Protein AF-0000000066761162 (afdb_homodimer)

InterPro domains:
  IPR011042 Six-bladed beta-propeller, TolB-like [G3DSA:2.120.10.30] (28-192)

Solvent-accessible surface area (backbone atoms only — not comparable to full-atom values): 21729 Å² total; per-residue (Å²): 134,85,76,76,81,79,78,77,77,78,74,79,79,75,75,76,75,74,66,76,72,72,73,68,51,66,74,45,70,48,80,87,31,41,30,44,77,55,42,75,44,70,87,47,61,88,87,45,81,44,37,56,40,55,46,63,26,75,73,82,56,28,28,38,32,35,15,22,92,54,8,26,35,27,37,33,50,70,52,92,72,31,73,75,68,41,82,39,26,26,32,75,73,35,64,39,83,28,22,35,45,34,76,52,14,23,30,44,51,33,86,30,56,27,53,40,58,60,34,35,34,36,36,30,28,29,87,62,35,24,36,31,39,27,39,77,83,15,40,28,32,34,40,23,8,75,65,41,89,56,70,41,74,43,60,38,56,11,38,66,11,28,32,26,71,41,51,30,46,25,54,34,65,92,73,34,25,37,38,30,17,23,42,70,64,32,25,32,31,32,33,55,53,60,75,85,42,35,68,70,79,77,68,76,69,86,116,133,84,77,76,82,78,77,78,78,78,72,79,78,75,75,75,74,74,66,76,71,72,72,68,51,65,74,46,72,48,81,87,32,39,30,42,76,57,41,75,45,69,88,48,61,89,88,45,81,45,37,56,40,56,45,61,25,74,74,82,55,29,28,38,32,36,14,24,92,54,9,27,34,27,35,32,49,70,52,93,73,33,73,76,68,40,80,39,26,26,32,75,73,36,65,40,83,28,24,34,46,36,77,51,14,23,31,44,50,35,86,30,57,27,53,40,57,60,35,33,34,34,37,30,26,29,86,61,36,26,36,32,38,26,40,79,84,15,40,28,32,33,42,22,8,75,66,40,90,55,70,41,74,45,60,38,55,12,39,64,11,26,33,25,69,40,51,31,48,24,54,36,65,92,73,33,25,37,38,30,18,23,42,72,65,32,26,33,32,33,33,56,52,60,74,85,41,36,67,70,78,76,69,77,69,87,116

pLDDT: mean 88.63, std 17.72, range [28.44, 98.94]

Secondary structure (DSSP, 8-state):
----------------------------BPPS-EEEEEEE-TTS-TTS---SEEEEETTTTEEEEEETTTTEEEEEE-SSS--S-EEEEE-TT-S--B-BSTTT-B-SS---EEE-TT--EEEEEGGGTEEEEE-TT--EEEEE-TT--S-----EEGGG----SSEEEEEEGGGTEEEEEEGGGTEEEEEEPPGGGS---------/----------------------------BPPS-EEEEEEE-TTS-TTS---SEEEEETTTTEEEEEETTTTEEEEEE-SSS--S-EEEEEBTTBS--B-BSTTT-B-SS---EEE-TT--EEEEEGGGTEEEEE-TTS-EEEEE-TT--S-----EEGGG----SSEEEEEEGGGTEEEEEEGGGTEEEEEEPPGGGS---------

Structure (mmCIF, N/CA/C/O backbone):
data_AF-0000000066761162-model_v1
#
loop_
_entity.id
_entity.type
_entity.pdbx_description
1 polymer 'NHL domain-containing protein'
#
loop_
_atom_site.group_PDB
_atom_site.id
_atom_site.type_symbol
_atom_site.label_atom_id
_atom_site.label_alt_id
_atom_site.label_comp_id
_atom_site.label_asym_id
_atom_site.label_entity_id
_atom_site.label_seq_id
_atom_site.pdbx_PDB_ins_code
_atom_site.Cartn_x
_atom_site.Cartn_y
_atom_site.Cartn_z
_atom_site.occupancy
_atom_site.B_iso_or_equiv
_atom_site.auth_seq_id
_atom_site.auth_comp_id
_atom_site.auth_asym_id
_atom_site.auth_atom_id
_atom_site.pdbx_PDB_model_num
ATOM 1 N N . MET A 1 1 ? 17.375 54.594 74.188 1 36.53 1 MET A N 1
ATOM 2 C CA . MET A 1 1 ? 16.5 54.625 73.062 1 36.53 1 MET A CA 1
ATOM 3 C C . MET A 1 1 ? 16.703 53.375 72.188 1 36.53 1 MET A C 1
ATOM 5 O O . MET A 1 1 ? 17.75 53.188 71.562 1 36.53 1 MET A O 1
ATOM 9 N N . ALA A 1 2 ? 16.141 52.25 72.625 1 49.03 2 ALA A N 1
ATOM 10 C CA . ALA A 1 2 ? 16.156 50.875 72.062 1 49.03 2 ALA A CA 1
ATOM 11 C C . ALA A 1 2 ? 15.547 50.875 70.688 1 49.03 2 ALA A C 1
ATOM 13 O O . ALA A 1 2 ? 14.414 51.312 70.5 1 49.03 2 ALA A O 1
ATOM 14 N N . GLY A 1 3 ? 16.391 50.938 69.688 1 43.25 3 GLY A N 1
ATOM 15 C CA . GLY A 1 3 ? 16.078 50.938 68.25 1 43.25 3 GLY A CA 1
ATOM 16 C C . GLY A 1 3 ? 15.234 49.75 67.812 1 43.25 3 GLY A C 1
ATOM 17 O O . GLY A 1 3 ? 15.438 48.625 68.312 1 43.25 3 GLY A O 1
ATOM 18 N N . SER A 1 4 ? 13.977 50 67.438 1 51.59 4 SER A N 1
ATOM 19 C CA . SER A 1 4 ? 12.992 49.031 66.938 1 51.59 4 SER A CA 1
ATOM 20 C C . SER A 1 4 ? 13.531 48.188 65.75 1 51.59 4 SER A C 1
ATOM 22 O O . SER A 1 4 ? 14.172 48.75 64.875 1 51.59 4 SER A O 1
ATOM 24 N N . PRO A 1 5 ? 13.695 46.875 65.938 1 54.78 5 PRO A N 1
ATOM 25 C CA . PRO A 1 5 ? 14.164 46.031 64.875 1 54.78 5 PRO A CA 1
ATOM 26 C C . PRO A 1 5 ? 13.281 46.125 63.625 1 54.78 5 PRO A C 1
ATOM 28 O O . PRO A 1 5 ? 12.07 46.312 63.719 1 54.78 5 PRO A O 1
ATOM 31 N N . ARG A 1 6 ? 13.773 46.781 62.469 1 56 6 ARG A N 1
ATOM 32 C CA . ARG A 1 6 ? 13.117 46.812 61.188 1 56 6 ARG A CA 1
ATOM 33 C C . ARG A 1 6 ? 12.766 45.406 60.688 1 56 6 ARG A C 1
ATOM 35 O O . ARG A 1 6 ? 13.625 44.531 60.656 1 56 6 ARG A O 1
ATOM 42 N N . HIS A 1 7 ? 11.516 45 60.844 1 53.5 7 HIS A N 1
ATOM 43 C CA . HIS A 1 7 ? 11.023 43.75 60.281 1 53.5 7 HIS A CA 1
ATOM 44 C C . HIS A 1 7 ? 11.172 43.75 58.75 1 53.5 7 HIS A C 1
ATOM 46 O O . HIS A 1 7 ? 10.703 44.688 58.094 1 53.5 7 HIS A O 1
ATOM 52 N N . LEU A 1 8 ? 12.25 43.188 58.25 1 51.66 8 LEU A N 1
ATOM 53 C CA . LEU A 1 8 ? 12.375 42.969 56.812 1 51.66 8 LEU A CA 1
ATOM 54 C C . LEU A 1 8 ? 11.203 42.125 56.281 1 51.66 8 LEU A C 1
ATOM 56 O O . LEU A 1 8 ? 10.945 41.031 56.781 1 51.66 8 LEU A O 1
ATOM 60 N N . SER A 1 9 ? 10.211 42.781 55.656 1 54.66 9 SER A N 1
ATOM 61 C CA . SER A 1 9 ? 9.125 42.125 54.969 1 54.66 9 SER A CA 1
ATOM 62 C C . SER A 1 9 ? 9.656 41.219 53.844 1 54.66 9 SER A C 1
ATOM 64 O O . SER A 1 9 ? 10.383 41.656 52.969 1 54.66 9 SER A O 1
ATOM 66 N N . LEU A 1 10 ? 9.859 39.969 54.156 1 56.19 10 LEU A N 1
ATOM 67 C CA . LEU A 1 10 ? 10.164 39 53.125 1 56.19 10 LEU A CA 1
ATOM 68 C C . LEU A 1 10 ? 9.062 38.938 52.062 1 56.19 10 LEU A C 1
ATOM 70 O O . LEU A 1 10 ? 7.902 38.688 52.375 1 56.19 10 LEU A O 1
ATOM 74 N N . PHE A 1 11 ? 9.211 39.719 50.969 1 56.53 11 PHE A N 1
ATOM 75 C CA . PHE A 1 11 ? 8.289 39.562 49.844 1 56.53 11 PHE A CA 1
ATOM 76 C C . PHE A 1 11 ? 8.359 38.125 49.281 1 56.53 11 PHE A C 1
ATOM 78 O O . PHE A 1 11 ? 9.453 37.625 49 1 56.53 11 PHE A O 1
ATOM 85 N N . PRO A 1 12 ? 7.336 37.312 49.5 1 59.56 12 PRO A N 1
ATOM 86 C CA . PRO A 1 12 ? 7.387 36 48.844 1 59.56 12 PRO A CA 1
ATOM 87 C C . PRO A 1 12 ? 7.566 36.125 47.312 1 59.56 12 PRO A C 1
ATOM 89 O O . PRO A 1 12 ? 6.844 36.875 46.656 1 59.56 12 PRO A O 1
ATOM 92 N N . LEU A 1 13 ? 8.742 35.906 46.781 1 58.69 13 LEU A N 1
ATOM 93 C CA . LEU A 1 13 ? 8.945 35.719 45.344 1 58.69 13 LEU A CA 1
ATOM 94 C C . LEU A 1 13 ? 7.996 34.656 44.781 1 58.69 13 LEU A C 1
ATOM 96 O O . LEU A 1 13 ? 8.094 33.469 45.156 1 58.69 13 LEU A O 1
ATOM 100 N N . ARG A 1 14 ? 6.785 35.125 44.406 1 56.06 14 ARG A N 1
ATOM 101 C CA . ARG A 1 14 ? 5.941 34.188 43.656 1 56.06 14 ARG A CA 1
ATOM 102 C C . ARG A 1 14 ? 6.633 33.719 42.375 1 56.06 14 ARG A C 1
ATOM 104 O O . ARG A 1 14 ? 6.84 34.531 41.469 1 56.06 14 ARG A O 1
ATOM 111 N N . LEU A 1 15 ? 7.418 32.688 42.438 1 56.34 15 LEU A N 1
ATOM 112 C CA . LEU A 1 15 ? 7.871 32.031 41.219 1 56.34 15 LEU A CA 1
ATOM 113 C C . LEU A 1 15 ? 6.691 31.688 40.312 1 56.34 15 LEU A C 1
ATOM 115 O O . LEU A 1 15 ? 5.883 30.828 40.656 1 56.34 15 LEU A O 1
ATOM 119 N N . LEU A 1 16 ? 6.258 32.688 39.5 1 52.22 16 LEU A N 1
ATOM 120 C CA . LEU A 1 16 ? 5.344 32.312 38.438 1 52.22 16 LEU A CA 1
ATOM 121 C C . LEU A 1 16 ? 5.934 31.172 37.594 1 52.22 16 LEU A C 1
ATOM 123 O O . LEU A 1 16 ? 6.914 31.375 36.875 1 52.22 16 LEU A O 1
ATOM 127 N N . LEU A 1 17 ? 5.73 29.969 38.031 1 51.78 17 LEU A N 1
ATOM 128 C CA . LEU A 1 17 ? 6.02 28.844 37.156 1 51.78 17 LEU A CA 1
ATOM 129 C C . LEU A 1 17 ? 5.324 29.016 35.812 1 51.78 17 LEU A C 1
ATOM 131 O O . LEU A 1 17 ? 4.113 28.812 35.688 1 51.78 17 LEU A O 1
ATOM 135 N N . LEU A 1 18 ? 5.871 29.875 34.938 1 50.12 18 LEU A N 1
ATOM 136 C CA . LEU A 1 18 ? 5.398 29.812 33.562 1 50.12 18 LEU A CA 1
ATOM 137 C C . LEU A 1 18 ? 5.473 28.391 33 1 50.12 18 LEU A C 1
ATOM 139 O O . LEU A 1 18 ? 6.566 27.875 32.75 1 50.12 18 LEU A O 1
ATOM 143 N N . LEU A 1 19 ? 4.527 27.578 33.312 1 48.84 19 LEU A N 1
ATOM 144 C CA . LEU A 1 19 ? 4.461 26.312 32.594 1 48.84 19 LEU A CA 1
ATOM 145 C C . LEU A 1 19 ? 4.523 26.547 31.094 1 48.84 19 LEU A C 1
ATOM 147 O O . LEU A 1 19 ? 3.77 27.359 30.562 1 48.84 19 LEU A O 1
ATOM 151 N N . PRO A 1 20 ? 5.613 26.234 30.484 1 49.97 20 PRO A N 1
ATOM 152 C CA . PRO A 1 20 ? 5.539 26.344 29.031 1 49.97 20 PRO A CA 1
ATOM 153 C C . PRO A 1 20 ? 4.25 25.75 28.469 1 49.97 20 PRO A C 1
ATOM 155 O O . PRO A 1 20 ? 3.895 24.609 28.781 1 49.97 20 PRO A O 1
ATOM 158 N N . LEU A 1 21 ? 3.236 26.531 28.234 1 42.84 21 LEU A N 1
ATOM 159 C CA . LEU A 1 21 ? 2.158 26.031 27.406 1 42.84 21 LEU A CA 1
ATOM 160 C C . LEU A 1 21 ? 2.713 25.25 26.203 1 42.84 21 LEU A C 1
ATOM 162 O O . LEU A 1 21 ? 3.35 25.828 25.328 1 42.84 21 LEU A O 1
ATOM 166 N N . LEU A 1 22 ? 3.156 24.125 26.422 1 43.62 22 LEU A N 1
ATOM 167 C CA . LEU A 1 22 ? 3.379 23.328 25.219 1 43.62 22 LEU A CA 1
ATOM 168 C C . LEU A 1 22 ? 2.291 23.594 24.188 1 43.62 22 LEU A C 1
ATOM 170 O O . LEU A 1 22 ? 1.124 23.266 24.406 1 43.62 22 LEU A O 1
ATOM 174 N N . ALA A 1 23 ? 2.32 24.688 23.531 1 43.12 23 ALA A N 1
ATOM 175 C CA . ALA A 1 23 ? 1.422 24.922 22.406 1 43.12 23 ALA A CA 1
ATOM 176 C C . ALA A 1 23 ? 1.182 23.641 21.609 1 43.12 23 ALA A C 1
ATOM 178 O O . ALA A 1 23 ? 2.07 23.172 20.906 1 43.12 23 ALA A O 1
ATOM 179 N N . ALA A 1 24 ? 0.592 22.625 22.172 1 50.69 24 ALA A N 1
ATOM 180 C CA . ALA A 1 24 ? 0.052 21.609 21.266 1 50.69 24 ALA A CA 1
ATOM 181 C C . ALA A 1 24 ? -0.525 22.25 20 1 50.69 24 ALA A C 1
ATOM 183 O O . ALA A 1 24 ? -1.426 23.094 20.078 1 50.69 24 ALA A O 1
ATOM 184 N N . GLY A 1 25 ? 0.267 22.5 19.062 1 56.91 25 GLY A N 1
ATOM 185 C CA . GLY A 1 25 ? -0.236 23.094 17.828 1 56.91 25 GLY A CA 1
ATOM 186 C C . GLY A 1 25 ? -1.611 22.594 17.438 1 56.91 25 GLY A C 1
ATOM 187 O O . GLY A 1 25 ? -1.955 21.438 17.719 1 56.91 25 GLY A O 1
ATOM 188 N N . LYS A 1 26 ? -2.648 23.375 17.562 1 64.56 26 LYS A N 1
ATOM 189 C CA . LYS A 1 26 ? -4.02 23.078 17.1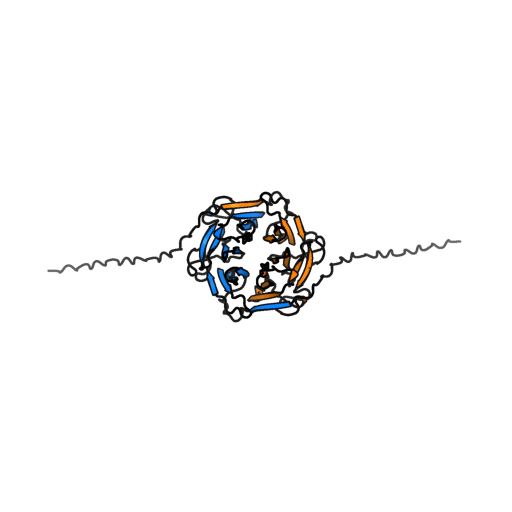56 1 64.56 26 LYS A CA 1
ATOM 190 C C . LYS A 1 26 ? -4.059 22.438 15.773 1 64.56 26 LYS A C 1
ATOM 192 O O . LYS A 1 26 ? -3.275 22.797 14.891 1 64.56 26 LYS A O 1
ATOM 197 N N . PRO A 1 27 ? -4.84 21.312 15.633 1 75.44 27 PRO A N 1
ATOM 198 C CA . PRO A 1 27 ? -5.047 20.719 14.312 1 75.44 27 PRO A CA 1
ATOM 199 C C . PRO A 1 27 ? -5.512 21.719 13.266 1 75.44 27 PRO A C 1
ATOM 201 O O . PRO A 1 27 ? -6.277 22.641 13.586 1 75.44 27 PRO A O 1
ATOM 204 N N . VAL A 1 28 ? -4.797 21.953 12.227 1 87.69 28 VAL A N 1
ATOM 205 C CA . VAL A 1 28 ? -5.254 22.672 11.047 1 87.69 28 VAL A CA 1
ATOM 206 C C . VAL A 1 28 ? -6.195 21.797 10.234 1 87.69 28 VAL A C 1
ATOM 208 O O . VAL A 1 28 ? -5.746 20.953 9.453 1 87.69 28 VAL A O 1
ATOM 211 N N . LEU A 1 29 ? -7.516 21.938 10.375 1 89.38 29 LEU A N 1
ATOM 212 C CA . LEU A 1 29 ? -8.531 21.109 9.734 1 89.38 29 LEU A CA 1
ATOM 213 C C . LEU A 1 29 ? -8.891 21.656 8.359 1 89.38 29 LEU A C 1
ATOM 215 O O . LEU A 1 29 ? -9.281 22.828 8.234 1 89.38 29 LEU A O 1
ATOM 219 N N . GLU A 1 30 ? -8.656 20.859 7.395 1 92.62 30 GLU A N 1
ATOM 220 C CA . GLU A 1 30 ? -9.055 21.25 6.051 1 92.62 30 GLU A CA 1
ATOM 221 C C . GLU A 1 30 ? -10.508 20.891 5.77 1 92.62 30 GLU A C 1
ATOM 223 O O . GLU A 1 30 ? -10.922 19.75 5.98 1 92.62 30 GLU A O 1
ATOM 228 N N . ASP A 1 31 ? -11.211 21.859 5.312 1 89 31 ASP A N 1
ATOM 229 C CA . ASP A 1 31 ? -12.617 21.641 4.996 1 89 31 ASP A CA 1
ATOM 230 C C . ASP A 1 31 ? -12.789 21.188 3.545 1 89 31 ASP A C 1
ATOM 232 O O . ASP A 1 31 ? -11.836 21.234 2.76 1 89 31 ASP A O 1
ATOM 236 N N . GLY A 1 32 ? -13.922 20.609 3.297 1 92.31 32 GLY A N 1
ATOM 237 C CA . GLY A 1 32 ? -14.266 20.344 1.909 1 92.31 32 GLY A CA 1
ATOM 238 C C . GLY A 1 32 ? -14.18 18.875 1.534 1 92.31 32 GLY A C 1
ATOM 239 O O . GLY A 1 32 ? -14.352 18.516 0.368 1 92.31 32 GLY A O 1
ATOM 240 N N . TYR A 1 33 ? -13.945 18.141 2.508 1 96.38 33 TYR A N 1
ATOM 241 C CA . TYR A 1 33 ? -13.93 16.703 2.264 1 96.38 33 TYR A CA 1
ATOM 242 C C . TYR A 1 33 ? -15.172 16.047 2.861 1 96.38 33 TYR A C 1
ATOM 244 O O . TYR A 1 33 ? -15.742 16.547 3.828 1 96.38 33 TYR A O 1
ATOM 252 N N . THR A 1 34 ? -15.531 15 2.238 1 96.88 34 THR A N 1
ATOM 253 C CA . THR A 1 34 ? -16.609 14.156 2.734 1 96.88 34 THR A CA 1
ATOM 254 C C . THR A 1 34 ? -16.203 12.688 2.736 1 96.88 34 THR A C 1
ATOM 256 O O . THR A 1 34 ? -15.422 12.258 1.882 1 96.88 34 THR A O 1
ATOM 259 N N . VAL A 1 35 ? -16.641 11.961 3.721 1 97.81 35 VAL A N 1
ATOM 260 C CA . VAL A 1 35 ? -16.453 10.516 3.789 1 97.81 35 VAL A CA 1
ATOM 261 C C . VAL A 1 35 ? -17.797 9.812 3.531 1 97.81 35 VAL A C 1
ATOM 263 O O . VAL A 1 35 ? -18.828 10.211 4.078 1 97.81 35 VAL A O 1
ATOM 266 N N . THR A 1 36 ? -17.812 8.898 2.662 1 98.06 36 THR A N 1
ATOM 267 C CA . THR A 1 36 ? -18.953 8.016 2.426 1 98.06 36 THR A CA 1
ATOM 268 C C . THR A 1 36 ? -18.531 6.555 2.48 1 98.06 36 THR A C 1
ATOM 270 O O . THR A 1 36 ? -17.328 6.254 2.504 1 98.06 36 THR A O 1
ATOM 273 N N . THR A 1 37 ? -19.516 5.664 2.584 1 98.12 37 THR A N 1
ATOM 274 C CA . THR A 1 37 ? -19.25 4.23 2.494 1 98.12 37 THR A CA 1
ATOM 275 C C . THR A 1 37 ? -19.281 3.764 1.042 1 98.12 37 THR A C 1
ATOM 277 O O . THR A 1 37 ? -20.328 3.857 0.38 1 98.12 37 THR A O 1
ATOM 280 N N . PHE A 1 38 ? -18.203 3.322 0.56 1 98.44 38 PHE A N 1
ATOM 281 C CA . PHE A 1 38 ? -18.109 2.811 -0.801 1 98.44 38 PHE A CA 1
ATOM 282 C C . PHE A 1 38 ? -18.703 1.409 -0.897 1 98.44 38 PHE A C 1
ATOM 284 O O . PHE A 1 38 ? -19.484 1.118 -1.812 1 98.44 38 PHE A O 1
ATOM 291 N N . ALA A 1 39 ? -18.375 0.575 0.004 1 98.31 39 ALA A N 1
ATOM 292 C CA . ALA A 1 39 ? -18.875 -0.796 0.082 1 98.31 39 ALA A CA 1
ATOM 293 C C . ALA A 1 39 ? -19.031 -1.243 1.533 1 98.31 39 ALA A C 1
ATOM 295 O O . ALA A 1 39 ? -18.094 -1.099 2.334 1 98.31 39 ALA A O 1
ATOM 296 N N . ASP A 1 40 ? -20.125 -1.693 1.837 1 97.94 40 ASP A N 1
ATOM 297 C CA . ASP A 1 40 ? -20.375 -2.35 3.113 1 97.94 40 ASP A CA 1
ATOM 298 C C . ASP A 1 40 ? -20.422 -3.867 2.951 1 97.94 40 ASP A C 1
ATOM 300 O O . ASP A 1 40 ? -21.312 -4.398 2.283 1 97.94 40 ASP A O 1
ATOM 304 N N . LEU A 1 41 ? -19.547 -4.59 3.611 1 98.12 41 LEU A N 1
ATOM 305 C CA . LEU A 1 41 ? -19.453 -6.027 3.389 1 98.12 41 LEU A CA 1
ATOM 306 C C . LEU A 1 41 ? -20.125 -6.801 4.52 1 98.12 41 LEU A C 1
ATOM 308 O O . LEU A 1 41 ? -20.156 -8.031 4.504 1 98.12 41 LEU A O 1
ATOM 312 N N . ASN A 1 42 ? -20.688 -6.152 5.488 1 97.25 42 ASN A N 1
ATOM 313 C CA . ASN A 1 42 ? -21.297 -6.766 6.668 1 97.25 42 ASN A CA 1
ATOM 314 C C . ASN A 1 42 ? -22.5 -7.633 6.297 1 97.25 42 ASN A C 1
ATOM 316 O O . ASN A 1 42 ? -22.812 -8.594 6.996 1 97.25 42 ASN A O 1
ATOM 320 N N . PRO A 1 43 ? -23.234 -7.301 5.188 1 96.56 43 PRO A N 1
ATOM 321 C CA . PRO A 1 43 ? -24.344 -8.18 4.812 1 96.56 43 PRO A CA 1
ATOM 322 C C . PRO A 1 43 ? -23.875 -9.547 4.336 1 96.56 43 PRO A C 1
ATOM 324 O O . PRO A 1 43 ? -24.688 -10.484 4.254 1 96.56 43 PRO A O 1
ATOM 327 N N . LEU A 1 44 ? -22.656 -9.719 3.951 1 96.38 44 LEU A N 1
ATOM 328 C CA . LEU A 1 44 ? -22.109 -11.016 3.561 1 96.38 44 LEU A CA 1
ATOM 329 C C . LEU A 1 44 ? -21.859 -11.883 4.785 1 96.38 44 LEU A C 1
ATOM 331 O O . LEU A 1 44 ? -21.672 -11.367 5.891 1 96.38 44 LEU A O 1
ATOM 335 N N . PRO A 1 45 ? -21.797 -13.227 4.57 1 95.31 45 PRO A N 1
ATOM 336 C CA . PRO A 1 45 ? -21.484 -14.094 5.703 1 95.31 45 PRO A CA 1
ATOM 337 C C . PRO A 1 45 ? -20.094 -13.836 6.285 1 95.31 45 PRO A C 1
ATOM 339 O O . PRO A 1 45 ? -19.234 -13.266 5.609 1 95.31 45 PRO A O 1
ATOM 342 N N . ALA A 1 46 ? -19.859 -14.266 7.465 1 92.19 46 ALA A N 1
ATOM 343 C CA . ALA A 1 46 ? -18.594 -14.07 8.148 1 92.19 46 ALA A CA 1
ATOM 344 C C . ALA A 1 46 ? -17.438 -14.711 7.363 1 92.19 46 ALA A C 1
ATOM 346 O O . ALA A 1 46 ? -16.297 -14.266 7.461 1 92.19 46 ALA A O 1
ATOM 347 N N . SER A 1 47 ? -17.844 -15.688 6.59 1 91.06 47 SER A N 1
ATOM 348 C CA . SER A 1 47 ? -16.859 -16.375 5.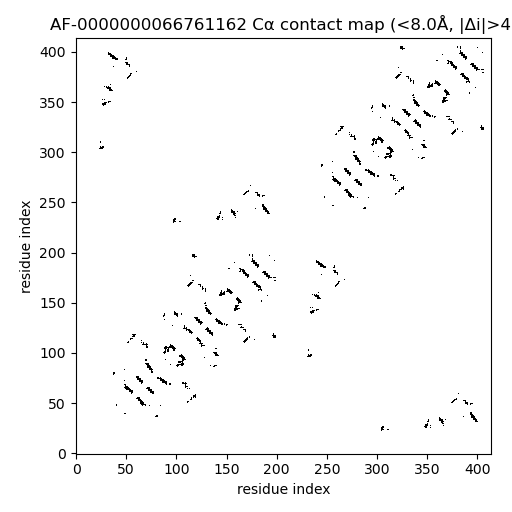766 1 91.06 47 SER A CA 1
ATOM 349 C C . SER A 1 47 ? -16.516 -15.578 4.516 1 91.06 47 SER A C 1
ATOM 351 O O . SER A 1 47 ? -15.594 -15.938 3.779 1 91.06 47 SER A O 1
ATOM 353 N N . GLY A 1 48 ? -17.203 -14.469 4.336 1 94.81 48 GLY A N 1
ATOM 354 C CA . GLY A 1 48 ? -16.906 -13.609 3.201 1 94.81 48 GLY A CA 1
ATOM 355 C C . GLY A 1 48 ? -15.672 -12.758 3.4 1 94.81 48 GLY A C 1
ATOM 356 O O . GLY A 1 48 ? -15 -12.859 4.43 1 94.81 48 GLY A O 1
ATOM 357 N N . PRO A 1 49 ? -15.391 -11.969 2.42 1 97.44 49 PRO A N 1
ATOM 358 C CA . PRO A 1 49 ? -14.133 -11.219 2.438 1 97.44 49 PRO A CA 1
ATOM 359 C C . PRO A 1 49 ? -14.102 -10.141 3.512 1 97.44 49 PRO A C 1
ATOM 361 O O . PRO A 1 49 ? -15.117 -9.492 3.771 1 97.44 49 PRO A O 1
ATOM 364 N N . HIS A 1 50 ? -12.961 -9.992 4.152 1 98.06 50 HIS A N 1
ATOM 365 C CA . HIS A 1 50 ? -12.602 -8.852 4.984 1 98.06 50 HIS A CA 1
ATOM 366 C C . HIS A 1 50 ? -11.57 -7.965 4.289 1 98.06 50 HIS A C 1
ATOM 368 O O . HIS A 1 50 ? -10.516 -8.445 3.877 1 98.06 50 HIS A O 1
ATOM 374 N N . PRO A 1 51 ? -11.875 -6.707 4.172 1 98.44 51 PRO A N 1
ATOM 375 C CA . PRO A 1 51 ? -10.969 -5.848 3.408 1 98.44 51 PRO A CA 1
ATOM 376 C C . PRO A 1 51 ? -9.742 -5.426 4.211 1 98.44 51 PRO A C 1
ATOM 378 O O . PRO A 1 51 ? -9.797 -4.441 4.953 1 98.44 51 PRO A O 1
ATOM 381 N N . TYR A 1 52 ? -8.664 -6.062 4.023 1 98.81 52 TYR A N 1
ATOM 382 C CA . TYR A 1 52 ? -7.41 -5.66 4.648 1 98.81 52 TYR A CA 1
ATOM 383 C C . TYR A 1 52 ? -6.766 -4.508 3.885 1 98.81 52 TYR A C 1
ATOM 385 O O . TYR A 1 52 ? -6.254 -3.562 4.492 1 98.81 52 TYR A O 1
ATOM 393 N N . ALA A 1 53 ? -6.762 -4.582 2.549 1 98.88 53 ALA A N 1
ATOM 394 C CA . ALA A 1 53 ? -6.293 -3.541 1.639 1 98.88 53 ALA A CA 1
ATOM 395 C C . ALA A 1 53 ? -7.09 -3.549 0.338 1 98.88 53 ALA A C 1
ATOM 397 O O . ALA A 1 53 ? -7.672 -4.57 -0.034 1 98.88 53 ALA A O 1
ATOM 398 N N . VAL A 1 54 ? -7.137 -2.381 -0.326 1 98.81 54 VAL A N 1
ATOM 399 C CA . VAL A 1 54 ? -7.754 -2.225 -1.639 1 98.81 54 VAL A CA 1
ATOM 400 C C . VAL A 1 54 ? -6.797 -1.498 -2.578 1 98.81 54 VAL A C 1
ATOM 402 O O . VAL A 1 54 ? -6.078 -0.587 -2.16 1 98.81 54 VAL A O 1
ATOM 405 N N . LEU A 1 55 ? -6.73 -1.949 -3.768 1 98.88 55 LEU A N 1
ATOM 406 C CA . LEU A 1 55 ? -5.91 -1.303 -4.785 1 98.88 55 LEU A CA 1
ATOM 407 C C . LEU A 1 55 ? -6.652 -1.229 -6.113 1 98.88 55 LEU A C 1
ATOM 409 O O . LEU A 1 55 ? -7.418 -2.133 -6.453 1 98.88 55 LEU A O 1
ATOM 413 N N . PRO A 1 56 ? -6.371 -0.253 -6.863 1 98.5 56 PRO A N 1
ATOM 414 C CA . PRO A 1 56 ? -6.996 -0.19 -8.188 1 98.5 56 PRO A CA 1
ATOM 415 C C . PRO A 1 56 ? -6.309 -1.085 -9.211 1 98.5 56 PRO A C 1
ATOM 417 O O . PRO A 1 56 ? -5.082 -1.223 -9.188 1 98.5 56 PRO A O 1
ATOM 420 N N . ARG A 1 57 ? -7.023 -1.713 -10.023 1 98.31 57 ARG A N 1
ATOM 421 C CA . ARG A 1 57 ? -6.57 -2.322 -11.266 1 98.31 57 ARG A CA 1
ATOM 422 C C . ARG A 1 57 ? -6.914 -1.443 -12.461 1 98.31 57 ARG A C 1
ATOM 424 O O . ARG A 1 57 ? -8.086 -1.337 -12.844 1 98.31 57 ARG A O 1
ATOM 431 N N . SER A 1 58 ? -5.902 -0.901 -13.031 1 95.56 58 SER A N 1
ATOM 432 C CA . SER A 1 58 ? -6.109 0.205 -13.961 1 95.56 58 SER A CA 1
ATOM 433 C C . SER A 1 58 ? -6.707 -0.283 -15.281 1 95.56 58 SER A C 1
ATOM 435 O O . SER A 1 58 ? -7.512 0.416 -15.898 1 95.56 58 SER A O 1
ATOM 437 N N . ARG A 1 59 ? -6.359 -1.426 -15.766 1 96 59 ARG A N 1
ATOM 438 C CA . ARG A 1 59 ? -6.848 -1.931 -17.047 1 96 59 ARG A CA 1
ATOM 439 C C . ARG A 1 59 ? -8.273 -2.449 -16.922 1 96 59 ARG A C 1
ATOM 441 O O . ARG A 1 59 ? -9.141 -2.113 -17.734 1 96 59 ARG A O 1
ATOM 448 N N . ALA A 1 60 ? -8.484 -3.18 -15.898 1 97.19 60 ALA A N 1
ATOM 449 C CA . ALA A 1 60 ? -9.812 -3.754 -15.688 1 97.19 60 ALA A CA 1
ATOM 450 C C . ALA A 1 60 ? -10.805 -2.689 -15.227 1 97.19 60 ALA A C 1
ATOM 452 O O . ALA A 1 60 ? -12.016 -2.855 -15.375 1 97.19 60 ALA A O 1
ATOM 453 N N . GLY A 1 61 ? -10.25 -1.6 -14.594 1 97.06 61 GLY A N 1
ATOM 454 C CA . GLY A 1 61 ? -11.109 -0.522 -14.125 1 97.06 61 GLY A CA 1
ATOM 455 C C . GLY A 1 61 ? -11.875 -0.874 -12.867 1 97.06 61 GLY A C 1
ATOM 456 O O . GLY A 1 61 ? -12.93 -0.293 -12.594 1 97.06 61 GLY A O 1
ATOM 457 N N . ASP A 1 62 ? -11.438 -1.882 -12.195 1 98.31 62 ASP A N 1
ATOM 458 C CA . ASP A 1 62 ? -12.039 -2.285 -10.93 1 98.31 62 ASP A CA 1
ATOM 459 C C . ASP A 1 62 ? -11.008 -2.252 -9.797 1 98.31 62 ASP A C 1
ATOM 461 O O . ASP A 1 62 ? -9.961 -1.613 -9.922 1 98.31 62 ASP A O 1
ATOM 465 N N . LEU A 1 63 ? -11.469 -2.832 -8.625 1 98.69 63 LEU A N 1
ATOM 466 C CA . LEU A 1 63 ? -10.602 -2.822 -7.449 1 98.69 63 LEU A CA 1
ATOM 467 C C . LEU A 1 63 ? -10.164 -4.234 -7.082 1 98.69 63 LEU A C 1
ATOM 469 O O . LEU A 1 63 ? -10.953 -5.18 -7.184 1 98.69 63 LEU A O 1
ATOM 473 N N . LEU A 1 64 ? -8.945 -4.355 -6.699 1 98.88 64 LEU A N 1
ATOM 474 C CA . LEU A 1 64 ? -8.453 -5.523 -5.98 1 98.88 64 LEU A CA 1
ATOM 475 C C . LEU A 1 64 ? -8.711 -5.391 -4.484 1 98.88 64 LEU A C 1
ATOM 477 O O . LEU A 1 64 ? -8.508 -4.324 -3.904 1 98.88 64 LEU A O 1
ATOM 481 N N . LEU A 1 65 ? -9.172 -6.418 -3.891 1 98.88 65 LEU A N 1
ATOM 482 C CA . LEU A 1 65 ? -9.359 -6.488 -2.445 1 98.88 65 LEU A CA 1
ATOM 483 C C . LEU A 1 65 ? -8.539 -7.633 -1.85 1 98.88 65 LEU A C 1
ATOM 485 O O . LEU A 1 65 ? -8.688 -8.781 -2.26 1 98.88 65 LEU A O 1
ATOM 489 N N . LEU A 1 66 ? -7.668 -7.328 -0.966 1 98.94 66 LEU A N 1
ATOM 490 C CA . LEU A 1 66 ? -6.91 -8.32 -0.221 1 98.94 66 LEU A CA 1
ATOM 491 C C . LEU A 1 66 ? -7.629 -8.703 1.068 1 98.94 66 LEU A C 1
ATOM 493 O O . LEU A 1 66 ? -7.898 -7.848 1.911 1 98.94 66 LEU A O 1
ATOM 497 N N . ASP A 1 67 ? -7.961 -9.93 1.204 1 98.69 67 ASP A N 1
ATOM 498 C CA . ASP A 1 67 ? -8.43 -10.523 2.453 1 98.69 67 ASP A CA 1
ATOM 499 C C . ASP A 1 67 ? -7.312 -11.305 3.145 1 98.69 67 ASP A C 1
ATOM 501 O O . ASP A 1 67 ? -7.094 -12.477 2.848 1 98.69 67 ASP A O 1
ATOM 505 N N . SER A 1 68 ? -6.648 -10.625 4.059 1 98.5 68 SER A N 1
ATOM 506 C CA . SER A 1 68 ? -5.488 -11.219 4.715 1 98.5 68 SER A CA 1
ATOM 507 C C . SER A 1 68 ? -5.879 -12.445 5.531 1 98.5 68 SER A C 1
ATOM 509 O O . SER A 1 68 ? -5.262 -13.508 5.406 1 98.5 68 SER A O 1
ATOM 511 N N . ALA A 1 69 ? -6.871 -12.352 6.34 1 97.25 69 ALA A N 1
ATOM 512 C CA . ALA A 1 69 ? -7.289 -13.445 7.215 1 97.25 69 ALA A CA 1
ATOM 513 C C . ALA A 1 69 ? -7.711 -14.672 6.406 1 97.25 69 ALA A C 1
ATOM 515 O O . ALA A 1 69 ? -7.379 -15.805 6.766 1 97.25 69 ALA A O 1
ATOM 516 N N . GLY A 1 70 ? -8.422 -14.43 5.293 1 97.5 70 GLY A N 1
ATOM 517 C CA . GLY A 1 70 ? -8.906 -15.508 4.441 1 97.5 70 GLY A CA 1
ATOM 518 C C . GLY A 1 70 ? -7.879 -15.969 3.424 1 97.5 70 GLY A C 1
ATOM 519 O O . GLY A 1 70 ? -8.125 -16.922 2.68 1 97.5 70 GLY A O 1
ATOM 520 N N . SER A 1 71 ? -6.758 -15.273 3.344 1 98.25 71 SER A N 1
ATOM 521 C CA . SER A 1 71 ? -5.684 -15.594 2.408 1 98.25 71 SER A CA 1
ATOM 522 C C . SER A 1 71 ? -6.199 -15.625 0.972 1 98.25 71 SER A C 1
ATOM 524 O O . SER A 1 71 ? -5.93 -16.578 0.236 1 98.25 71 SER A O 1
ATOM 526 N N . ALA A 1 72 ? -6.855 -14.578 0.644 1 98.56 72 ALA A N 1
ATOM 527 C CA . ALA A 1 72 ? -7.523 -14.57 -0.653 1 98.56 72 ALA A CA 1
ATOM 528 C C . ALA A 1 72 ? -7.52 -13.18 -1.27 1 98.56 72 ALA A C 1
ATOM 530 O O . ALA A 1 72 ? -7.387 -12.18 -0.559 1 98.56 72 ALA A O 1
ATOM 531 N N . LEU A 1 73 ? -7.602 -13.156 -2.533 1 98.81 73 LEU A N 1
ATOM 532 C CA . LEU A 1 73 ? -7.758 -11.945 -3.33 1 98.81 73 LEU A CA 1
ATOM 533 C C . LEU A 1 73 ? -9.125 -11.914 -4.008 1 98.81 73 LEU A C 1
ATOM 535 O O . LEU A 1 73 ? -9.594 -12.93 -4.512 1 98.81 73 LEU A O 1
ATOM 539 N N . TYR A 1 74 ? -9.727 -10.758 -3.986 1 98.75 74 TYR A N 1
ATOM 540 C CA . TYR A 1 74 ? -11.016 -10.531 -4.637 1 98.75 74 TYR A CA 1
ATOM 541 C C . TYR A 1 74 ? -10.953 -9.312 -5.547 1 98.75 74 TYR A C 1
ATOM 543 O O . TYR A 1 74 ? -10.023 -8.508 -5.461 1 98.75 74 TYR A O 1
ATOM 551 N N . THR A 1 75 ? -11.922 -9.203 -6.43 1 98.62 75 THR A N 1
ATOM 552 C CA . THR A 1 75 ? -12.156 -7.984 -7.195 1 98.62 75 THR A CA 1
ATOM 553 C C . THR A 1 75 ? -13.531 -7.406 -6.883 1 98.62 75 THR A C 1
ATOM 555 O O . THR A 1 75 ? -14.469 -8.148 -6.598 1 98.62 75 THR A O 1
ATOM 558 N N . ILE A 1 76 ? -13.555 -6.133 -6.852 1 98.06 76 ILE A N 1
ATOM 559 C CA . ILE A 1 76 ? -14.789 -5.387 -6.629 1 98.06 76 ILE A CA 1
ATOM 560 C C . ILE A 1 76 ? -14.977 -4.352 -7.734 1 98.06 76 ILE A C 1
ATOM 562 O O . ILE A 1 76 ? -14.016 -3.689 -8.141 1 98.06 76 ILE A O 1
ATOM 566 N N . SER A 1 77 ? -16.172 -4.219 -8.172 1 97.75 77 SER A N 1
ATOM 567 C CA . SER A 1 77 ? -16.469 -3.221 -9.195 1 97.75 77 SER A CA 1
ATOM 568 C C . SER A 1 77 ? -16.281 -1.807 -8.656 1 97.75 77 SER A C 1
ATOM 570 O O . SER A 1 77 ? -16.641 -1.521 -7.512 1 97.75 77 SER A O 1
ATOM 572 N N . LEU A 1 78 ? -15.719 -0.994 -9.547 1 96.31 78 LEU A N 1
ATOM 573 C CA . LEU A 1 78 ? -15.609 0.426 -9.234 1 96.31 78 LEU A CA 1
ATOM 574 C C . LEU A 1 78 ? -16.828 1.193 -9.734 1 96.31 78 LEU A C 1
ATOM 576 O O . LEU A 1 78 ? -16.781 1.796 -10.812 1 96.31 78 LEU A O 1
ATOM 580 N N . SER A 1 79 ? -17.891 1.066 -9.023 1 92.25 79 SER A N 1
ATOM 581 C CA . SER A 1 79 ? -19.156 1.692 -9.367 1 92.25 79 SER A CA 1
ATOM 582 C C . SER A 1 79 ? -19.875 2.211 -8.125 1 92.25 79 SER A C 1
ATOM 584 O O . SER A 1 79 ? -19.422 1.986 -7 1 92.25 79 SER A O 1
ATOM 586 N N . SER A 1 80 ? -20.875 2.904 -8.336 1 87.44 80 SER A N 1
ATOM 587 C CA . SER A 1 80 ? -21.641 3.447 -7.223 1 87.44 80 SER A CA 1
ATOM 588 C C . SER A 1 80 ? -22.328 2.338 -6.438 1 87.44 80 SER A C 1
ATOM 590 O O . SER A 1 80 ? -22.719 2.535 -5.281 1 87.44 80 SER A O 1
ATOM 592 N N . SER A 1 81 ? -22.469 1.204 -7.09 1 89.69 81 SER A N 1
ATOM 593 C CA . SER A 1 81 ? -22.984 -0.001 -6.457 1 89.69 81 SER A CA 1
ATOM 594 C C . SER A 1 81 ? -22.125 -1.218 -6.777 1 89.69 81 SER A C 1
ATOM 596 O O . SER A 1 81 ? -22.469 -2.006 -7.664 1 89.69 81 SER A O 1
ATOM 598 N N . PRO A 1 82 ? -20.984 -1.381 -6.168 1 89.88 82 PRO A N 1
ATOM 599 C CA . PRO A 1 82 ? -19.969 -2.355 -6.582 1 89.88 82 PRO A CA 1
ATOM 600 C C . PRO A 1 82 ? -20.453 -3.799 -6.445 1 89.88 82 PRO A C 1
ATOM 602 O O . PRO A 1 82 ? -19.891 -4.699 -7.07 1 89.88 82 PRO A O 1
ATOM 605 N N . GLY A 1 83 ? -21.5 -4.133 -5.848 1 89.38 83 GLY A N 1
ATOM 606 C CA . GLY A 1 83 ? -21.953 -5.504 -5.672 1 89.38 83 GLY A CA 1
ATOM 607 C C . GLY A 1 83 ? -21.016 -6.328 -4.801 1 89.38 83 GLY A C 1
ATOM 608 O O . GLY A 1 83 ? -20.25 -5.777 -4.016 1 89.38 83 GLY A O 1
ATOM 609 N N . GLU A 1 84 ? -21.141 -7.684 -4.973 1 94.44 84 GLU A N 1
ATOM 610 C CA . GLU A 1 84 ? -20.344 -8.594 -4.16 1 94.44 84 GLU A CA 1
ATOM 611 C C . GLU A 1 84 ? -18.969 -8.812 -4.758 1 94.44 84 GLU A C 1
ATOM 613 O O . GLU A 1 84 ? -18.812 -8.938 -5.977 1 94.44 84 GLU A O 1
ATOM 618 N N . PRO A 1 85 ? -18.016 -8.859 -3.951 1 97.75 85 PRO A N 1
ATOM 619 C CA . PRO A 1 85 ? -16.672 -9.18 -4.441 1 97.75 85 PRO A CA 1
ATOM 620 C C . PRO A 1 85 ? -16.594 -10.562 -5.09 1 97.75 85 PRO A C 1
ATOM 622 O O . PRO A 1 85 ? -17.266 -11.492 -4.645 1 97.75 85 PRO A O 1
ATOM 625 N N . ARG A 1 86 ? -15.773 -10.648 -6.086 1 97.62 86 ARG A N 1
ATOM 626 C CA . ARG A 1 86 ? -15.508 -11.914 -6.758 1 97.62 86 ARG A CA 1
ATOM 627 C C . ARG A 1 86 ? -14.102 -12.414 -6.457 1 97.62 86 ARG A C 1
ATOM 629 O O . ARG A 1 86 ? -13.141 -11.648 -6.523 1 97.62 86 ARG A O 1
ATOM 636 N N . ARG A 1 87 ? -14.039 -13.672 -6.215 1 98.12 87 ARG A N 1
ATOM 637 C CA . ARG A 1 87 ? -12.727 -14.219 -5.871 1 98.12 87 ARG A CA 1
ATOM 638 C C . ARG A 1 87 ? -11.82 -14.266 -7.094 1 98.12 87 ARG A C 1
ATOM 640 O O . ARG A 1 87 ? -12.242 -14.703 -8.172 1 98.12 87 ARG A O 1
ATOM 647 N N . LEU A 1 88 ? -10.633 -13.852 -6.922 1 98.69 88 LEU A N 1
ATOM 648 C CA . LEU A 1 88 ? -9.633 -13.859 -7.98 1 98.69 88 LEU A CA 1
ATOM 649 C C . LEU A 1 88 ? -8.656 -15.023 -7.801 1 98.69 88 LEU A C 1
ATOM 651 O O . LEU A 1 88 ? -8.344 -15.727 -8.758 1 98.69 88 LEU A O 1
ATOM 655 N N . ALA A 1 89 ? -8.195 -15.234 -6.574 1 98.44 89 ALA A N 1
ATOM 656 C CA . ALA A 1 89 ? -7.211 -16.266 -6.273 1 98.44 89 ALA A CA 1
ATOM 657 C C . ALA A 1 89 ? -7.117 -16.516 -4.77 1 98.44 89 ALA A C 1
ATOM 659 O O . ALA A 1 89 ? -7.336 -15.602 -3.969 1 98.44 89 ALA A O 1
ATOM 660 N N . GLY A 1 90 ? -6.777 -17.75 -4.41 1 97.31 90 GLY A N 1
ATOM 661 C CA . GLY A 1 90 ? -6.547 -18.094 -3.016 1 97.31 90 GLY A CA 1
ATOM 662 C C . GLY A 1 90 ? -7.828 -18.312 -2.236 1 97.31 90 GLY A C 1
ATOM 663 O O . GLY A 1 90 ? -8.922 -18.094 -2.756 1 97.31 90 GLY A O 1
ATOM 664 N N . GLY A 1 91 ? -7.707 -18.797 -1.009 1 94.69 91 GLY A N 1
ATOM 665 C CA . GLY A 1 91 ? -8.781 -18.891 -0.03 1 94.69 91 GLY A CA 1
ATOM 666 C C . GLY A 1 91 ? -9.555 -20.188 -0.105 1 94.69 91 GLY A C 1
ATOM 667 O O . GLY A 1 91 ? -10.133 -20.625 0.889 1 94.69 91 GLY A O 1
ATOM 668 N N . LYS A 1 92 ? -9.633 -20.812 -1.187 1 90.5 92 LYS A N 1
ATOM 669 C CA . LYS A 1 92 ? -10.461 -22.016 -1.344 1 90.5 92 LYS A CA 1
ATOM 670 C C . LYS A 1 92 ? -9.891 -23.188 -0.548 1 90.5 92 LYS A C 1
ATOM 672 O O . LYS A 1 92 ? -10.648 -23.969 0.016 1 90.5 92 LYS A O 1
ATOM 677 N N . ARG A 1 93 ? -8.633 -23.25 -0.479 1 86.62 93 ARG A N 1
ATOM 678 C CA . ARG A 1 93 ? -7.98 -24.344 0.222 1 86.62 93 ARG A CA 1
ATOM 679 C C . ARG A 1 93 ? -7.434 -23.891 1.569 1 86.62 93 ARG A C 1
ATOM 681 O O . ARG A 1 93 ? -6.621 -24.594 2.184 1 86.62 93 ARG A O 1
ATOM 688 N N . GLY A 1 94 ? -7.844 -22.672 2.029 1 91.38 94 GLY A N 1
ATOM 689 C CA . GLY A 1 94 ? -7.262 -22.125 3.242 1 91.38 94 GLY A CA 1
ATOM 690 C C . GLY A 1 94 ? -5.871 -21.547 3.029 1 91.38 94 GLY A C 1
ATOM 691 O O . GLY A 1 94 ? -5.438 -21.375 1.891 1 91.38 94 GLY A O 1
ATOM 692 N N . SER A 1 95 ? -5.238 -21.281 4.102 1 95.81 95 SER A N 1
ATOM 693 C CA . SER A 1 95 ? -3.885 -20.734 4.039 1 95.81 95 SER A CA 1
ATOM 694 C C . SER A 1 95 ? -2.885 -21.797 3.588 1 95.81 95 SER A C 1
ATOM 696 O O . SER A 1 95 ? -3.041 -22.969 3.904 1 95.81 95 SER A O 1
ATOM 698 N N . GLY A 1 96 ? -1.878 -21.391 2.789 1 94.75 96 GLY A N 1
ATOM 699 C CA . GLY A 1 96 ? -0.87 -22.312 2.295 1 94.75 96 GLY A CA 1
ATOM 700 C C . GLY A 1 96 ? 0.105 -21.672 1.326 1 94.75 96 GLY A C 1
ATOM 701 O O . GLY A 1 96 ? 0.26 -20.453 1.312 1 94.75 96 GLY A O 1
ATOM 702 N N . PHE A 1 97 ? 0.825 -22.5 0.673 1 94.31 97 PHE A N 1
ATOM 703 C CA . PHE A 1 97 ? 1.813 -22.125 -0.328 1 94.31 97 PHE A CA 1
ATOM 704 C C . PHE A 1 97 ? 1.699 -23 -1.564 1 94.31 97 PHE A C 1
ATOM 706 O O . PHE A 1 97 ? 2.398 -24.016 -1.681 1 94.31 97 PHE A O 1
ATOM 713 N N . ASN A 1 98 ? 0.799 -22.625 -2.432 1 95.06 98 ASN A N 1
ATOM 714 C CA . ASN A 1 98 ? 0.554 -23.375 -3.654 1 95.06 98 ASN A CA 1
ATOM 715 C C . ASN A 1 98 ? 0.364 -22.453 -4.855 1 95.06 98 ASN A C 1
ATOM 717 O O . ASN A 1 98 ? -0.316 -21.438 -4.758 1 95.06 98 ASN A O 1
ATOM 721 N N . ASP A 1 99 ? 1.002 -22.828 -5.961 1 96.31 99 ASP A N 1
ATOM 722 C CA . ASP A 1 99 ? 0.764 -22.172 -7.238 1 96.31 99 ASP A CA 1
ATOM 723 C C . ASP A 1 99 ? -0.347 -22.859 -8.023 1 96.31 99 ASP A C 1
ATOM 725 O O . ASP A 1 99 ? -0.777 -23.953 -7.656 1 96.31 99 ASP A O 1
ATOM 729 N N . GLY A 1 100 ? -0.785 -22.172 -9.133 1 95.94 100 GLY A N 1
ATOM 730 C CA . GLY A 1 100 ? -1.803 -22.781 -9.969 1 95.94 100 GLY A CA 1
ATOM 731 C C . GLY A 1 100 ? -2.986 -21.875 -10.227 1 95.94 100 GLY A C 1
ATOM 732 O O . GLY A 1 100 ? -2.887 -20.656 -10.07 1 95.94 100 GLY A O 1
ATOM 733 N N . GLY A 1 101 ? -4.066 -22.5 -10.703 1 95.94 101 GLY A N 1
ATOM 734 C CA . GLY A 1 101 ? -5.262 -21.734 -11.047 1 95.94 101 GLY A CA 1
ATOM 735 C C . GLY A 1 101 ? -5.957 -21.141 -9.844 1 95.94 101 GLY A C 1
ATOM 736 O O . GLY A 1 101 ? -5.574 -21.422 -8.703 1 95.94 101 GLY A O 1
ATOM 737 N N . PRO A 1 102 ? -6.992 -20.359 -10.102 1 95.69 102 PRO A N 1
ATOM 738 C CA . PRO A 1 102 ? -7.707 -19.641 -9.039 1 95.69 102 PRO A CA 1
ATOM 739 C C . PRO A 1 102 ? -8.164 -20.578 -7.914 1 95.69 102 PRO A C 1
ATOM 741 O O . PRO A 1 102 ? -8.203 -20.156 -6.75 1 95.69 102 PRO A O 1
ATOM 744 N N . GLY A 1 103 ? -8.445 -21.797 -8.242 1 93 103 GLY A N 1
ATOM 745 C CA . GLY A 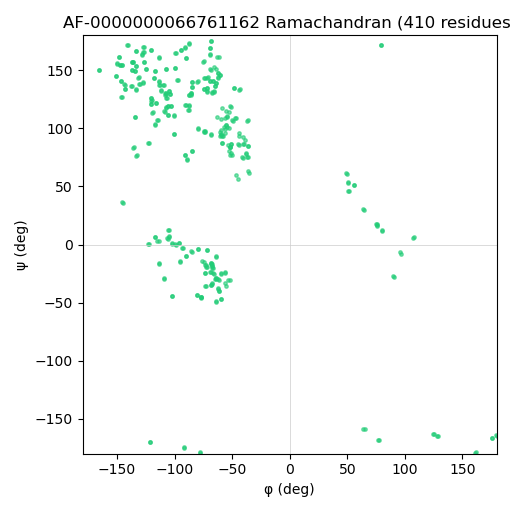1 103 ? -8.938 -22.734 -7.25 1 93 103 GLY A CA 1
ATOM 746 C C . GLY A 1 103 ? -7.824 -23.5 -6.559 1 93 103 GLY A C 1
ATOM 747 O O . GLY A 1 103 ? -8.047 -24.141 -5.527 1 93 103 GLY A O 1
ATOM 748 N N . ASP A 1 104 ? -6.605 -23.391 -7.043 1 94.81 104 ASP A N 1
ATOM 749 C CA . ASP A 1 104 ? -5.488 -24.172 -6.539 1 94.81 104 ASP A CA 1
ATOM 750 C C . ASP A 1 104 ? -4.508 -23.312 -5.754 1 94.81 104 ASP A C 1
ATOM 752 O O . ASP A 1 104 ? -3.859 -23.781 -4.82 1 94.81 104 ASP A O 1
ATOM 756 N N . ALA A 1 105 ? -4.477 -22.078 -6.176 1 96.44 105 ALA A N 1
ATOM 757 C CA . ALA A 1 105 ? -3.52 -21.172 -5.551 1 96.44 105 ALA A CA 1
ATOM 758 C C . ALA A 1 105 ? -3.807 -21 -4.062 1 96.44 105 ALA A C 1
ATOM 760 O O . ALA A 1 105 ? -4.969 -20.953 -3.648 1 96.44 105 ALA A O 1
ATOM 761 N N . ALA A 1 106 ? -2.713 -20.875 -3.275 1 96.81 106 ALA A N 1
ATOM 762 C CA . ALA A 1 106 ? -2.844 -20.656 -1.837 1 96.81 106 ALA A CA 1
ATOM 763 C C . ALA A 1 106 ? -1.757 -19.719 -1.324 1 96.81 106 ALA A C 1
ATOM 765 O O . ALA A 1 106 ? -0.601 -19.812 -1.742 1 96.81 106 ALA A O 1
ATOM 766 N N . PHE A 1 107 ? -2.09 -18.844 -0.487 1 96.75 107 PHE A N 1
ATOM 767 C CA . PHE A 1 107 ? -1.222 -17.906 0.223 1 96.75 107 PHE A CA 1
ATOM 768 C C . PHE A 1 107 ? -1.351 -18.094 1.73 1 96.75 107 PHE A C 1
ATOM 770 O O . PHE A 1 107 ? -2.256 -18.781 2.203 1 96.75 107 PHE A O 1
ATOM 777 N N . ASP A 1 108 ? -0.444 -17.484 2.406 1 97.31 108 ASP A N 1
ATOM 778 C CA . ASP A 1 108 ? -0.53 -17.609 3.859 1 97.31 108 ASP A CA 1
ATOM 779 C C . ASP A 1 108 ? -0.624 -16.234 4.516 1 97.31 108 ASP A C 1
ATOM 781 O O . ASP A 1 108 ? 0.394 -15.648 4.898 1 97.31 108 ASP A O 1
ATOM 785 N N . ARG A 1 109 ? -1.846 -15.688 4.66 1 98.19 109 ARG A N 1
ATOM 786 C CA . ARG A 1 109 ? -2.238 -14.453 5.34 1 98.19 109 ARG A CA 1
ATOM 787 C C . ARG A 1 109 ? -1.384 -13.281 4.883 1 98.19 109 ARG A C 1
ATOM 789 O O . ARG A 1 109 ? -0.813 -12.562 5.707 1 98.19 109 ARG A O 1
ATOM 796 N N . PRO A 1 110 ? -1.344 -13.094 3.51 1 98.38 110 PRO A N 1
ATOM 797 C CA . PRO A 1 110 ? -0.559 -11.961 3.021 1 98.38 110 PRO A CA 1
ATOM 798 C C . PRO A 1 110 ? -1.102 -10.617 3.502 1 98.38 110 PRO A C 1
ATOM 800 O O . PRO A 1 110 ? -2.314 -10.453 3.658 1 98.38 110 PRO A O 1
ATOM 803 N N . ARG A 1 111 ? -0.17 -9.641 3.709 1 98.5 111 ARG A N 1
ATOM 804 C CA . ARG A 1 111 ? -0.579 -8.328 4.199 1 98.5 111 ARG A CA 1
ATOM 805 C C . ARG A 1 111 ? -0.142 -7.223 3.244 1 98.5 111 ARG A C 1
ATOM 807 O O . ARG A 1 111 ? -0.356 -6.039 3.514 1 98.5 111 ARG A O 1
ATOM 814 N N . SER A 1 112 ? 0.499 -7.543 2.152 1 98.81 112 SER A N 1
ATOM 815 C CA . SER A 1 112 ? 0.927 -6.57 1.155 1 98.81 112 SER A CA 1
ATOM 816 C C . SER A 1 112 ? 0.792 -7.125 -0.258 1 98.81 112 SER A C 1
ATOM 818 O O . SER A 1 112 ? 1.165 -8.273 -0.516 1 98.81 112 SER A O 1
ATOM 820 N N . VAL A 1 113 ? 0.227 -6.305 -1.132 1 98.94 113 VAL A N 1
ATOM 821 C CA . VAL A 1 113 ? 0.105 -6.602 -2.555 1 98.94 113 VAL A CA 1
ATOM 822 C C . VAL A 1 113 ? 0.449 -5.359 -3.373 1 98.94 113 VAL A C 1
ATOM 824 O O . VAL A 1 113 ? 0.404 -4.238 -2.861 1 98.94 113 VAL A O 1
ATOM 827 N N . ALA A 1 114 ? 0.81 -5.562 -4.547 1 98.94 114 ALA A N 1
ATOM 828 C CA . ALA A 1 114 ? 1.03 -4.523 -5.551 1 98.94 114 ALA A CA 1
ATOM 829 C C . ALA A 1 114 ? 0.381 -4.898 -6.879 1 98.94 114 ALA A C 1
ATOM 831 O O . ALA A 1 114 ? 0.19 -6.082 -7.172 1 98.94 114 ALA A O 1
ATOM 832 N N . VAL A 1 115 ? -0.041 -3.938 -7.605 1 98.88 115 VAL A N 1
ATOM 833 C CA . VAL A 1 115 ? -0.646 -4.133 -8.922 1 98.88 115 VAL A CA 1
ATOM 834 C C . VAL A 1 115 ? 0.161 -3.385 -9.977 1 98.88 115 VAL A C 1
ATOM 836 O O . VAL A 1 115 ? 0.441 -2.193 -9.828 1 98.88 115 VAL A O 1
ATOM 839 N N . ASP A 1 116 ? 0.566 -4.117 -11.023 1 98.62 116 ASP A N 1
ATOM 840 C CA . ASP A 1 116 ? 1.309 -3.441 -12.086 1 98.62 116 ASP A CA 1
ATOM 841 C C . ASP A 1 116 ? 0.368 -2.938 -13.18 1 98.62 116 ASP A C 1
ATOM 843 O O . ASP A 1 116 ? -0.854 -2.998 -13.031 1 98.62 116 ASP A O 1
ATOM 847 N N . ALA A 1 117 ? 0.926 -2.41 -14.219 1 97.62 117 ALA A N 1
ATOM 848 C CA . ALA A 1 117 ? 0.148 -1.744 -15.266 1 97.62 117 ALA A CA 1
ATOM 849 C C . ALA A 1 117 ? -0.623 -2.756 -16.109 1 97.62 117 ALA A C 1
ATOM 851 O O . ALA A 1 117 ? -1.54 -2.389 -16.844 1 97.62 117 ALA A O 1
ATOM 852 N N . ALA A 1 118 ? -0.269 -4.027 -16.078 1 98.25 118 ALA A N 1
ATOM 853 C CA . ALA A 1 118 ? -0.959 -5.09 -16.797 1 98.25 118 ALA A CA 1
ATOM 854 C C . ALA A 1 118 ? -1.968 -5.805 -15.906 1 98.25 118 ALA A C 1
ATOM 856 O O . ALA A 1 118 ? -2.541 -6.824 -16.297 1 98.25 118 ALA A O 1
ATOM 857 N N . ASP A 1 119 ? -2.09 -5.352 -14.664 1 98.56 119 ASP A N 1
ATOM 858 C CA . ASP A 1 119 ? -3.031 -5.836 -13.656 1 98.56 119 ASP A CA 1
ATOM 859 C C . ASP A 1 119 ? -2.58 -7.18 -13.086 1 98.56 119 ASP A C 1
ATOM 861 O O . ASP A 1 119 ? -3.398 -7.953 -12.586 1 98.56 119 ASP A O 1
ATOM 865 N N . ASN A 1 120 ? -1.309 -7.5 -13.312 1 98.88 120 ASN A N 1
ATOM 866 C CA . ASN A 1 120 ? -0.777 -8.547 -12.445 1 98.88 120 ASN A CA 1
ATOM 867 C C . ASN A 1 120 ? -0.746 -8.109 -10.984 1 98.88 120 ASN A C 1
ATOM 869 O O . ASN A 1 120 ? -0.406 -6.961 -10.688 1 98.88 120 ASN A O 1
ATOM 873 N N . VAL A 1 121 ? -1.117 -9.039 -10.18 1 98.94 121 VAL A N 1
ATOM 874 C CA . VAL A 1 121 ? -1.05 -8.789 -8.742 1 98.94 121 VAL A CA 1
ATOM 875 C C . VAL A 1 121 ? 0.153 -9.516 -8.148 1 98.94 121 VAL A C 1
ATOM 877 O O . VAL A 1 121 ? 0.361 -10.703 -8.414 1 98.94 121 VAL A O 1
ATOM 880 N N . TYR A 1 122 ? 0.919 -8.805 -7.426 1 98.94 122 TYR A N 1
ATOM 881 C CA . TYR A 1 122 ? 2.035 -9.391 -6.699 1 98.94 122 TYR A CA 1
ATOM 882 C C . TYR A 1 122 ? 1.723 -9.5 -5.211 1 98.94 122 TYR A C 1
ATOM 884 O O . TYR A 1 122 ? 1.224 -8.539 -4.609 1 98.94 122 TYR A O 1
ATOM 892 N N . VAL A 1 123 ? 1.966 -10.617 -4.652 1 98.88 123 VAL A N 1
ATOM 893 C CA . VAL A 1 123 ? 1.611 -10.914 -3.268 1 98.88 123 VAL A CA 1
ATOM 894 C C . VAL A 1 123 ? 2.879 -11.156 -2.451 1 98.88 123 VAL A C 1
ATOM 896 O O . VAL A 1 123 ? 3.699 -12.008 -2.805 1 98.88 123 VAL A O 1
ATOM 899 N N . ALA A 1 124 ? 3.051 -10.367 -1.406 1 98.62 124 ALA A N 1
ATOM 900 C CA . ALA A 1 124 ? 4.082 -10.688 -0.422 1 98.62 124 ALA A CA 1
ATOM 901 C C . ALA A 1 124 ? 3.65 -11.867 0.452 1 98.62 124 ALA A C 1
ATOM 903 O O . ALA A 1 124 ? 2.873 -11.695 1.395 1 98.62 124 ALA A O 1
ATOM 904 N N . ASP A 1 125 ? 4.09 -12.992 0.116 1 96.44 125 ASP A N 1
ATOM 905 C CA . ASP A 1 125 ? 3.842 -14.18 0.931 1 96.44 125 ASP A CA 1
ATOM 906 C C . ASP A 1 125 ? 4.941 -14.367 1.975 1 96.44 125 ASP A C 1
ATOM 908 O O . ASP A 1 125 ? 5.719 -15.312 1.897 1 96.44 125 ASP A O 1
ATOM 912 N N . ARG A 1 126 ? 4.922 -13.547 2.973 1 94.44 126 ARG A N 1
ATOM 913 C CA . ARG A 1 126 ? 6.055 -13.297 3.859 1 94.44 126 ARG A CA 1
ATOM 914 C C . ARG A 1 126 ? 6.371 -14.531 4.699 1 94.44 126 ARG A C 1
ATOM 916 O O . ARG A 1 126 ? 7.535 -14.789 5.02 1 94.44 126 ARG A O 1
ATOM 923 N N . LEU A 1 127 ? 5.367 -15.289 5.066 1 94.06 127 LEU A N 1
ATOM 924 C CA . LEU A 1 127 ? 5.594 -16.453 5.91 1 94.06 127 LEU A CA 1
ATOM 925 C C . LEU A 1 127 ? 6.375 -17.531 5.156 1 94.06 127 LEU A C 1
ATOM 927 O O . LEU A 1 127 ? 6.938 -18.438 5.77 1 94.06 127 LEU A O 1
ATOM 931 N N . HIS A 1 128 ? 6.402 -17.406 3.857 1 94 128 HIS A N 1
ATOM 932 C CA . HIS A 1 128 ? 7.152 -18.344 3.029 1 94 128 HIS A CA 1
ATOM 933 C C . HIS A 1 128 ? 8.32 -17.656 2.338 1 94 128 HIS A C 1
ATOM 935 O O . HIS A 1 128 ? 8.977 -18.25 1.476 1 94 128 HIS A O 1
ATOM 941 N N . GLY A 1 129 ? 8.477 -16.391 2.65 1 95.81 129 GLY A N 1
ATOM 942 C CA . GLY A 1 129 ? 9.594 -15.625 2.105 1 95.81 129 GLY A CA 1
ATOM 943 C C . GLY A 1 129 ? 9.539 -15.484 0.597 1 95.81 129 GLY A C 1
ATOM 944 O O . GLY A 1 129 ? 10.578 -15.445 -0.068 1 95.81 129 GLY A O 1
ATOM 945 N N . ALA A 1 130 ? 8.391 -15.461 0.007 1 96.75 130 ALA A N 1
ATOM 946 C CA . ALA A 1 130 ? 8.258 -15.508 -1.446 1 96.75 130 ALA A CA 1
ATOM 947 C C . ALA A 1 130 ? 7.441 -14.328 -1.961 1 96.75 130 ALA A C 1
ATOM 949 O O . ALA A 1 130 ? 6.594 -13.789 -1.242 1 96.75 130 ALA A O 1
ATOM 950 N N . VAL A 1 131 ? 7.699 -13.93 -3.111 1 98.38 131 VAL A N 1
ATOM 951 C CA . VAL A 1 131 ? 6.859 -13.016 -3.875 1 98.38 131 VAL A CA 1
ATOM 952 C C . VAL A 1 131 ? 6.121 -13.781 -4.969 1 98.38 131 VAL A C 1
ATOM 954 O O . VAL A 1 131 ? 6.746 -14.406 -5.832 1 98.38 131 VAL A O 1
ATOM 957 N N . ARG A 1 132 ? 4.777 -13.758 -4.91 1 98.12 132 ARG A N 1
ATOM 958 C CA . ARG A 1 132 ? 3.918 -14.453 -5.863 1 98.12 132 ARG A CA 1
ATOM 959 C C . ARG A 1 132 ? 3.383 -13.492 -6.918 1 98.12 132 ARG A C 1
ATOM 961 O O . ARG A 1 132 ? 3.264 -12.289 -6.668 1 98.12 132 ARG A O 1
ATOM 968 N N . LYS A 1 133 ? 3.115 -14.016 -8.062 1 98.75 133 LYS A N 1
ATOM 969 C CA . LYS A 1 133 ? 2.488 -13.25 -9.141 1 98.75 133 LYS A CA 1
ATOM 970 C C . LYS A 1 133 ? 1.158 -13.875 -9.555 1 98.75 133 LYS A C 1
ATOM 972 O O . LYS A 1 133 ? 1.102 -15.062 -9.891 1 98.75 133 LYS A O 1
ATOM 977 N N . VAL A 1 134 ? 0.112 -13.117 -9.492 1 98.81 134 VAL A N 1
ATOM 978 C CA . VAL A 1 134 ? -1.224 -13.516 -9.922 1 98.81 134 VAL A CA 1
ATOM 979 C C . VAL A 1 134 ? -1.596 -12.797 -11.211 1 98.81 134 VAL A C 1
ATOM 981 O O . VAL A 1 134 ? -1.748 -11.57 -11.227 1 98.81 134 VAL A O 1
ATOM 984 N N . ALA A 1 135 ? -1.73 -13.531 -12.227 1 98.62 135 ALA A N 1
ATOM 985 C CA . ALA A 1 135 ? -2.158 -12.977 -13.508 1 98.62 135 ALA A CA 1
ATOM 986 C C . ALA A 1 135 ? -3.617 -12.531 -13.453 1 98.62 135 ALA A C 1
ATOM 988 O O . ALA A 1 135 ? -4.359 -12.93 -12.555 1 98.62 135 ALA A O 1
ATOM 989 N N . PRO A 1 136 ? -3.986 -11.711 -14.438 1 98.44 136 PRO A N 1
ATOM 990 C CA . PRO A 1 136 ? -5.387 -11.289 -14.461 1 98.44 136 PRO A CA 1
ATOM 991 C C . PRO A 1 136 ? -6.363 -12.461 -14.492 1 98.44 136 PRO A C 1
ATOM 993 O O . PRO A 1 136 ? -7.492 -12.344 -14.008 1 98.44 136 PRO A O 1
ATOM 996 N N . SER A 1 137 ? -5.938 -13.625 -14.969 1 97.81 137 SER A N 1
ATOM 997 C CA . SER A 1 137 ? -6.766 -14.82 -15.023 1 97.81 137 SER A CA 1
ATOM 998 C C . SER A 1 137 ? -6.91 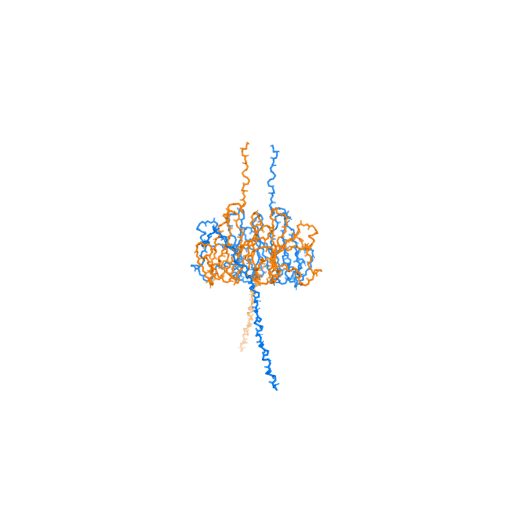-15.461 -13.648 1 97.81 137 SER A C 1
ATOM 1000 O O . SER A 1 137 ? -7.758 -16.328 -13.445 1 97.81 137 SER A O 1
ATOM 1002 N N . GLY A 1 138 ? -6.066 -15.031 -12.758 1 98.31 138 GLY A N 1
ATOM 1003 C CA . GLY A 1 138 ? -6.039 -15.641 -11.43 1 98.31 138 GLY A CA 1
ATOM 1004 C C . GLY A 1 138 ? -4.973 -16.703 -11.289 1 98.31 138 GLY A C 1
ATOM 1005 O O . GLY A 1 138 ? -4.777 -17.25 -10.203 1 98.31 138 GLY A O 1
ATOM 1006 N N . TYR A 1 139 ? -4.344 -17.047 -12.383 1 98.19 139 TYR A N 1
ATOM 1007 C CA . TYR A 1 139 ? -3.266 -18.031 -12.297 1 98.19 139 TYR A CA 1
ATOM 1008 C C . TYR A 1 139 ? -2.074 -17.469 -11.531 1 98.19 139 TYR A C 1
ATOM 1010 O O . TYR A 1 139 ? -1.611 -16.359 -11.812 1 98.19 139 TYR A O 1
ATOM 1018 N N . THR A 1 140 ? -1.584 -18.266 -10.555 1 97.81 140 THR A N 1
ATOM 1019 C CA . THR A 1 140 ? -0.555 -17.797 -9.625 1 97.81 140 THR A CA 1
ATOM 1020 C C . THR A 1 140 ? 0.758 -18.531 -9.859 1 97.81 140 THR A C 1
ATOM 1022 O O . THR A 1 140 ? 0.766 -19.766 -10.023 1 97.81 140 THR A O 1
ATOM 1025 N N . THR A 1 141 ? 1.835 -17.844 -9.953 1 97.94 141 THR A N 1
ATOM 1026 C CA . THR A 1 141 ? 3.199 -18.359 -9.984 1 97.94 141 THR A CA 1
ATOM 1027 C C . THR A 1 141 ? 4.059 -17.688 -8.914 1 97.94 141 THR A C 1
ATOM 1029 O O . THR A 1 141 ? 3.602 -16.766 -8.227 1 97.94 141 THR A O 1
ATOM 1032 N N . THR A 1 142 ? 5.25 -18.203 -8.688 1 97.5 142 THR A N 1
ATOM 1033 C CA . THR A 1 142 ? 6.215 -17.594 -7.77 1 97.5 142 THR A CA 1
ATOM 1034 C C . THR A 1 142 ? 7.359 -16.953 -8.539 1 97.5 142 THR A C 1
ATOM 1036 O O . THR A 1 142 ? 8 -17.594 -9.367 1 97.5 142 THR A O 1
ATOM 1039 N N . ILE A 1 143 ? 7.664 -15.727 -8.219 1 97.94 143 ILE A N 1
ATOM 1040 C CA . ILE A 1 143 ? 8.656 -15.055 -9.047 1 97.94 143 ILE A CA 1
ATOM 1041 C C . ILE A 1 143 ? 9.922 -14.797 -8.227 1 97.94 143 ILE A C 1
ATOM 1043 O O . ILE A 1 143 ? 10.984 -14.492 -8.789 1 97.94 143 ILE A O 1
ATOM 1047 N N . ALA A 1 144 ? 9.883 -14.875 -6.93 1 97.56 144 ALA A N 1
ATOM 1048 C CA . ALA A 1 144 ? 11.055 -14.68 -6.09 1 97.56 144 ALA A CA 1
ATOM 1049 C C . ALA A 1 144 ? 10.945 -15.477 -4.793 1 97.56 144 ALA A C 1
ATOM 1051 O O . ALA A 1 144 ? 9.852 -15.609 -4.234 1 97.56 144 ALA A O 1
ATOM 1052 N N . GLY A 1 145 ? 12.086 -15.961 -4.336 1 94.62 145 GLY A N 1
ATOM 1053 C CA . GLY A 1 145 ? 12.164 -16.625 -3.043 1 94.62 145 GLY A CA 1
ATOM 1054 C C . GLY A 1 145 ? 11.695 -18.062 -3.08 1 94.62 145 GLY A C 1
ATOM 1055 O O . GLY A 1 145 ? 11.438 -18.672 -2.035 1 94.62 145 GLY A O 1
ATOM 1056 N N . GLY A 1 146 ? 11.492 -18.672 -4.172 1 86.88 146 GLY A N 1
ATOM 1057 C CA . GLY A 1 146 ? 10.93 -20 -4.309 1 86.88 146 GLY A CA 1
ATOM 1058 C C . GLY A 1 146 ? 11.82 -21.094 -3.742 1 86.88 146 GLY A C 1
ATOM 1059 O O . GLY A 1 146 ? 11.344 -22.156 -3.34 1 86.88 146 GLY A O 1
ATOM 1060 N N . PHE A 1 147 ? 13.047 -20.812 -3.705 1 84.94 147 PHE A N 1
ATOM 1061 C CA . PHE A 1 147 ? 14.008 -21.797 -3.219 1 84.94 147 PHE A CA 1
ATOM 1062 C C . PHE A 1 147 ? 14.5 -21.438 -1.824 1 84.94 147 PHE A C 1
ATOM 1064 O O . PHE A 1 147 ? 15.445 -22.047 -1.315 1 84.94 147 PHE A O 1
ATOM 1071 N N . SER A 1 148 ? 13.875 -20.375 -1.333 1 77.38 148 SER A N 1
ATOM 1072 C CA . SER A 1 148 ? 14.391 -19.859 -0.067 1 77.38 148 SER A CA 1
ATOM 1073 C C . SER A 1 148 ? 14.203 -20.875 1.057 1 77.38 148 SER A C 1
ATOM 1075 O O . SER A 1 148 ? 13.188 -21.578 1.111 1 77.38 148 SER A O 1
ATOM 1077 N N . SER A 1 149 ? 15.219 -21.047 1.889 1 81.81 149 SER A N 1
ATOM 1078 C CA . SER A 1 149 ? 15.156 -21.938 3.037 1 81.81 149 SER A CA 1
ATOM 1079 C C . SER A 1 149 ? 15.008 -21.172 4.34 1 81.81 149 SER A C 1
ATOM 1081 O O . SER A 1 149 ? 15.109 -21.734 5.426 1 81.81 149 SER A O 1
ATOM 1083 N N . GLY A 1 150 ? 14.836 -19.906 4.23 1 88.56 150 GLY A N 1
ATOM 1084 C CA . GLY A 1 150 ? 14.688 -19.094 5.418 1 88.56 150 GLY A CA 1
ATOM 1085 C C . GLY A 1 150 ? 14.93 -17.609 5.16 1 88.56 150 GLY A C 1
ATOM 1086 O O . GLY A 1 150 ? 15.281 -17.219 4.043 1 88.56 150 GLY A O 1
ATOM 1087 N N . PRO A 1 151 ? 14.812 -16.906 6.262 1 94.69 151 PRO A N 1
ATOM 1088 C CA . PRO A 1 151 ? 14.984 -15.469 6.105 1 94.69 151 PRO A CA 1
ATOM 1089 C C . PRO A 1 151 ? 16.422 -15.086 5.766 1 94.69 151 PRO A C 1
ATOM 1091 O O . PRO A 1 151 ? 17.359 -15.82 6.094 1 94.69 151 PRO A O 1
ATOM 1094 N N . GLY A 1 152 ? 16.609 -14.016 5.07 1 97.06 152 GLY A N 1
ATOM 1095 C CA . GLY A 1 152 ? 17.891 -13.461 4.656 1 97.06 152 GLY A CA 1
ATOM 1096 C C . GLY A 1 152 ? 17.766 -12.195 3.828 1 97.06 152 GLY A C 1
ATOM 1097 O O . GLY A 1 152 ? 16.734 -11.508 3.895 1 97.06 152 GLY A O 1
ATOM 1098 N N . HIS A 1 153 ? 18.812 -11.867 3.193 1 97.69 153 HIS A N 1
ATOM 1099 C CA . HIS A 1 153 ? 18.797 -10.703 2.312 1 97.69 153 HIS A CA 1
ATOM 1100 C C . HIS A 1 153 ? 19.688 -10.922 1.095 1 97.69 153 HIS A C 1
ATOM 1102 O O . HIS A 1 153 ? 20.344 -9.992 0.624 1 97.69 153 HIS A O 1
ATOM 1108 N N . ARG A 1 154 ? 19.688 -12.102 0.651 1 96.81 154 ARG A N 1
ATOM 1109 C CA . ARG A 1 154 ? 20.5 -12.469 -0.503 1 96.81 154 ARG A CA 1
ATOM 1110 C C . ARG A 1 154 ? 19.922 -11.883 -1.787 1 96.81 154 ARG A C 1
ATOM 1112 O O . ARG A 1 154 ? 18.719 -11.977 -2.035 1 96.81 154 ARG A O 1
ATOM 1119 N N . ASP A 1 155 ? 20.797 -11.258 -2.584 1 95.81 155 ASP A N 1
ATOM 1120 C CA . ASP A 1 155 ? 20.484 -10.812 -3.936 1 95.81 155 ASP A CA 1
ATOM 1121 C C . ASP A 1 155 ? 20.734 -11.93 -4.953 1 95.81 155 ASP A C 1
ATOM 1123 O O . ASP A 1 155 ? 21.344 -12.945 -4.629 1 95.81 155 ASP A O 1
ATOM 1127 N N . GLY A 1 156 ? 20.312 -11.688 -6.309 1 92.44 156 GLY A N 1
ATOM 1128 C CA . GLY A 1 156 ? 20.578 -12.641 -7.371 1 92.44 156 GLY A CA 1
ATOM 1129 C C . GLY A 1 156 ? 19.328 -13.078 -8.117 1 92.44 156 GLY A C 1
ATOM 1130 O O . GLY A 1 156 ? 18.312 -12.367 -8.102 1 92.44 156 GLY A O 1
ATOM 1131 N N . PRO A 1 157 ? 19.594 -14.258 -8.844 1 92.75 157 PRO A N 1
ATOM 1132 C CA . PRO A 1 157 ? 18.359 -14.805 -9.422 1 92.75 157 PRO A CA 1
ATOM 1133 C C . PRO A 1 157 ? 17.219 -14.891 -8.414 1 92.75 157 PRO A C 1
ATOM 1135 O O . PRO A 1 157 ? 17.422 -15.32 -7.273 1 92.75 157 PRO A O 1
ATOM 1138 N N . ALA A 1 158 ? 16.109 -14.492 -8.781 1 93.88 158 ALA A N 1
ATOM 1139 C CA . ALA A 1 158 ? 15.055 -14.125 -7.848 1 93.88 158 ALA A CA 1
ATOM 1140 C C . ALA A 1 158 ? 14.609 -15.336 -7.023 1 93.88 158 ALA A C 1
ATOM 1142 O O . ALA A 1 158 ? 14.266 -15.195 -5.848 1 93.88 158 ALA A O 1
ATOM 1143 N N . GLN A 1 159 ? 14.742 -16.516 -7.617 1 93.94 159 GLN A N 1
ATOM 1144 C CA . GLN A 1 159 ? 14.297 -17.688 -6.875 1 93.94 159 GLN A CA 1
ATOM 1145 C C . GLN A 1 159 ? 15.25 -18 -5.727 1 93.94 159 GLN A C 1
ATOM 1147 O O . GLN A 1 159 ? 14.867 -18.672 -4.762 1 93.94 159 GLN A O 1
ATOM 1152 N N . ASN A 1 160 ? 16.438 -17.5 -5.789 1 94.12 160 ASN A N 1
ATOM 1153 C CA . ASN A 1 160 ? 17.438 -17.719 -4.754 1 94.12 160 ASN A CA 1
ATOM 1154 C C . ASN A 1 160 ? 17.469 -16.578 -3.74 1 94.12 160 ASN A C 1
ATOM 1156 O O . ASN A 1 160 ? 18.094 -16.688 -2.689 1 94.12 160 ASN A O 1
ATOM 1160 N N . ALA A 1 161 ? 16.859 -15.562 -4.133 1 96.19 161 ALA A N 1
ATOM 1161 C CA . ALA A 1 161 ? 16.891 -14.391 -3.256 1 96.19 161 ALA A CA 1
ATOM 1162 C C . ALA A 1 161 ? 16.156 -14.68 -1.945 1 96.19 161 ALA A C 1
ATOM 1164 O O . ALA A 1 161 ? 15.266 -15.531 -1.895 1 96.19 161 ALA A O 1
ATOM 1165 N N . THR A 1 162 ? 16.578 -13.984 -0.899 1 97.69 162 THR A N 1
ATOM 1166 C CA . THR A 1 162 ? 15.938 -14.117 0.399 1 97.69 162 THR A CA 1
ATOM 1167 C C . THR A 1 162 ? 15.523 -12.758 0.944 1 97.69 162 THR A C 1
ATOM 1169 O O . THR A 1 162 ? 16.094 -11.734 0.558 1 97.69 162 THR A O 1
ATOM 1172 N N . PHE A 1 163 ? 14.578 -12.758 1.816 1 98 163 PHE A N 1
ATOM 1173 C CA . PHE A 1 163 ? 14.039 -11.57 2.469 1 98 163 PHE A CA 1
ATOM 1174 C C . PHE A 1 163 ? 13.914 -11.789 3.973 1 98 163 PHE A C 1
ATOM 1176 O O . PHE A 1 163 ? 14.062 -12.914 4.457 1 98 163 PHE A O 1
ATOM 1183 N N . SER A 1 164 ? 13.703 -10.711 4.684 1 97.81 164 SER A N 1
ATOM 1184 C CA . SER A 1 164 ? 13.328 -10.852 6.086 1 97.81 164 SER A CA 1
ATOM 1185 C C . SER A 1 164 ? 11.922 -11.422 6.223 1 97.81 164 SER A C 1
ATOM 1187 O O . SER A 1 164 ? 11.164 -11.469 5.25 1 97.81 164 SER A O 1
ATOM 1189 N N . PRO A 1 165 ? 11.477 -11.836 7.43 1 96.44 165 PRO A N 1
ATOM 1190 C CA . PRO A 1 165 ? 10.133 -12.383 7.613 1 96.44 165 PRO A CA 1
ATOM 1191 C C . PRO A 1 165 ? 9.039 -11.32 7.508 1 96.44 165 PRO A C 1
ATOM 1193 O O . PRO A 1 165 ? 7.852 -11.633 7.609 1 96.44 165 PRO A O 1
ATOM 1196 N N . ASP A 1 166 ? 9.406 -10.148 7.379 1 97.5 166 ASP A N 1
ATOM 1197 C CA . ASP A 1 166 ? 8.453 -9.047 7.246 1 97.5 166 ASP A CA 1
ATOM 1198 C C . ASP A 1 166 ? 8.867 -8.102 6.121 1 97.5 166 ASP A C 1
ATOM 1200 O O . ASP A 1 166 ? 9.906 -7.445 6.203 1 97.5 166 ASP A O 1
ATOM 1204 N N . PHE A 1 167 ? 8.133 -8.086 5.023 1 98.31 167 PHE A N 1
ATOM 1205 C CA . PHE A 1 167 ? 8.398 -7.191 3.904 1 98.31 167 PHE A CA 1
ATOM 1206 C C . PHE A 1 167 ? 7.102 -6.805 3.201 1 98.31 167 PHE A C 1
ATOM 1208 O O . PHE A 1 167 ? 6.066 -7.434 3.41 1 98.31 167 PHE A O 1
ATOM 1215 N N . ALA A 1 168 ? 7.121 -5.734 2.428 1 98.81 168 ALA A N 1
ATOM 1216 C CA . ALA A 1 168 ? 5.977 -5.203 1.694 1 98.81 168 ALA A CA 1
ATOM 1217 C C . ALA A 1 168 ? 6.367 -4.809 0.273 1 98.81 168 ALA A C 1
ATOM 1219 O O . ALA A 1 168 ? 7.539 -4.527 0 1 98.81 168 ALA A O 1
ATOM 1220 N N . LEU A 1 169 ? 5.387 -4.766 -0.595 1 98.94 169 LEU A N 1
ATOM 1221 C CA . LEU A 1 169 ? 5.633 -4.551 -2.016 1 98.94 169 LEU A CA 1
ATOM 1222 C C . LEU A 1 169 ? 4.992 -3.25 -2.49 1 98.94 169 LEU A C 1
ATOM 1224 O O . LEU A 1 169 ? 3.926 -2.867 -2.004 1 98.94 169 LEU A O 1
ATOM 1228 N N . VAL A 1 170 ? 5.633 -2.674 -3.459 1 98.88 170 VAL A N 1
ATOM 1229 C CA . VAL A 1 170 ? 5.016 -1.585 -4.211 1 98.88 170 VAL A CA 1
ATOM 1230 C C . VAL A 1 170 ? 5.488 -1.628 -5.66 1 98.88 170 VAL A C 1
ATOM 1232 O O . VAL A 1 170 ? 6.637 -1.979 -5.938 1 98.88 170 VAL A O 1
ATOM 1235 N N . TYR A 1 171 ? 4.574 -1.355 -6.531 1 98.81 171 TYR A N 1
ATOM 1236 C CA . TYR A 1 171 ? 4.918 -1.196 -7.938 1 98.81 171 TYR A CA 1
ATOM 1237 C C . TYR A 1 171 ? 5.367 0.23 -8.234 1 98.81 171 TYR A C 1
ATOM 1239 O O . TYR A 1 171 ? 4.707 1.19 -7.832 1 98.81 171 TYR A O 1
ATOM 1247 N N . VAL A 1 172 ? 6.508 0.357 -8.898 1 98.38 172 VAL A N 1
ATOM 1248 C CA . VAL A 1 172 ? 7.059 1.653 -9.273 1 98.38 172 VAL A CA 1
ATOM 1249 C C . VAL A 1 172 ? 7.121 1.764 -10.797 1 98.38 172 VAL A C 1
ATOM 1251 O O . VAL A 1 172 ? 8.055 1.266 -11.43 1 98.38 172 VAL A O 1
ATOM 1254 N N . PRO A 1 173 ? 6.199 2.498 -11.383 1 96.88 173 PRO A N 1
ATOM 1255 C CA . PRO A 1 173 ? 6.102 2.533 -12.844 1 96.88 173 PRO A CA 1
ATOM 1256 C C . PRO A 1 173 ? 7.352 3.104 -13.508 1 96.88 173 PRO A C 1
ATOM 1258 O O . PRO A 1 173 ? 7.805 2.582 -14.531 1 96.88 173 PRO A O 1
ATOM 1261 N N . LYS A 1 174 ? 7.957 4.059 -12.969 1 95.75 174 LYS A N 1
ATOM 1262 C CA . LYS A 1 174 ? 9.039 4.805 -13.617 1 95.75 174 LYS A CA 1
ATOM 1263 C C . LYS A 1 174 ? 10.227 3.896 -13.922 1 95.75 174 LYS A C 1
ATOM 1265 O O . LYS A 1 174 ? 10.922 4.094 -14.914 1 95.75 174 LYS A O 1
ATOM 1270 N N . ILE A 1 175 ? 10.422 2.898 -13.133 1 96.12 175 ILE A N 1
ATOM 1271 C CA . ILE A 1 175 ? 11.586 2.051 -13.352 1 96.12 175 ILE A CA 1
ATOM 1272 C C . ILE A 1 175 ? 11.133 0.632 -13.695 1 96.12 175 ILE A C 1
ATOM 1274 O O . ILE A 1 175 ? 11.953 -0.292 -13.727 1 96.12 175 ILE A O 1
ATOM 1278 N N . CYS A 1 176 ? 9.828 0.393 -13.883 1 97 176 CYS A N 1
ATOM 1279 C CA . CYS A 1 176 ? 9.25 -0.91 -14.188 1 97 176 CYS A CA 1
ATOM 1280 C C . CYS A 1 176 ? 9.766 -1.978 -13.234 1 97 176 CYS A C 1
ATOM 1282 O O . CYS A 1 176 ? 10.359 -2.969 -13.664 1 97 176 CYS A O 1
ATOM 1284 N N . ALA A 1 177 ? 9.461 -1.742 -11.969 1 98.38 177 ALA A N 1
ATOM 1285 C CA . ALA A 1 177 ? 9.984 -2.648 -10.945 1 98.38 177 ALA A CA 1
ATOM 1286 C C . ALA A 1 177 ? 9.047 -2.725 -9.75 1 98.38 177 ALA A C 1
ATOM 1288 O O . ALA A 1 177 ? 8.203 -1.846 -9.555 1 98.38 177 ALA A O 1
ATOM 1289 N N . LEU A 1 178 ? 9.148 -3.846 -9.031 1 98.69 178 LEU A N 1
ATOM 1290 C CA . LEU A 1 178 ? 8.68 -3.898 -7.648 1 98.69 178 LEU A CA 1
ATOM 1291 C C . LEU A 1 178 ? 9.773 -3.455 -6.684 1 98.69 178 LEU A C 1
ATOM 1293 O O . LEU A 1 178 ? 10.914 -3.904 -6.785 1 98.69 178 LEU A O 1
ATOM 1297 N N . LEU A 1 179 ? 9.438 -2.566 -5.863 1 98.81 179 LEU A N 1
ATOM 1298 C CA . LEU A 1 179 ? 10.289 -2.35 -4.699 1 98.81 179 LEU A CA 1
ATOM 1299 C C . LEU A 1 179 ? 9.742 -3.09 -3.482 1 98.81 179 LEU A C 1
ATOM 1301 O O . LEU A 1 179 ? 8.523 -3.199 -3.311 1 98.81 179 LEU A O 1
ATOM 1305 N N . VAL A 1 180 ? 10.641 -3.631 -2.709 1 98.81 180 VAL A N 1
ATOM 1306 C CA . VAL A 1 180 ? 10.352 -4.422 -1.518 1 98.81 180 VAL A CA 1
ATOM 1307 C C . VAL A 1 180 ? 10.859 -3.693 -0.275 1 98.81 180 VAL A C 1
ATOM 1309 O O . VAL A 1 180 ? 12.07 -3.537 -0.092 1 98.81 180 VAL A O 1
ATOM 1312 N N . ALA A 1 181 ? 9.961 -3.154 0.502 1 98.88 181 ALA A N 1
ATOM 1313 C CA . ALA A 1 181 ? 10.367 -2.719 1.836 1 98.88 181 ALA A CA 1
ATOM 1314 C C . ALA A 1 181 ? 10.711 -3.914 2.721 1 98.88 181 ALA A C 1
ATOM 1316 O O . ALA A 1 181 ? 9.82 -4.547 3.293 1 98.88 181 ALA A O 1
ATOM 1317 N N . ASP A 1 182 ? 11.945 -4.266 2.787 1 98.62 182 ASP A N 1
ATOM 1318 C CA . ASP A 1 182 ? 12.461 -5.398 3.549 1 98.62 182 ASP A CA 1
ATOM 1319 C C . ASP A 1 182 ? 12.719 -5.008 5.004 1 98.62 182 ASP A C 1
ATOM 1321 O O . ASP A 1 182 ? 13.875 -4.852 5.414 1 98.62 182 ASP A O 1
ATOM 1325 N N . ARG A 1 183 ? 11.672 -4.977 5.816 1 98.25 183 ARG A N 1
ATOM 1326 C CA . ARG A 1 183 ? 11.602 -4.316 7.117 1 98.25 183 ARG A CA 1
ATOM 1327 C C . ARG A 1 183 ? 12.641 -4.887 8.078 1 98.25 183 ARG A C 1
ATOM 1329 O O . ARG A 1 183 ? 13.383 -4.137 8.711 1 98.25 183 ARG A O 1
ATOM 1336 N N . GLY A 1 184 ? 12.711 -6.117 8.141 1 96.81 184 GLY A N 1
ATOM 1337 C CA . GLY A 1 184 ? 13.617 -6.738 9.094 1 96.81 184 GLY A CA 1
ATOM 1338 C C . GLY A 1 184 ? 15.078 -6.539 8.742 1 96.81 184 GLY A C 1
ATOM 1339 O O . GLY A 1 184 ? 15.945 -6.637 9.609 1 96.81 184 GLY A O 1
ATOM 1340 N N . ASN A 1 185 ? 15.383 -6.301 7.496 1 98.19 185 ASN A N 1
ATOM 1341 C CA . ASN A 1 185 ? 16.75 -6.117 7.043 1 98.19 185 ASN A CA 1
ATOM 1342 C C . ASN A 1 185 ? 17.109 -4.637 6.898 1 98.19 185 ASN A C 1
ATOM 1344 O O . ASN A 1 185 ? 18.219 -4.293 6.5 1 98.19 185 ASN A O 1
ATOM 1348 N N . ARG A 1 186 ? 16.172 -3.744 7.176 1 98.31 186 ARG A N 1
ATOM 1349 C CA . ARG A 1 186 ? 16.344 -2.303 7.027 1 98.31 186 ARG A CA 1
ATOM 1350 C C . ARG A 1 186 ? 16.875 -1.956 5.641 1 98.31 186 ARG A C 1
ATOM 1352 O O . ARG A 1 186 ? 17.844 -1.209 5.512 1 98.31 186 ARG A O 1
ATOM 1359 N N . MET A 1 187 ? 16.281 -2.572 4.582 1 98.44 187 MET A N 1
ATOM 1360 C CA . MET A 1 187 ? 16.672 -2.398 3.186 1 98.44 187 MET A CA 1
ATOM 1361 C C . MET A 1 187 ? 15.445 -2.174 2.307 1 98.44 187 MET A C 1
ATOM 1363 O O . MET A 1 187 ? 14.328 -2.523 2.691 1 98.44 187 MET A O 1
ATOM 1367 N N . VAL A 1 188 ? 15.656 -1.532 1.27 1 98.75 188 VAL A N 1
ATOM 1368 C CA . VAL A 1 188 ? 14.734 -1.549 0.138 1 98.75 188 VAL A CA 1
ATOM 1369 C C . VAL A 1 188 ? 15.336 -2.367 -1.004 1 98.75 188 VAL A C 1
ATOM 1371 O O . VAL A 1 188 ? 16.438 -2.084 -1.466 1 98.75 188 VAL A O 1
ATOM 1374 N N . ARG A 1 189 ? 14.617 -3.488 -1.368 1 98.56 189 ARG A N 1
ATOM 1375 C CA . ARG A 1 189 ? 15.055 -4.359 -2.453 1 98.56 189 ARG A CA 1
ATOM 1376 C C . ARG A 1 189 ? 14.297 -4.055 -3.742 1 98.56 189 ARG A C 1
ATOM 1378 O O . ARG A 1 189 ? 13.289 -3.348 -3.721 1 98.56 189 ARG A O 1
ATOM 1385 N N . GLN A 1 190 ? 14.844 -4.562 -4.816 1 98.69 190 GLN A N 1
ATOM 1386 C CA . GLN A 1 190 ? 14.258 -4.277 -6.117 1 98.69 190 GLN A CA 1
ATOM 1387 C C . GLN A 1 190 ? 14.125 -5.543 -6.953 1 98.69 190 GLN A C 1
ATOM 1389 O O . GLN A 1 190 ? 15.047 -6.363 -7 1 98.69 190 GLN A O 1
ATOM 1394 N N . ILE A 1 191 ? 12.977 -5.754 -7.562 1 98.62 191 ILE A N 1
ATOM 1395 C CA . ILE A 1 191 ? 12.711 -6.789 -8.555 1 98.62 191 ILE A CA 1
ATOM 1396 C C . ILE A 1 191 ? 12.297 -6.145 -9.875 1 98.62 191 ILE A C 1
ATOM 1398 O O . ILE A 1 191 ? 11.211 -5.562 -9.977 1 98.62 191 ILE A O 1
ATOM 1402 N N . ASN A 1 192 ? 13.109 -6.293 -10.875 1 97.5 192 ASN A N 1
ATOM 1403 C CA . ASN A 1 192 ? 12.742 -5.766 -12.188 1 97.5 192 ASN A CA 1
ATOM 1404 C C . ASN A 1 192 ? 11.68 -6.629 -12.859 1 97.5 192 ASN A C 1
ATOM 1406 O O . ASN A 1 192 ? 11.781 -7.855 -12.867 1 97.5 192 ASN A O 1
ATOM 1410 N N . LEU A 1 193 ? 10.703 -5.918 -13.375 1 97.88 193 LEU A N 1
ATOM 1411 C CA . LEU A 1 193 ? 9.609 -6.625 -14.031 1 97.88 193 LEU A CA 1
ATOM 1412 C C . LEU A 1 193 ? 9.859 -6.734 -15.531 1 97.88 193 LEU A C 1
ATOM 1414 O O . LEU A 1 193 ? 10.789 -6.121 -16.062 1 97.88 193 LEU A O 1
ATOM 1418 N N . LYS A 1 194 ? 9.062 -7.578 -16.141 1 96.88 194 LYS A N 1
ATOM 1419 C CA . LYS A 1 194 ? 9.117 -7.707 -17.594 1 96.88 194 LYS A CA 1
ATOM 1420 C C . LYS A 1 194 ? 8.484 -6.504 -18.281 1 96.88 194 LYS A C 1
ATOM 1422 O O . LYS A 1 194 ? 7.469 -5.98 -17.812 1 96.88 194 LYS A O 1
ATOM 1427 N N . PRO A 1 195 ? 9.039 -6.09 -19.375 1 95.31 195 PRO A N 1
ATOM 1428 C CA . PRO A 1 195 ? 8.547 -4.875 -20.047 1 95.31 195 PRO A CA 1
ATOM 1429 C C . PRO A 1 195 ? 7.055 -4.938 -20.359 1 95.31 195 PRO A C 1
ATOM 1431 O O . PRO A 1 195 ? 6.363 -3.918 -20.281 1 95.31 195 PRO A O 1
ATOM 1434 N N . GLU A 1 196 ? 6.543 -6.055 -20.688 1 95.25 196 GLU A N 1
ATOM 1435 C CA . GLU A 1 196 ? 5.141 -6.191 -21.062 1 95.25 196 GLU A CA 1
ATOM 1436 C C . GLU A 1 196 ? 4.219 -5.934 -19.875 1 95.25 196 GLU A C 1
ATOM 1438 O O . GLU A 1 196 ? 3.02 -5.707 -20.062 1 95.25 196 GLU A O 1
ATOM 1443 N N . ASP A 1 197 ? 4.785 -5.984 -18.703 1 96.25 197 ASP A N 1
ATOM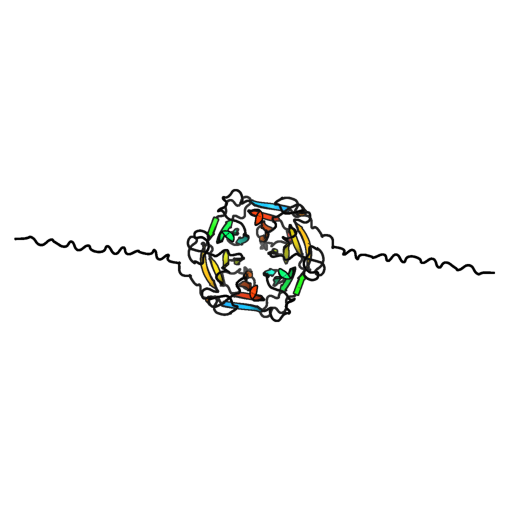 1444 C CA . ASP A 1 197 ? 3.98 -5.82 -17.484 1 96.25 197 ASP A CA 1
ATOM 1445 C C . ASP A 1 197 ? 3.953 -4.363 -17.031 1 96.25 197 ASP A C 1
ATOM 1447 O O . ASP A 1 197 ? 3.279 -4.02 -16.062 1 96.25 197 ASP A O 1
ATOM 1451 N N . CYS A 1 198 ? 4.633 -3.469 -17.672 1 95.94 198 CYS A N 1
ATOM 1452 C CA . CYS A 1 198 ? 4.812 -2.109 -17.188 1 95.94 198 CYS A CA 1
ATOM 1453 C C . CYS A 1 198 ? 4.125 -1.101 -18.094 1 95.94 198 CYS A C 1
ATOM 1455 O O . CYS A 1 198 ? 3.697 -1.447 -19.203 1 95.94 198 CYS A O 1
ATOM 1457 N N . ALA A 1 199 ? 3.906 0.103 -17.469 1 84.88 199 ALA A N 1
ATOM 1458 C CA . ALA A 1 199 ? 3.26 1.197 -18.188 1 84.88 199 ALA A CA 1
ATOM 1459 C C . ALA A 1 199 ? 4.137 1.693 -19.344 1 84.88 199 ALA A C 1
ATOM 1461 O O . ALA A 1 199 ? 5.363 1.753 -19.203 1 84.88 199 ALA A O 1
ATOM 1462 N N . HIS A 1 200 ? 3.49 1.836 -20.547 1 77.31 200 HIS A N 1
ATOM 1463 C CA . HIS A 1 200 ? 4.211 2.346 -21.703 1 77.31 200 HIS A CA 1
ATOM 1464 C C . HIS A 1 200 ? 3.805 3.783 -22.016 1 77.31 200 HIS A C 1
ATOM 1466 O O . HIS A 1 200 ? 2.646 4.16 -21.828 1 77.31 200 HIS A O 1
ATOM 1472 N N . GLU A 1 201 ? 4.805 4.66 -21.781 1 60.06 201 GLU A N 1
ATOM 1473 C CA . GLU A 1 201 ? 4.504 6.027 -22.203 1 60.06 201 GLU A CA 1
ATOM 1474 C C . GLU A 1 201 ? 3.922 6.051 -23.609 1 60.06 201 GLU A C 1
ATOM 1476 O O . GLU A 1 201 ? 4.359 5.301 -24.484 1 60.06 201 GLU A O 1
ATOM 1481 N N . LYS A 1 202 ? 2.6 6.348 -23.734 1 51.88 202 LYS A N 1
ATOM 1482 C CA . LYS A 1 202 ? 2.098 6.605 -25.078 1 51.88 202 LYS A CA 1
ATOM 1483 C C . LYS A 1 202 ? 3.057 7.5 -25.859 1 51.88 202 LYS A C 1
ATOM 1485 O O . LYS A 1 202 ? 3.441 8.57 -25.375 1 51.88 202 LYS A O 1
ATOM 1490 N N . GLN A 1 203 ? 4.004 6.977 -26.469 1 42.19 203 GLN A N 1
ATOM 1491 C CA . GLN A 1 203 ? 4.73 7.766 -27.469 1 42.19 203 GLN A CA 1
ATOM 1492 C C . GLN A 1 203 ? 3.775 8.633 -28.281 1 42.19 203 GLN A C 1
ATOM 1494 O O . GLN A 1 203 ? 2.803 8.125 -28.844 1 42.19 203 GLN A O 1
ATOM 1499 N N . SER A 1 204 ? 3.414 9.82 -27.859 1 41.03 204 SER A N 1
ATOM 1500 C CA . SER A 1 204 ? 2.846 10.711 -28.875 1 41.03 204 SER A CA 1
ATOM 1501 C C . SER A 1 204 ? 3.555 10.555 -30.203 1 41.03 204 SER A C 1
ATOM 1503 O O . SER A 1 204 ? 4.777 10.68 -30.281 1 41.03 204 SER A O 1
ATOM 1505 N N . GLY A 1 205 ? 3.242 9.555 -30.859 1 32.25 205 GLY A N 1
ATOM 1506 C CA . GLY A 1 205 ? 3.68 9.492 -32.25 1 32.25 205 GLY A CA 1
ATOM 1507 C C . GLY A 1 205 ? 3.596 10.828 -32.969 1 32.25 205 GLY A C 1
ATOM 1508 O O . GLY A 1 205 ? 2.523 11.43 -33.031 1 32.25 205 GLY A O 1
ATOM 1509 N N . LYS A 1 206 ? 4.695 11.695 -32.938 1 34.16 206 LYS A N 1
ATOM 1510 C CA . LYS A 1 206 ? 4.867 12.711 -33.969 1 34.16 206 LYS A CA 1
ATOM 1511 C C . LYS A 1 206 ? 4.617 12.133 -35.375 1 34.16 206 LYS A C 1
ATOM 1513 O O . LYS A 1 206 ? 5.418 11.344 -35.875 1 34.16 206 LYS A O 1
ATOM 1518 N N . TYR A 1 207 ? 3.32 11.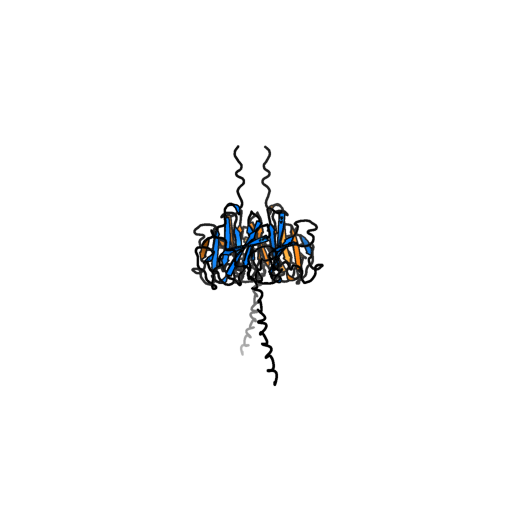555 -35.438 1 28.8 207 TYR A N 1
ATOM 1519 C CA . TYR A 1 207 ? 3.133 11.617 -36.875 1 28.8 207 TYR A CA 1
ATOM 1520 C C . TYR A 1 207 ? 2.861 13.047 -37.344 1 28.8 207 TYR A C 1
ATOM 1522 O O . TYR A 1 207 ? 2.25 13.828 -36.594 1 28.8 207 TYR A O 1
ATOM 1530 N N . MET B 1 1 ? -10.617 -93.688 4.273 1 36.31 1 MET B N 1
ATOM 1531 C CA . MET B 1 1 ? -9.914 -92.688 3.463 1 36.31 1 MET B CA 1
ATOM 1532 C C . MET B 1 1 ? -10.227 -91.312 3.943 1 36.31 1 MET B C 1
ATOM 1534 O O . MET B 1 1 ? -11.359 -90.812 3.82 1 36.31 1 MET B O 1
ATOM 1538 N N . ALA B 1 2 ? -9.609 -90.875 5.066 1 48.91 2 ALA B N 1
ATOM 1539 C CA . ALA B 1 2 ? -9.719 -89.625 5.809 1 48.91 2 ALA B CA 1
ATOM 1540 C C . ALA B 1 2 ? -9.32 -88.438 4.941 1 48.91 2 ALA B C 1
ATOM 1542 O O . ALA B 1 2 ? -8.219 -88.375 4.391 1 48.91 2 ALA B O 1
ATOM 1543 N N . GLY B 1 3 ? -10.305 -87.812 4.289 1 43.72 3 GLY B N 1
ATOM 1544 C CA . GLY B 1 3 ? -10.172 -86.688 3.412 1 43.72 3 GLY B CA 1
ATOM 1545 C C . GLY B 1 3 ? -9.453 -85.5 4.066 1 43.72 3 GLY B C 1
ATOM 1546 O O . GLY B 1 3 ? -9.672 -85.188 5.246 1 43.72 3 GLY B O 1
ATOM 1547 N N . SER B 1 4 ? -8.25 -85.125 3.578 1 51.5 4 SER B N 1
ATOM 1548 C CA . SER B 1 4 ? -7.375 -84.062 4.031 1 51.5 4 SER B CA 1
ATOM 1549 C C . SER B 1 4 ? -8.07 -82.75 3.963 1 51.5 4 SER B C 1
ATOM 1551 O O . SER B 1 4 ? -8.805 -82.438 3.012 1 51.5 4 SER B O 1
ATOM 1553 N N . PRO B 1 5 ? -8.281 -82.062 5.105 1 54.62 5 PRO B N 1
ATOM 1554 C CA . PRO B 1 5 ? -8.906 -80.688 5.125 1 54.62 5 PRO B CA 1
ATOM 1555 C C . PRO B 1 5 ? -8.18 -79.688 4.238 1 54.62 5 PRO B C 1
ATOM 1557 O O . PRO B 1 5 ? -6.961 -79.75 4.086 1 54.62 5 PRO B O 1
ATOM 1560 N N . ARG B 1 6 ? -8.812 -79.25 3.08 1 56.25 6 ARG B N 1
ATOM 1561 C CA . ARG B 1 6 ? -8.32 -78.188 2.215 1 56.25 6 ARG B CA 1
ATOM 1562 C C . ARG B 1 6 ? -8.07 -76.875 3.012 1 56.25 6 ARG B C 1
ATOM 1564 O O . ARG B 1 6 ? -8.945 -76.438 3.732 1 56.25 6 ARG B O 1
ATOM 1571 N N . HIS B 1 7 ? -6.801 -76.625 3.322 1 53.16 7 HIS B N 1
ATOM 1572 C CA . HIS B 1 7 ? -6.398 -75.312 3.924 1 53.16 7 HIS B CA 1
ATOM 1573 C C . HIS B 1 7 ? -6.75 -74.188 3.02 1 53.16 7 HIS B C 1
ATOM 1575 O O . HIS B 1 7 ? -6.387 -74.125 1.842 1 53.16 7 HIS B O 1
ATOM 1581 N N . LEU B 1 8 ? -7.875 -73.5 3.254 1 52.06 8 LEU B N 1
ATOM 1582 C CA . LEU B 1 8 ? -8.203 -72.25 2.6 1 52.06 8 LEU B CA 1
ATOM 1583 C C . LEU B 1 8 ? -7.098 -71.25 2.83 1 52.06 8 LEU B C 1
ATOM 1585 O O . LEU B 1 8 ? -6.777 -70.875 3.975 1 52.06 8 LEU B O 1
ATOM 1589 N N . SER B 1 9 ? -6.203 -71.062 1.856 1 54.41 9 SER B N 1
ATOM 1590 C CA . SER B 1 9 ? -5.207 -70 1.887 1 54.41 9 SER B CA 1
ATOM 1591 C C . SER B 1 9 ? -5.867 -68.625 1.954 1 54.41 9 SER B C 1
ATOM 1593 O O . SER B 1 9 ? -6.676 -68.25 1.094 1 54.41 9 SER B O 1
ATOM 1595 N N . LEU B 1 10 ? -6.055 -68.062 3.117 1 56.06 10 LEU B N 1
ATOM 1596 C CA . LEU B 1 10 ? -6.473 -66.688 3.297 1 56.06 10 LEU B CA 1
ATOM 1597 C C . LEU B 1 10 ? -5.504 -65.75 2.6 1 56.06 10 LEU B C 1
ATOM 1599 O O . LEU B 1 10 ? -4.316 -65.688 2.92 1 56.06 10 LEU B O 1
ATOM 1603 N N . PHE B 1 11 ? -5.793 -65.312 1.334 1 56.22 11 PHE B N 1
ATOM 1604 C CA . PHE B 1 11 ? -5.012 -64.312 0.707 1 56.22 11 PHE B CA 1
ATOM 1605 C C . PHE B 1 11 ? -5.121 -63 1.499 1 56.22 11 PHE B C 1
ATOM 1607 O O . PHE B 1 11 ? -6.227 -62.531 1.819 1 56.22 11 PHE B O 1
ATOM 1614 N N . PRO B 1 12 ? -4.078 -62.562 2.178 1 59.12 12 PRO B N 1
ATOM 1615 C CA . PRO B 1 12 ? -4.172 -61.25 2.818 1 59.12 12 PRO B CA 1
ATOM 1616 C C . PRO B 1 12 ? -4.527 -60.156 1.832 1 59.12 12 PRO B C 1
ATOM 1618 O O . PRO B 1 12 ? -3.908 -60.031 0.77 1 59.12 12 PRO B O 1
ATOM 1621 N N . LEU B 1 13 ? -5.754 -59.656 1.772 1 58.5 13 LEU B N 1
ATOM 1622 C CA . LEU B 1 13 ? -6.117 -58.438 1.078 1 58.5 13 LEU B CA 1
ATOM 1623 C C . LEU B 1 13 ? -5.207 -57.281 1.499 1 58.5 13 LEU B C 1
ATOM 1625 O O . LEU B 1 13 ? -5.238 -56.844 2.654 1 58.5 13 LEU B O 1
ATOM 1629 N N . ARG B 1 14 ? -4.051 -57.156 0.808 1 56.22 14 ARG B N 1
ATOM 1630 C CA . ARG B 1 14 ? -3.279 -55.938 1.012 1 56.22 14 ARG B CA 1
ATOM 1631 C C . ARG B 1 14 ? -4.098 -54.719 0.649 1 56.22 14 ARG B C 1
ATOM 1633 O O . ARG B 1 14 ? -4.41 -54.5 -0.522 1 56.22 14 ARG B O 1
ATOM 1640 N N . LEU B 1 15 ? -4.855 -54.188 1.565 1 55.72 15 LEU B N 1
ATOM 1641 C CA . LEU B 1 15 ? -5.414 -52.844 1.368 1 55.72 15 LEU B CA 1
ATOM 1642 C C . LEU B 1 15 ? -4.324 -51.844 0.999 1 55.72 15 LEU B C 1
ATOM 1644 O O . LEU B 1 15 ? -3.469 -51.531 1.826 1 55.72 15 LEU B O 1
ATOM 1648 N N . LEU B 1 16 ? -4 -51.812 -0.315 1 51.53 16 LEU B N 1
ATOM 1649 C CA . LEU B 1 16 ? -3.188 -50.656 -0.737 1 51.53 16 LEU B CA 1
ATOM 1650 C C . LEU B 1 16 ? -3.82 -49.344 -0.299 1 51.53 16 LEU B C 1
ATOM 1652 O O . LEU B 1 16 ? -4.875 -48.969 -0.807 1 51.53 16 LEU B O 1
ATOM 1656 N N . LEU B 1 17 ? -3.549 -48.969 0.912 1 51.31 17 LEU B N 1
ATOM 1657 C CA . LEU B 1 17 ? -3.885 -47.594 1.29 1 51.31 17 LEU B CA 1
ATOM 1658 C C . LEU B 1 17 ? -3.346 -46.594 0.266 1 51.31 17 LEU B C 1
ATOM 1660 O O . LEU B 1 17 ? -2.141 -46.344 0.221 1 51.31 17 LEU B O 1
ATOM 1664 N N . LEU B 1 18 ? -4.016 -46.469 -0.89 1 49.5 18 LEU B N 1
ATOM 1665 C CA . LEU B 1 18 ? -3.695 -45.312 -1.726 1 49.5 18 LEU B CA 1
ATOM 1666 C C . LEU B 1 18 ? -3.762 -44.031 -0.918 1 49.5 18 LEU B C 1
ATOM 1668 O O . LEU B 1 18 ? -4.852 -43.562 -0.563 1 49.5 18 LEU B O 1
ATOM 1672 N N . LEU B 1 19 ? -2.758 -43.75 -0.155 1 48.84 19 LEU B N 1
ATOM 1673 C CA . LEU B 1 19 ? -2.707 -42.406 0.402 1 48.84 19 LEU B CA 1
ATOM 1674 C C . LEU B 1 19 ? -2.924 -41.344 -0.687 1 48.84 19 LEU B C 1
ATOM 1676 O O . LEU B 1 19 ? -2.266 -41.375 -1.73 1 48.84 19 LEU B O 1
ATOM 1680 N N . PRO B 1 20 ? -4.055 -40.719 -0.721 1 49.81 20 PRO B N 1
ATOM 1681 C CA . PRO B 1 20 ? -4.121 -39.625 -1.692 1 49.81 20 PRO B CA 1
ATOM 1682 C C . PRO B 1 20 ? -2.865 -38.75 -1.69 1 49.81 20 PRO B C 1
ATOM 1684 O O . PRO B 1 20 ? -2.432 -38.312 -0.632 1 49.81 20 PRO B O 1
ATOM 1687 N N . LEU B 1 21 ? -1.907 -39.031 -2.533 1 42.62 21 LEU B N 1
ATOM 1688 C CA . LEU B 1 21 ? -0.889 -38 -2.74 1 42.62 21 LEU B CA 1
ATOM 1689 C C . LEU B 1 21 ? -1.517 -36.625 -2.797 1 42.62 21 LEU B C 1
ATOM 1691 O O . LEU B 1 21 ? -2.254 -36.281 -3.734 1 42.62 21 LEU B O 1
ATOM 1695 N N . LEU B 1 22 ? -1.9 -36.125 -1.729 1 43.16 22 LEU B N 1
ATOM 1696 C CA . LEU B 1 22 ? -2.188 -34.688 -1.82 1 43.16 22 LEU B CA 1
ATOM 1697 C C . LEU B 1 22 ? -1.2 -34 -2.752 1 43.16 22 LEU B C 1
ATOM 1699 O O . LEU B 1 22 ? -0.005 -33.938 -2.457 1 43.16 22 LEU B O 1
ATOM 1703 N N . ALA B 1 23 ? -1.325 -34.156 -3.992 1 42.88 23 ALA B N 1
ATOM 1704 C CA . ALA B 1 23 ? -0.533 -33.375 -4.945 1 42.88 23 ALA B CA 1
ATOM 1705 C C . ALA B 1 23 ? -0.307 -31.953 -4.445 1 42.88 23 ALA B C 1
ATOM 1707 O O . ALA B 1 23 ? -1.228 -31.125 -4.449 1 42.88 23 ALA B O 1
ATOM 1708 N N . ALA B 1 24 ? 0.349 -31.75 -3.332 1 50.34 24 ALA B N 1
ATOM 1709 C CA . ALA B 1 24 ? 0.859 -30.391 -3.135 1 50.34 24 ALA B CA 1
ATOM 1710 C C . ALA B 1 24 ? 1.324 -29.781 -4.453 1 50.34 24 ALA B C 1
ATOM 1712 O O . ALA B 1 24 ? 2.199 -30.344 -5.129 1 50.34 24 ALA B O 1
ATOM 1713 N N . GLY B 1 25 ? 0.454 -29.234 -5.176 1 55.97 25 GLY B N 1
ATOM 1714 C CA . GLY B 1 25 ? 0.854 -28.641 -6.441 1 55.97 25 GLY B CA 1
ATOM 1715 C C . GLY B 1 25 ? 2.215 -27.969 -6.379 1 55.97 25 GLY B C 1
ATOM 1716 O O . GLY B 1 25 ? 2.6 -27.422 -5.344 1 55.97 25 GLY B O 1
ATOM 1717 N N . LYS B 1 26 ? 3.236 -28.547 -6.961 1 63.75 26 LYS B N 1
ATOM 1718 C CA . LYS B 1 26 ? 4.586 -27.984 -7.074 1 63.75 26 LYS B CA 1
ATOM 1719 C C . LYS B 1 26 ? 4.543 -26.516 -7.449 1 63.75 26 LYS B C 1
ATOM 1721 O O . LYS B 1 26 ? 3.684 -26.078 -8.219 1 63.75 26 LYS B O 1
ATOM 1726 N N . PRO B 1 27 ? 5.348 -25.656 -6.738 1 74.94 27 PRO B N 1
ATOM 1727 C CA . PRO B 1 27 ? 5.48 -24.25 -7.129 1 74.94 27 PRO B CA 1
ATOM 1728 C C . PRO B 1 27 ? 5.836 -24.078 -8.602 1 74.94 27 PRO B C 1
ATOM 1730 O O . PRO B 1 27 ? 6.594 -24.875 -9.156 1 74.94 27 PRO B O 1
ATOM 1733 N N . VAL B 1 28 ? 5.059 -23.453 -9.391 1 87.69 28 VAL B N 1
ATOM 1734 C CA . VAL B 1 28 ? 5.402 -22.984 -10.734 1 87.69 28 VAL B CA 1
ATOM 1735 C C . VAL B 1 28 ? 6.312 -21.766 -10.641 1 87.69 28 VAL B C 1
ATOM 1737 O O . VAL B 1 28 ? 5.836 -20.641 -10.469 1 87.69 28 VAL B O 1
ATOM 1740 N N . LEU B 1 29 ? 7.637 -21.938 -10.75 1 89.38 29 LEU B N 1
ATOM 1741 C CA . LEU B 1 29 ? 8.625 -20.875 -10.602 1 89.38 29 LEU B CA 1
ATOM 1742 C C . LEU B 1 29 ? 8.867 -20.172 -11.93 1 89.38 29 LEU B C 1
ATOM 1744 O O . LEU B 1 29 ? 9.211 -20.812 -12.922 1 89.38 29 LEU B O 1
ATOM 1748 N N . GLU B 1 30 ? 8.594 -18.906 -11.914 1 92.69 30 GLU B N 1
ATOM 1749 C CA . GLU B 1 30 ? 8.875 -18.125 -13.117 1 92.69 30 GLU B CA 1
ATOM 1750 C C . GLU B 1 30 ? 10.32 -17.641 -13.125 1 92.69 30 GLU B C 1
ATOM 1752 O O . GLU B 1 30 ? 10.781 -17.047 -12.148 1 92.69 30 GLU B O 1
ATOM 1757 N N . ASP B 1 31 ? 10.953 -17.891 -14.195 1 89 31 ASP B N 1
ATOM 1758 C CA . ASP B 1 31 ? 12.344 -17.453 -14.336 1 89 31 ASP B CA 1
ATOM 1759 C C . ASP B 1 31 ? 12.422 -16.047 -14.938 1 89 31 ASP B C 1
ATOM 1761 O O . ASP B 1 31 ? 11.414 -15.516 -15.406 1 89 31 ASP B O 1
ATOM 1765 N N . GLY B 1 32 ? 13.547 -15.445 -14.734 1 92.31 32 GLY B N 1
ATOM 1766 C CA . GLY B 1 32 ? 13.805 -14.211 -15.453 1 92.31 32 GLY B CA 1
ATOM 1767 C C . GLY B 1 32 ? 13.734 -12.977 -14.562 1 92.31 32 GLY B C 1
ATOM 1768 O O . GLY B 1 32 ? 13.844 -11.852 -15.047 1 92.31 32 GLY B O 1
ATOM 1769 N N . TYR B 1 33 ? 13.594 -13.258 -13.375 1 96.44 33 TYR B N 1
ATOM 1770 C CA . TYR B 1 33 ? 13.617 -12.141 -12.43 1 96.44 33 TYR B CA 1
ATOM 1771 C C . TYR B 1 33 ? 14.914 -12.125 -11.633 1 96.44 33 TYR B C 1
ATOM 1773 O O . TYR B 1 33 ? 15.547 -13.172 -11.438 1 96.44 33 TYR B O 1
ATOM 1781 N N . THR B 1 34 ? 15.266 -10.961 -11.258 1 96.81 34 THR B N 1
ATOM 1782 C CA . THR B 1 34 ? 16.406 -10.758 -10.375 1 96.81 34 THR B CA 1
ATOM 1783 C C . THR B 1 34 ? 16.047 -9.836 -9.219 1 96.81 34 THR B C 1
ATOM 1785 O O . THR B 1 34 ? 15.219 -8.93 -9.383 1 96.81 34 THR B O 1
ATOM 1788 N N . VAL B 1 35 ? 16.594 -10.102 -8.07 1 97.81 35 VAL B N 1
ATOM 1789 C CA . VAL B 1 35 ? 16.469 -9.234 -6.91 1 97.81 35 VAL B CA 1
ATOM 1790 C C . VAL B 1 35 ? 17.797 -8.539 -6.637 1 97.81 35 VAL B C 1
ATOM 1792 O O . VAL B 1 35 ? 18.844 -9.172 -6.66 1 97.81 35 VAL B O 1
ATOM 1795 N N . THR B 1 36 ? 17.781 -7.285 -6.504 1 98 36 THR B N 1
ATOM 1796 C CA . THR B 1 36 ? 18.938 -6.496 -6.066 1 98 36 THR B CA 1
ATOM 1797 C C . THR B 1 36 ? 18.562 -5.613 -4.879 1 98 36 THR B C 1
ATOM 1799 O O . THR B 1 36 ? 17.391 -5.477 -4.543 1 98 36 THR B O 1
ATOM 1802 N N . THR B 1 37 ? 19.594 -5.086 -4.215 1 98.12 37 THR B N 1
ATOM 1803 C CA . THR B 1 37 ? 19.359 -4.105 -3.154 1 98.12 37 THR B CA 1
ATOM 1804 C C . THR B 1 37 ? 19.312 -2.693 -3.727 1 98.12 37 THR B C 1
ATOM 1806 O O . THR B 1 37 ? 20.297 -2.205 -4.285 1 98.12 37 THR B O 1
ATOM 1809 N N . PHE B 1 38 ? 18.203 -2.066 -3.627 1 98.44 38 PHE B N 1
ATOM 1810 C CA . PHE B 1 38 ? 18.031 -0.699 -4.098 1 98.44 38 PHE B CA 1
ATOM 1811 C C . PHE B 1 38 ? 18.656 0.294 -3.133 1 98.44 38 PHE B C 1
ATOM 1813 O O . PHE B 1 38 ? 19.375 1.207 -3.553 1 98.44 38 PHE B O 1
ATOM 1820 N N . ALA B 1 39 ? 18.438 0.13 -1.888 1 98.31 39 ALA B N 1
ATOM 1821 C CA . ALA B 1 39 ? 18.984 0.969 -0.827 1 98.31 39 ALA B CA 1
ATOM 1822 C C . ALA B 1 39 ? 19.266 0.152 0.432 1 98.31 39 ALA B C 1
ATOM 1824 O O . ALA B 1 39 ? 18.391 -0.586 0.903 1 98.31 39 ALA B O 1
ATOM 1825 N N . ASP B 1 40 ? 20.391 0.248 0.891 1 97.94 40 ASP B N 1
ATOM 1826 C CA . ASP B 1 40 ? 20.766 -0.295 2.191 1 97.94 40 ASP B CA 1
ATOM 1827 C C . ASP B 1 40 ? 20.859 0.809 3.244 1 97.94 40 ASP B C 1
ATOM 1829 O O . ASP B 1 40 ? 21.703 1.692 3.156 1 97.94 40 ASP B O 1
ATOM 1833 N N . LEU B 1 41 ? 20.047 0.734 4.289 1 98.12 41 LEU B N 1
ATOM 1834 C CA . LEU B 1 41 ? 19.984 1.829 5.25 1 98.12 41 LEU B CA 1
ATOM 1835 C C . LEU B 1 41 ? 20.766 1.488 6.512 1 98.12 41 LEU B C 1
ATOM 1837 O O . LEU B 1 41 ? 20.828 2.295 7.441 1 98.1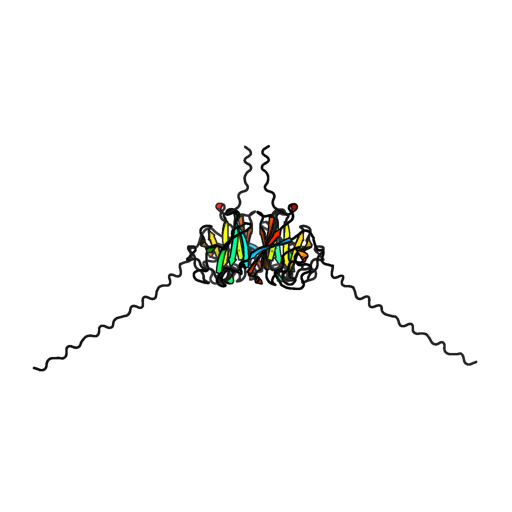2 41 LEU B O 1
ATOM 1841 N N . ASN B 1 42 ? 21.391 0.355 6.598 1 97.25 42 ASN B N 1
ATOM 1842 C CA . ASN B 1 42 ? 22.094 -0.128 7.773 1 97.25 42 ASN B CA 1
ATOM 1843 C C . ASN B 1 42 ? 23.297 0.757 8.109 1 97.25 42 ASN B C 1
ATOM 1845 O O . ASN B 1 42 ? 23.688 0.86 9.273 1 97.25 42 ASN B O 1
ATOM 1849 N N . PRO B 1 43 ? 23.938 1.417 7.094 1 96.5 43 PRO B N 1
ATOM 1850 C CA . PRO B 1 43 ? 25.047 2.309 7.438 1 96.5 43 PRO B CA 1
ATOM 1851 C C . PRO B 1 43 ? 24.594 3.543 8.211 1 96.5 43 PRO B C 1
ATOM 1853 O O . PRO B 1 43 ? 25.422 4.234 8.812 1 96.5 43 PRO B O 1
ATOM 1856 N N . LEU B 1 44 ? 23.359 3.893 8.188 1 96.44 44 LEU B N 1
ATOM 1857 C CA . LEU B 1 44 ? 22.828 5.008 8.961 1 96.44 44 LEU B CA 1
ATOM 1858 C C . LEU B 1 44 ? 22.688 4.629 10.438 1 96.44 44 LEU B C 1
ATOM 1860 O O . LEU B 1 44 ? 22.578 3.445 10.766 1 96.44 44 LEU B O 1
ATOM 1864 N N . PRO B 1 45 ? 22.672 5.66 11.328 1 95.38 45 PRO B N 1
ATOM 1865 C CA . PRO B 1 45 ? 22.469 5.348 12.742 1 95.38 45 PRO B CA 1
ATOM 1866 C C . PRO B 1 45 ? 21.125 4.68 13.023 1 95.38 45 PRO B C 1
ATOM 1868 O O . PRO B 1 45 ? 20.203 4.797 12.219 1 95.38 45 PRO B O 1
ATOM 1871 N N . ALA B 1 46 ? 21 4.051 14.125 1 92.25 46 ALA B N 1
ATOM 1872 C CA . ALA B 1 46 ? 19.781 3.354 14.516 1 92.25 46 ALA B CA 1
ATOM 1873 C C . ALA B 1 46 ? 18.594 4.316 14.586 1 92.25 46 ALA B C 1
ATOM 1875 O O . ALA B 1 46 ? 17.453 3.914 14.398 1 92.25 46 ALA B O 1
ATOM 1876 N N . SER B 1 47 ? 18.969 5.559 14.805 1 91.12 47 SER B N 1
ATOM 1877 C CA . SER B 1 47 ? 17.938 6.594 14.891 1 91.12 47 SER B CA 1
ATOM 1878 C C . SER B 1 47 ? 17.469 7.02 13.5 1 91.12 47 SER B C 1
ATOM 1880 O O . SER B 1 47 ? 16.516 7.781 13.367 1 91.12 47 SER B O 1
ATOM 1882 N N . GLY B 1 48 ? 18.109 6.469 12.484 1 94.81 48 GLY B N 1
ATOM 1883 C CA . GLY B 1 48 ? 17.703 6.777 11.117 1 94.81 48 GLY B CA 1
ATOM 1884 C C . GLY B 1 48 ? 16.453 6.031 10.688 1 94.81 48 GLY B C 1
ATOM 1885 O O . GLY B 1 48 ? 15.867 5.289 11.477 1 94.81 48 GLY B O 1
ATOM 1886 N N . PRO B 1 49 ? 16.078 6.254 9.477 1 97.38 49 PRO B N 1
ATOM 1887 C CA . PRO B 1 49 ? 14.805 5.715 9.016 1 97.38 49 PRO B CA 1
ATOM 1888 C C . PRO B 1 49 ? 14.812 4.195 8.875 1 97.38 49 PRO B C 1
ATOM 1890 O O . PRO B 1 49 ? 15.828 3.617 8.477 1 97.38 49 PRO B O 1
ATOM 1893 N N . HIS B 1 50 ? 13.727 3.576 9.25 1 98 50 HIS B N 1
ATOM 1894 C CA . HIS B 1 50 ? 13.391 2.191 8.938 1 98 50 HIS B CA 1
ATOM 1895 C C . HIS B 1 50 ? 12.281 2.117 7.898 1 98 50 HIS B C 1
ATOM 1897 O O . HIS B 1 50 ? 11.211 2.701 8.086 1 98 50 HIS B O 1
ATOM 1903 N N . PRO B 1 51 ? 12.531 1.404 6.844 1 98.44 51 PRO B N 1
ATOM 1904 C CA . PRO B 1 51 ? 11.531 1.401 5.77 1 98.44 51 PRO B CA 1
ATOM 1905 C C . PRO B 1 51 ? 10.359 0.47 6.055 1 98.44 51 PRO B C 1
ATOM 1907 O O . PRO B 1 51 ? 10.445 -0.735 5.801 1 98.44 51 PRO B O 1
ATOM 1910 N N . TYR B 1 52 ? 9.289 0.993 6.488 1 98.81 52 TYR B N 1
ATOM 1911 C CA . TYR B 1 52 ? 8.07 0.213 6.676 1 98.81 52 TYR B CA 1
ATOM 1912 C C . TYR B 1 52 ? 7.332 0.032 5.355 1 98.81 52 TYR B C 1
ATOM 1914 O O . TYR B 1 52 ? 6.836 -1.057 5.059 1 98.81 52 TYR B O 1
ATOM 1922 N N . ALA B 1 53 ? 7.223 1.091 4.551 1 98.81 53 ALA B N 1
ATOM 1923 C CA . ALA B 1 53 ? 6.648 1.102 3.207 1 98.81 53 ALA B CA 1
ATOM 1924 C C . ALA B 1 53 ? 7.348 2.129 2.322 1 98.81 53 ALA B C 1
ATOM 1926 O O . ALA B 1 53 ? 7.938 3.09 2.822 1 98.81 53 ALA B O 1
ATOM 1927 N N . VAL B 1 54 ? 7.305 1.896 1.009 1 98.75 54 VAL B N 1
ATOM 1928 C CA . VAL B 1 54 ? 7.824 2.82 0.004 1 98.75 54 VAL B CA 1
ATOM 1929 C C . VAL B 1 54 ? 6.773 3.039 -1.084 1 98.75 54 VAL B C 1
ATOM 1931 O O . VAL B 1 54 ? 6.062 2.107 -1.466 1 98.75 54 VAL B O 1
ATOM 1934 N N . LEU B 1 55 ? 6.629 4.23 -1.492 1 98.88 55 LEU B N 1
ATOM 1935 C CA . LEU B 1 55 ? 5.715 4.566 -2.576 1 98.88 55 LEU B CA 1
ATOM 1936 C C . LEU B 1 55 ? 6.352 5.559 -3.541 1 98.88 55 LEU B C 1
ATOM 1938 O O . LEU B 1 55 ? 7.121 6.43 -3.123 1 98.88 55 LEU B O 1
ATOM 1942 N N . PRO B 1 56 ? 5.98 5.5 -4.738 1 98.44 56 PRO B N 1
ATOM 1943 C CA . PRO B 1 56 ? 6.504 6.488 -5.684 1 98.44 56 PRO B CA 1
ATOM 1944 C C . PRO B 1 56 ? 5.77 7.824 -5.605 1 98.44 56 PRO B C 1
ATOM 1946 O O . PRO B 1 56 ? 4.555 7.852 -5.398 1 98.44 56 PRO B O 1
ATOM 1949 N N . ARG B 1 57 ? 6.441 8.867 -5.699 1 98.31 57 ARG B N 1
ATOM 1950 C CA . ARG B 1 57 ? 5.914 10.195 -6 1 98.31 57 ARG B CA 1
ATOM 1951 C C . ARG B 1 57 ? 6.141 10.555 -7.465 1 98.31 57 ARG B C 1
ATOM 1953 O O . ARG B 1 57 ? 7.273 10.812 -7.879 1 98.31 57 ARG B O 1
ATOM 1960 N N . SER B 1 58 ? 5.074 10.617 -8.164 1 95.5 58 SER B N 1
ATOM 1961 C CA . SER B 1 58 ? 5.176 10.625 -9.625 1 95.5 58 SER B CA 1
ATOM 1962 C C . SER B 1 58 ? 5.688 11.969 -10.133 1 95.5 58 SER B C 1
ATOM 1964 O O . SER B 1 58 ? 6.422 12.016 -11.125 1 95.5 58 SER B O 1
ATOM 1966 N N . ARG B 1 59 ? 5.348 13.062 -9.547 1 95.94 59 ARG B N 1
ATOM 1967 C CA . ARG B 1 59 ? 5.758 14.383 -10.016 1 95.94 59 ARG B CA 1
ATOM 1968 C C . ARG B 1 59 ? 7.207 14.672 -9.648 1 95.94 59 ARG B C 1
ATOM 1970 O O . ARG B 1 59 ? 7.996 15.109 -10.484 1 95.94 59 ARG B O 1
ATOM 1977 N N . ALA B 1 60 ? 7.512 14.367 -8.453 1 97.19 60 ALA B N 1
ATOM 1978 C CA . ALA B 1 60 ? 8.867 14.617 -7.977 1 97.19 60 ALA B CA 1
ATOM 1979 C C . ALA B 1 60 ? 9.859 13.617 -8.562 1 97.19 60 ALA B C 1
ATOM 1981 O O . ALA B 1 60 ? 11.062 13.883 -8.625 1 97.19 60 ALA B O 1
ATOM 1982 N N . GLY B 1 61 ? 9.32 12.422 -8.953 1 97.06 61 GLY B N 1
ATOM 1983 C CA . GLY B 1 61 ? 10.172 11.398 -9.547 1 97.06 61 GLY B CA 1
ATOM 1984 C C . GLY B 1 61 ? 11.039 10.688 -8.523 1 97.06 61 GLY B C 1
ATOM 1985 O O . GLY B 1 61 ? 12.094 10.141 -8.867 1 97.06 61 GLY B O 1
ATOM 1986 N N . ASP B 1 62 ? 10.695 10.797 -7.293 1 98.31 62 ASP B N 1
ATOM 1987 C CA . ASP B 1 62 ? 11.406 10.109 -6.215 1 98.31 62 ASP B CA 1
ATOM 1988 C C . ASP B 1 62 ? 10.461 9.195 -5.441 1 98.31 62 ASP B C 1
ATOM 1990 O O . ASP B 1 62 ? 9.391 8.844 -5.93 1 98.31 62 ASP B O 1
ATOM 1994 N N . LEU B 1 63 ? 11.023 8.68 -4.277 1 98.69 63 LEU B N 1
ATOM 1995 C CA . LEU B 1 63 ? 10.25 7.746 -3.471 1 98.69 63 LEU B CA 1
ATOM 1996 C C . LEU B 1 63 ? 9.891 8.359 -2.121 1 98.69 63 LEU B C 1
ATOM 1998 O O . LEU B 1 63 ? 10.703 9.07 -1.524 1 98.69 63 LEU B O 1
ATOM 2002 N N . LEU B 1 64 ? 8.711 8.102 -1.695 1 98.88 64 LEU B N 1
ATOM 2003 C CA . LEU B 1 64 ? 8.312 8.289 -0.304 1 98.88 64 LEU B CA 1
ATOM 2004 C C . LEU B 1 64 ? 8.68 7.066 0.533 1 98.88 64 LEU B C 1
ATOM 2006 O O . LEU B 1 64 ? 8.469 5.93 0.102 1 98.88 64 LEU B O 1
ATOM 2010 N N . LEU B 1 65 ? 9.219 7.293 1.656 1 98.88 65 LEU B N 1
ATOM 2011 C CA . LEU B 1 65 ? 9.508 6.238 2.621 1 98.88 65 LEU B CA 1
ATOM 2012 C C . LEU B 1 65 ? 8.781 6.488 3.936 1 98.88 65 LEU B C 1
ATOM 2014 O O . LEU B 1 65 ? 8.938 7.551 4.543 1 98.88 65 LEU B O 1
ATOM 2018 N N . LEU B 1 66 ? 7.969 5.582 4.332 1 98.94 66 LEU B N 1
ATOM 2019 C CA . LEU B 1 66 ? 7.305 5.625 5.629 1 98.94 66 LEU B CA 1
ATOM 2020 C C . LEU B 1 66 ? 8.133 4.91 6.691 1 98.94 66 LEU B C 1
ATOM 2022 O O . LEU B 1 66 ? 8.445 3.727 6.551 1 98.94 66 LEU B O 1
ATOM 2026 N N . ASP B 1 67 ? 8.516 5.609 7.703 1 98.69 67 ASP B N 1
ATOM 2027 C CA . ASP B 1 67 ? 9.094 5.055 8.922 1 98.69 67 ASP B CA 1
ATOM 2028 C C . ASP B 1 67 ? 8.062 4.984 10.039 1 98.69 67 ASP B C 1
ATOM 2030 O O . ASP B 1 67 ? 7.867 5.961 10.773 1 98.69 67 ASP B O 1
ATOM 2034 N N . SER B 1 68 ? 7.445 3.832 10.164 1 98.5 68 SER B N 1
ATOM 2035 C CA . SER B 1 68 ? 6.355 3.672 11.117 1 98.5 68 SER B CA 1
ATOM 2036 C C . SER B 1 68 ? 6.848 3.844 12.547 1 98.5 68 SER B C 1
ATOM 2038 O O . SER B 1 68 ? 6.266 4.602 13.328 1 98.5 68 SER B O 1
ATOM 2040 N N . ALA B 1 69 ? 7.895 3.207 12.922 1 97.19 69 ALA B N 1
ATOM 2041 C CA . ALA B 1 69 ? 8.414 3.252 14.289 1 97.19 69 ALA B CA 1
ATOM 2042 C C . ALA B 1 69 ? 8.812 4.672 14.68 1 97.19 69 ALA B C 1
ATOM 2044 O O . ALA B 1 69 ? 8.555 5.113 15.797 1 97.19 69 ALA B O 1
ATOM 2045 N N . GLY B 1 70 ? 9.43 5.398 13.727 1 97.5 70 GLY B N 1
ATOM 2046 C CA . GLY B 1 70 ? 9.883 6.758 13.977 1 97.5 70 GLY B CA 1
ATOM 2047 C C . GLY B 1 70 ? 8.797 7.797 13.742 1 97.5 70 GLY B C 1
ATOM 2048 O O . GLY B 1 70 ? 9.016 8.992 13.977 1 97.5 70 GLY B O 1
ATOM 2049 N N . SER B 1 71 ? 7.656 7.367 13.242 1 98.25 71 SER B N 1
ATOM 2050 C CA . SER B 1 71 ? 6.527 8.25 12.961 1 98.25 71 SER B CA 1
ATOM 2051 C C . SER B 1 71 ? 6.934 9.391 12.031 1 98.25 71 SER B C 1
ATOM 2053 O O . SER B 1 71 ? 6.645 10.555 12.305 1 98.25 71 SER B O 1
ATOM 2055 N N . ALA B 1 72 ? 7.531 8.984 10.969 1 98.56 72 ALA B N 1
ATOM 2056 C CA . ALA B 1 72 ? 8.102 10 10.086 1 98.56 72 ALA B CA 1
ATOM 2057 C C . ALA B 1 72 ? 8 9.578 8.617 1 98.56 72 ALA B C 1
ATOM 2059 O O . ALA B 1 72 ? 7.883 8.383 8.32 1 98.56 72 ALA B O 1
ATOM 2060 N N . LEU B 1 73 ? 7.992 10.531 7.793 1 98.81 73 LEU B N 1
ATOM 2061 C CA . LEU B 1 73 ? 8.047 10.367 6.344 1 98.81 73 LEU B CA 1
ATOM 2062 C C . LEU B 1 73 ? 9.352 10.914 5.781 1 98.81 73 LEU B C 1
ATOM 2064 O O . LEU B 1 73 ? 9.82 11.977 6.203 1 98.81 73 LEU B O 1
ATOM 2068 N N . TYR B 1 74 ? 9.906 10.18 4.879 1 98.75 74 TYR B N 1
ATOM 2069 C CA . TYR B 1 74 ? 11.133 10.578 4.195 1 98.75 74 TYR B CA 1
ATOM 2070 C C . TYR B 1 74 ? 10.969 10.484 2.682 1 98.75 74 TYR B C 1
ATOM 2072 O O . TYR B 1 74 ? 10.023 9.867 2.191 1 98.75 74 TYR B O 1
ATOM 2080 N N . THR B 1 75 ? 11.859 11.125 1.964 1 98.62 75 THR B N 1
ATOM 2081 C CA . THR B 1 75 ? 11.992 10.93 0.524 1 98.62 75 THR B CA 1
ATOM 2082 C C . THR B 1 75 ? 13.367 10.367 0.177 1 98.62 75 THR B C 1
ATOM 2084 O O . THR B 1 75 ? 14.352 10.656 0.858 1 98.62 75 THR B O 1
ATOM 2087 N N . ILE B 1 76 ? 13.352 9.531 -0.784 1 98 76 ILE B N 1
ATOM 2088 C CA . ILE B 1 76 ? 14.57 8.922 -1.304 1 98 76 ILE B CA 1
ATOM 2089 C C . ILE B 1 76 ? 14.633 9.109 -2.818 1 98 76 ILE B C 1
ATOM 2091 O O . ILE B 1 76 ? 13.625 8.953 -3.512 1 98 76 ILE B O 1
ATOM 2095 N N . SER B 1 77 ? 15.797 9.398 -3.285 1 97.75 77 SER B N 1
ATOM 2096 C CA . SER B 1 77 ? 15.977 9.547 -4.727 1 97.75 77 SER B CA 1
ATOM 2097 C C . SER B 1 77 ? 15.781 8.219 -5.449 1 97.75 77 SER B C 1
ATOM 2099 O O . SER B 1 77 ? 16.219 7.172 -4.961 1 97.75 77 SER B O 1
ATOM 2101 N N . LEU B 1 78 ? 15.125 8.352 -6.598 1 96.19 78 LEU B N 1
ATOM 2102 C CA . LEU B 1 78 ? 14.992 7.195 -7.477 1 96.19 78 LEU B CA 1
ATOM 2103 C C . LEU B 1 78 ? 16.141 7.137 -8.477 1 96.19 78 LEU B C 1
ATOM 2105 O O . LEU B 1 78 ? 16 7.598 -9.617 1 96.19 78 LEU B O 1
ATOM 2109 N N . SER B 1 79 ? 17.266 6.715 -8.008 1 92.06 79 SER B N 1
ATOM 2110 C CA . SER B 1 79 ? 18.484 6.617 -8.805 1 92.06 79 SER B CA 1
ATOM 2111 C C . SER B 1 79 ? 19.266 5.355 -8.461 1 92.06 79 SER B C 1
ATOM 2113 O O . SER B 1 79 ? 18.891 4.625 -7.539 1 92.06 79 SER B O 1
ATOM 2115 N N . SER B 1 80 ? 20.219 5.117 -9.203 1 87.44 80 SER B N 1
ATOM 2116 C CA . SER B 1 80 ? 21.047 3.943 -8.961 1 87.44 80 SER B CA 1
ATOM 2117 C C . SER B 1 80 ? 21.828 4.074 -7.656 1 87.44 80 SER B C 1
ATOM 2119 O O . SER B 1 80 ? 22.297 3.076 -7.098 1 87.44 80 SER B O 1
ATOM 2121 N N . SER B 1 81 ? 21.953 5.312 -7.219 1 89.69 81 SER B N 1
ATOM 2122 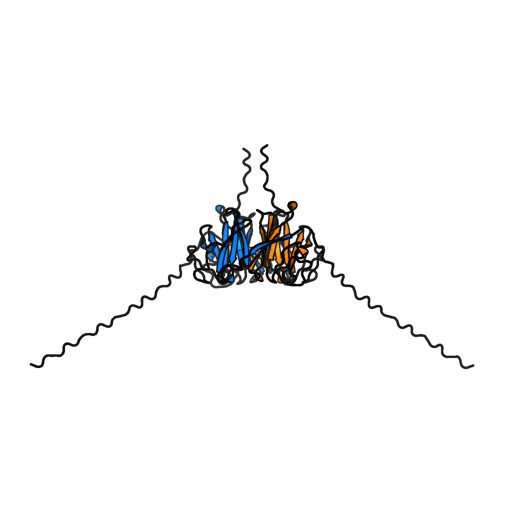C CA . SER B 1 81 ? 22.578 5.617 -5.93 1 89.69 81 SER B CA 1
ATOM 2123 C C . SER B 1 81 ? 21.734 6.617 -5.141 1 89.69 81 SER B C 1
ATOM 2125 O O . SER B 1 81 ? 22.031 7.812 -5.117 1 89.69 81 SER B O 1
ATOM 2127 N N . PRO B 1 82 ? 20.641 6.219 -4.539 1 89.88 82 PRO B N 1
ATOM 2128 C CA . PRO B 1 82 ? 19.625 7.125 -3.98 1 89.88 82 PRO B CA 1
ATOM 2129 C C . PRO B 1 82 ? 20.172 7.965 -2.824 1 89.88 82 PRO B C 1
ATOM 2131 O O . PRO B 1 82 ? 19.594 9 -2.488 1 89.88 82 PRO B O 1
ATOM 2134 N N . GLY B 1 83 ? 21.297 7.773 -2.281 1 89.5 83 GLY B N 1
ATOM 2135 C CA . GLY B 1 83 ? 21.797 8.531 -1.149 1 89.5 83 GLY B CA 1
ATOM 2136 C C . GLY B 1 83 ? 20.969 8.359 0.107 1 89.5 83 GLY B C 1
ATOM 2137 O O . GLY B 1 83 ? 20.219 7.383 0.239 1 89.5 83 GLY B O 1
ATOM 2138 N N . GLU B 1 84 ? 21.109 9.367 1.037 1 94.62 84 GLU B N 1
ATOM 2139 C CA . GLU B 1 84 ? 20.406 9.297 2.316 1 94.62 84 GLU B CA 1
ATOM 2140 C C . GLU B 1 84 ? 18.984 9.844 2.201 1 94.62 84 GLU B C 1
ATOM 2142 O O . GLU B 1 84 ? 18.75 10.852 1.532 1 94.62 84 GLU B O 1
ATOM 2147 N N . PRO B 1 85 ? 18.109 9.219 2.828 1 97.81 85 PRO B N 1
ATOM 2148 C CA . PRO B 1 85 ? 16.75 9.75 2.863 1 97.81 85 PRO B CA 1
ATOM 2149 C C . PRO B 1 85 ? 16.672 11.133 3.508 1 97.81 85 PRO B C 1
ATOM 2151 O O . PRO B 1 85 ? 17.406 11.414 4.457 1 97.81 85 PRO B O 1
ATOM 2154 N N . ARG B 1 86 ? 15.766 11.922 3 1 97.62 86 ARG B N 1
ATOM 2155 C CA . ARG B 1 86 ? 15.5 13.242 3.555 1 97.62 86 ARG B CA 1
ATOM 2156 C C . ARG B 1 86 ? 14.141 13.289 4.238 1 97.62 86 ARG B C 1
ATOM 2158 O O . ARG B 1 86 ? 13.148 12.812 3.682 1 97.62 86 ARG B O 1
ATOM 2165 N N . ARG B 1 87 ? 14.141 13.906 5.352 1 98.12 87 ARG B N 1
ATOM 2166 C CA . ARG B 1 87 ? 12.883 13.953 6.09 1 98.12 87 ARG B CA 1
ATOM 2167 C C . ARG B 1 87 ? 11.891 14.891 5.414 1 98.12 87 ARG B C 1
ATOM 2169 O O . ARG B 1 87 ? 12.242 16 5.02 1 98.12 87 ARG B O 1
ATOM 2176 N N . LEU B 1 88 ? 10.703 14.445 5.293 1 98.69 88 LEU B N 1
ATOM 2177 C CA . LEU B 1 88 ? 9.625 15.227 4.699 1 98.69 88 LEU B CA 1
ATOM 2178 C C . LEU B 1 88 ? 8.703 15.797 5.773 1 98.69 88 LEU B C 1
ATOM 2180 O O . LEU B 1 88 ? 8.344 16.969 5.723 1 98.69 88 LEU B O 1
ATOM 2184 N N . ALA B 1 89 ? 8.344 14.977 6.75 1 98.44 89 ALA B N 1
ATOM 2185 C CA . ALA B 1 89 ? 7.422 15.383 7.812 1 98.44 89 ALA B CA 1
ATOM 2186 C C . ALA B 1 89 ? 7.449 14.391 8.969 1 98.44 89 ALA B C 1
ATOM 2188 O O . ALA B 1 89 ? 7.699 13.195 8.766 1 98.44 89 ALA B O 1
ATOM 2189 N N . GLY B 1 90 ? 7.18 14.891 10.164 1 97.38 90 GLY B N 1
ATOM 2190 C CA . GLY B 1 90 ? 7.07 14.039 11.344 1 97.38 90 GLY B CA 1
ATOM 2191 C C . GLY B 1 90 ? 8.414 13.633 11.914 1 97.38 90 GLY B C 1
ATOM 2192 O O . GLY B 1 90 ? 9.461 13.922 11.328 1 97.38 90 GLY B O 1
ATOM 2193 N N . GLY B 1 91 ? 8.406 13.008 13.086 1 94.69 91 GLY B N 1
ATOM 2194 C CA . GLY B 1 91 ? 9.555 12.352 13.695 1 94.69 91 GLY B CA 1
ATOM 2195 C C . GLY B 1 91 ? 10.359 13.273 14.586 1 94.69 91 GLY B C 1
ATOM 2196 O O . GLY B 1 91 ? 11.023 12.82 15.523 1 94.69 91 GLY B O 1
ATOM 2197 N N . LYS B 1 92 ? 10.383 14.508 14.367 1 90.62 92 LYS B N 1
ATOM 2198 C CA . LYS B 1 92 ? 11.234 15.43 15.117 1 90.62 92 LYS B CA 1
ATOM 2199 C C . LYS B 1 92 ? 10.773 15.555 16.562 1 90.62 92 LYS B C 1
ATOM 2201 O O . LYS B 1 92 ? 11.586 15.664 17.484 1 90.62 92 LYS B O 1
ATOM 2206 N N . ARG B 1 93 ? 9.523 15.484 16.75 1 86.69 93 ARG B N 1
ATOM 2207 C CA . ARG B 1 93 ? 8.961 15.641 18.094 1 86.69 93 ARG B CA 1
ATOM 2208 C C . ARG B 1 93 ? 8.5 14.297 18.656 1 86.69 93 ARG B C 1
ATOM 2210 O O . ARG B 1 93 ? 7.762 14.25 19.641 1 86.69 93 ARG B O 1
ATOM 2217 N N . GLY B 1 94 ? 8.898 13.188 17.984 1 91.44 94 GLY B N 1
ATOM 2218 C CA . GLY B 1 94 ? 8.391 11.883 18.375 1 91.44 94 GLY B CA 1
ATOM 2219 C C . GLY B 1 94 ? 6.969 11.633 17.922 1 91.44 94 GLY B C 1
ATOM 2220 O O . GLY B 1 94 ? 6.441 12.367 17.078 1 91.44 94 GLY B O 1
ATOM 2221 N N . SER B 1 95 ? 6.406 10.609 18.438 1 95.88 95 SER B N 1
ATOM 2222 C CA . SER B 1 95 ? 5.031 10.258 18.078 1 95.88 95 SER B CA 1
ATOM 2223 C C . SER B 1 95 ? 4.043 11.258 18.672 1 95.88 95 SER B C 1
ATOM 2225 O O . SER B 1 95 ? 4.262 11.781 19.766 1 95.88 95 SER B O 1
ATOM 2227 N N . GLY B 1 96 ? 2.965 11.57 17.938 1 94.88 96 GLY B N 1
ATOM 2228 C CA . GLY B 1 96 ? 1.956 12.516 18.391 1 94.88 96 GLY B CA 1
ATOM 2229 C C . GLY B 1 96 ? 0.886 12.797 17.359 1 94.88 96 GLY B C 1
ATOM 2230 O O . GLY B 1 96 ? 0.681 12 16.438 1 94.88 96 GLY B O 1
ATOM 2231 N N . PHE B 1 97 ? 0.145 13.812 17.609 1 94.38 97 PHE B N 1
ATOM 2232 C CA . PHE B 1 97 ? -0.932 14.289 16.75 1 94.38 97 PHE B CA 1
ATOM 2233 C C . PHE B 1 97 ? -0.889 15.805 16.625 1 94.38 97 PHE B C 1
ATOM 2235 O O . PHE B 1 97 ? -1.583 16.516 17.359 1 94.38 97 PHE B O 1
ATOM 2242 N N . ASN B 1 98 ? -0.049 16.25 15.719 1 95.25 98 ASN B N 1
ATOM 2243 C CA . ASN B 1 98 ? 0.127 17.688 15.5 1 95.25 98 ASN B CA 1
ATOM 2244 C C . ASN B 1 98 ? 0.196 18.016 14.008 1 95.25 98 ASN B C 1
ATOM 2246 O O . ASN B 1 98 ? 0.85 17.312 13.242 1 95.25 98 ASN B O 1
ATOM 2250 N N . ASP B 1 99 ? -0.507 19.078 13.625 1 96.38 99 ASP B N 1
ATOM 2251 C CA . ASP B 1 99 ? -0.391 19.641 12.281 1 96.38 99 ASP B CA 1
ATOM 2252 C C . ASP B 1 99 ? 0.678 20.734 12.227 1 96.38 99 ASP B C 1
ATOM 2254 O O . ASP B 1 99 ? 1.169 21.172 13.266 1 96.38 99 ASP B O 1
ATOM 2258 N N . GLY B 1 100 ? 1.012 21.141 10.969 1 96.06 100 GLY B N 1
ATOM 2259 C CA . GLY B 1 100 ? 1.984 22.203 10.82 1 96.06 100 GLY B CA 1
ATOM 2260 C C . GLY B 1 100 ? 3.111 21.859 9.867 1 96.06 100 GLY B C 1
ATOM 2261 O O . GLY B 1 100 ? 2.98 20.953 9.047 1 96.06 100 GLY B O 1
ATOM 2262 N N . GLY B 1 101 ? 4.176 22.672 9.961 1 95.94 101 GLY B N 1
ATOM 2263 C CA . GLY B 1 101 ? 5.312 22.484 9.07 1 95.94 101 GLY B CA 1
ATOM 2264 C C . GLY B 1 101 ? 6.082 21.203 9.344 1 95.94 101 GLY B C 1
ATOM 2265 O O . GLY B 1 101 ? 5.797 20.5 10.312 1 95.94 101 GLY B O 1
ATOM 2266 N N . PRO B 1 102 ? 7.07 20.922 8.492 1 95.69 102 PRO B N 1
ATOM 2267 C CA . PRO B 1 102 ? 7.84 19.688 8.586 1 95.69 102 PRO B CA 1
ATOM 2268 C C . PRO B 1 102 ? 8.406 19.438 9.977 1 95.69 102 PRO B C 1
ATOM 2270 O O . PRO B 1 102 ? 8.523 18.297 10.414 1 95.69 102 PRO B O 1
ATOM 2273 N N . GLY B 1 103 ? 8.703 20.484 10.68 1 93.06 103 GLY B N 1
ATOM 2274 C CA . GLY B 1 103 ? 9.297 20.359 12 1 93.06 103 GLY B CA 1
ATOM 2275 C C . GLY B 1 103 ? 8.266 20.281 13.109 1 93.06 103 GLY B C 1
ATOM 2276 O O . GLY B 1 103 ? 8.586 19.922 14.242 1 93.06 103 GLY B O 1
ATOM 2277 N N . ASP B 1 104 ? 7.004 20.531 12.805 1 94.81 104 ASP B N 1
ATOM 2278 C CA . ASP B 1 104 ? 5.949 20.609 13.812 1 94.81 104 ASP B CA 1
ATOM 2279 C C . ASP B 1 104 ? 5.004 19.422 13.719 1 94.81 104 ASP B C 1
ATOM 2281 O O . ASP B 1 104 ? 4.441 18.984 14.727 1 94.81 104 ASP B O 1
ATOM 2285 N N . ALA B 1 105 ? 4.91 18.938 12.508 1 96.5 105 ALA B N 1
ATOM 2286 C CA . ALA B 1 105 ? 3.977 17.844 12.281 1 96.5 105 ALA B CA 1
ATOM 2287 C C . ALA B 1 105 ? 4.367 16.609 13.094 1 96.5 105 ALA B C 1
ATOM 2289 O O . ALA B 1 105 ? 5.555 16.312 13.242 1 96.5 105 ALA B O 1
ATOM 2290 N N . ALA B 1 106 ? 3.33 15.906 13.594 1 96.88 106 ALA B N 1
ATOM 2291 C CA . ALA B 1 106 ? 3.557 14.672 14.336 1 96.88 106 ALA B CA 1
ATOM 2292 C C . ALA B 1 106 ? 2.479 13.633 14.031 1 96.88 106 ALA B C 1
ATOM 2294 O O . ALA B 1 106 ? 1.299 13.977 13.914 1 96.88 106 ALA B O 1
ATOM 2295 N N . PHE B 1 107 ? 2.846 12.438 13.859 1 96.81 107 PHE B N 1
ATOM 2296 C CA . PHE B 1 107 ? 2 11.266 13.672 1 96.81 107 PHE B CA 1
ATOM 2297 C C . PHE B 1 107 ? 2.246 10.234 14.766 1 96.81 107 PHE B C 1
ATOM 2299 O O . PHE B 1 107 ? 3.207 10.344 15.523 1 96.81 107 PHE B O 1
ATOM 2306 N N . ASP B 1 108 ? 1.369 9.289 14.812 1 97.31 108 ASP B N 1
ATOM 2307 C CA . ASP B 1 108 ? 1.567 8.258 15.82 1 97.31 108 ASP B CA 1
ATOM 2308 C C . ASP B 1 108 ? 1.664 6.871 15.18 1 97.31 108 ASP B C 1
ATOM 2310 O O . ASP B 1 108 ? 0.66 6.168 15.062 1 97.31 108 ASP B O 1
ATOM 2314 N N . ARG B 1 109 ? 2.887 6.449 14.773 1 98.19 109 ARG B N 1
ATOM 2315 C CA . ARG B 1 109 ? 3.285 5.148 14.242 1 98.19 109 ARG B CA 1
ATOM 2316 C C . ARG B 1 109 ? 2.359 4.715 13.109 1 98.19 109 ARG B C 1
ATOM 2318 O O . ARG B 1 109 ? 1.826 3.602 13.133 1 98.19 109 ARG B O 1
ATOM 2325 N N . PRO B 1 110 ? 2.205 5.648 12.094 1 98.38 110 PRO B N 1
ATOM 2326 C CA . PRO B 1 110 ? 1.348 5.262 10.969 1 98.38 110 PRO B CA 1
ATOM 2327 C C . PRO B 1 110 ? 1.882 4.051 10.211 1 98.38 110 PRO B C 1
ATOM 2329 O O . PRO B 1 110 ? 3.098 3.873 10.102 1 98.38 110 PRO B O 1
ATOM 2332 N N . ARG B 1 111 ? 0.938 3.232 9.664 1 98.5 111 ARG B N 1
ATOM 2333 C CA . ARG B 1 111 ? 1.34 2.029 8.945 1 98.5 111 ARG B CA 1
ATOM 2334 C C . ARG B 1 111 ? 0.8 2.039 7.516 1 98.5 111 ARG B C 1
ATOM 2336 O O . ARG B 1 111 ? 1.013 1.088 6.762 1 98.5 111 ARG B O 1
ATOM 2343 N N . SER B 1 112 ? 0.084 3.059 7.109 1 98.81 112 SER B N 1
ATOM 2344 C CA . SER B 1 112 ? -0.448 3.176 5.758 1 98.81 112 SER B CA 1
ATOM 2345 C C . SER B 1 112 ? -0.402 4.621 5.27 1 98.81 112 SER B C 1
ATOM 2347 O O . SER B 1 112 ? -0.758 5.543 6.008 1 98.81 112 SER B O 1
ATOM 2349 N N . VAL B 1 113 ? 0.061 4.781 4.047 1 98.94 113 VAL B N 1
ATOM 2350 C CA . VAL B 1 113 ? 0.083 6.066 3.354 1 98.94 113 VAL B CA 1
ATOM 2351 C C . VAL B 1 113 ? -0.365 5.879 1.905 1 98.94 113 VAL B C 1
ATOM 2353 O O . VAL B 1 113 ? -0.318 4.766 1.374 1 98.94 113 VAL B O 1
ATOM 2356 N N . ALA B 1 114 ? -0.809 6.895 1.328 1 98.94 114 ALA B N 1
ATOM 2357 C CA . ALA B 1 114 ? -1.141 6.984 -0.092 1 98.94 114 ALA B CA 1
ATOM 2358 C C . ALA B 1 114 ? -0.579 8.266 -0.706 1 98.94 114 ALA B C 1
ATOM 2360 O O . ALA B 1 114 ? -0.371 9.258 -0.005 1 98.94 114 ALA B O 1
ATOM 2361 N N . VAL B 1 115 ? -0.254 8.211 -1.933 1 98.88 115 VAL B N 1
ATOM 2362 C CA . VAL B 1 115 ? 0.26 9.359 -2.67 1 98.88 115 VAL B CA 1
ATOM 2363 C C . VAL B 1 115 ? -0.649 9.664 -3.859 1 98.88 115 VAL B C 1
ATOM 2365 O O . VAL B 1 115 ? -0.958 8.773 -4.652 1 98.88 115 VAL B O 1
ATOM 2368 N N . ASP B 1 116 ? -1.107 10.922 -3.941 1 98.62 116 ASP B N 1
ATOM 2369 C CA . ASP B 1 116 ? -1.949 11.273 -5.082 1 98.62 116 ASP B CA 1
ATOM 2370 C C . ASP B 1 116 ? -1.111 11.812 -6.238 1 98.62 116 ASP B C 1
ATOM 2372 O O . ASP B 1 116 ? 0.12 11.789 -6.184 1 98.62 116 ASP B O 1
ATOM 2376 N N . ALA B 1 117 ? -1.767 12.258 -7.266 1 97.62 117 ALA B N 1
ATOM 2377 C CA . ALA B 1 117 ? -1.091 12.648 -8.5 1 97.62 117 ALA B CA 1
ATOM 2378 C C . ALA B 1 117 ? -0.352 13.969 -8.32 1 97.62 117 ALA B C 1
ATOM 2380 O O . ALA B 1 117 ? 0.497 14.328 -9.141 1 97.62 117 ALA B O 1
ATOM 2381 N N . ALA B 1 118 ? -0.657 14.75 -7.301 1 98.25 118 ALA B N 1
ATOM 2382 C CA . ALA B 1 118 ? 0.012 16.016 -7.008 1 98.25 118 ALA B CA 1
ATOM 2383 C C . ALA B 1 118 ? 1.109 15.828 -5.965 1 98.25 118 ALA B C 1
ATOM 2385 O O . ALA B 1 118 ? 1.686 16.797 -5.477 1 98.25 118 ALA B O 1
ATOM 2386 N N . ASP B 1 119 ? 1.312 14.594 -5.523 1 98.56 119 ASP B N 1
ATOM 2387 C CA . ASP B 1 119 ? 2.344 14.172 -4.578 1 98.56 119 ASP B CA 1
ATOM 2388 C C . ASP B 1 119 ? 1.981 14.57 -3.152 1 98.56 119 ASP B C 1
ATOM 2390 O O . ASP B 1 119 ? 2.859 14.719 -2.299 1 98.56 119 ASP B O 1
ATOM 2394 N N . ASN B 1 120 ? 0.712 14.906 -2.959 1 98.88 120 ASN B N 1
ATOM 2395 C CA . ASN B 1 120 ? 0.283 14.898 -1.563 1 98.88 120 ASN B CA 1
ATOM 2396 C C . ASN B 1 120 ? 0.348 13.5 -0.965 1 98.88 120 ASN B C 1
ATOM 2398 O O . ASN B 1 120 ? -0.004 12.516 -1.627 1 98.88 120 ASN B O 1
ATOM 2402 N N . VAL B 1 121 ? 0.807 13.492 0.234 1 98.94 121 VAL B N 1
ATOM 2403 C CA . VAL B 1 121 ? 0.838 12.234 0.968 1 98.94 121 VAL B CA 1
ATOM 2404 C C . VAL B 1 121 ? -0.291 12.203 1.994 1 98.94 121 VAL B C 1
ATOM 2406 O O . VAL B 1 121 ? -0.479 13.164 2.748 1 98.94 121 VAL B O 1
ATOM 2409 N N . TYR B 1 122 ? -1.019 11.172 1.968 1 98.94 122 TYR B N 1
ATOM 2410 C CA . TYR B 1 122 ? -2.057 10.953 2.971 1 98.94 122 TYR B CA 1
ATOM 2411 C C . TYR B 1 122 ? -1.629 9.891 3.979 1 98.94 122 TYR B C 1
ATOM 2413 O O . TYR B 1 122 ? -1.113 8.836 3.598 1 98.94 122 TYR B O 1
ATOM 2421 N N . VAL B 1 123 ? -1.793 10.18 5.207 1 98.88 123 VAL B N 1
ATOM 2422 C CA . VAL B 1 123 ? -1.326 9.328 6.293 1 98.88 123 VAL B CA 1
ATOM 2423 C C . VAL B 1 123 ? -2.52 8.812 7.098 1 98.88 123 VAL B C 1
ATOM 2425 O O . VAL B 1 123 ? -3.336 9.602 7.578 1 98.88 123 VAL B O 1
ATOM 2428 N N . ALA B 1 124 ? -2.646 7.5 7.18 1 98.62 124 ALA B N 1
ATOM 2429 C CA . ALA B 1 124 ? -3.586 6.918 8.141 1 98.62 124 ALA B CA 1
ATOM 2430 C C . ALA B 1 124 ? -3.051 7.023 9.562 1 98.62 124 ALA B C 1
ATOM 2432 O O . ALA B 1 124 ? -2.213 6.219 9.977 1 98.62 124 ALA B O 1
ATOM 2433 N N . ASP B 1 125 ? -3.467 7.992 10.242 1 96.5 125 ASP B N 1
ATOM 2434 C CA . ASP B 1 125 ? -3.117 8.141 11.648 1 96.5 125 ASP B CA 1
ATOM 2435 C C . ASP B 1 125 ? -4.129 7.43 12.547 1 96.5 125 ASP B C 1
ATOM 2437 O O . ASP B 1 125 ? -4.875 8.07 13.281 1 96.5 125 ASP B O 1
ATOM 2441 N N . ARG B 1 126 ? -4.074 6.141 12.547 1 94.31 126 ARG B N 1
ATOM 2442 C CA . ARG B 1 126 ? -5.145 5.262 13.008 1 94.31 126 ARG B CA 1
ATOM 2443 C C . ARG B 1 126 ? -5.352 5.398 14.516 1 94.31 126 ARG B C 1
ATOM 2445 O O . ARG B 1 126 ? -6.477 5.281 15.008 1 94.31 126 ARG B O 1
ATOM 2452 N N . LEU B 1 127 ? -4.293 5.645 15.258 1 94.06 127 LEU B N 1
ATOM 2453 C CA . LEU B 1 127 ? -4.414 5.738 16.703 1 94.06 127 LEU B CA 1
ATOM 2454 C C . LEU B 1 127 ? -5.207 6.977 17.109 1 94.06 127 LEU B C 1
ATOM 2456 O O . LEU B 1 127 ? -5.684 7.074 18.25 1 94.06 127 LEU B O 1
ATOM 2460 N N . HIS B 1 128 ? -5.352 7.879 16.188 1 94 128 HIS B N 1
ATOM 2461 C CA . HIS B 1 128 ? -6.125 9.094 16.438 1 94 128 HIS B CA 1
ATOM 2462 C C . HIS B 1 128 ? -7.371 9.141 15.547 1 94 128 HIS B C 1
ATOM 2464 O O . HIS B 1 128 ? -8.062 10.156 15.5 1 94 128 HIS B O 1
ATOM 2470 N N . GLY B 1 129 ? -7.539 8.078 14.789 1 95.75 129 GLY B N 1
ATOM 2471 C CA . GLY B 1 129 ? -8.719 7.977 13.945 1 95.75 129 GLY B CA 1
ATOM 2472 C C . GLY B 1 129 ? -8.781 9.039 12.867 1 95.75 129 GLY B C 1
ATOM 2473 O O . GLY B 1 129 ? -9.867 9.492 12.492 1 95.75 129 GLY B O 1
ATOM 2474 N N . ALA B 1 130 ? -7.68 9.516 12.383 1 96.75 130 ALA B N 1
ATOM 2475 C CA . ALA B 1 130 ? -7.652 10.664 11.477 1 96.75 130 ALA B CA 1
ATOM 2476 C C . ALA B 1 130 ? -6.918 10.32 10.188 1 96.75 130 ALA B C 1
ATOM 2478 O O . ALA B 1 130 ? -6.035 9.461 10.172 1 96.75 130 ALA B O 1
ATOM 2479 N N . VAL B 1 131 ? -7.281 10.93 9.164 1 98.38 131 VAL B N 1
ATOM 2480 C CA . VAL B 1 131 ? -6.527 10.953 7.914 1 98.38 131 VAL B CA 1
ATOM 2481 C C . VAL B 1 131 ? -5.848 12.312 7.742 1 98.38 131 VAL B C 1
ATOM 2483 O O . VAL B 1 131 ? -6.52 13.352 7.711 1 98.38 131 VAL B O 1
ATOM 2486 N N . ARG B 1 132 ? -4.512 12.305 7.664 1 98.19 132 ARG B N 1
ATOM 2487 C CA . ARG B 1 132 ? -3.703 13.508 7.52 1 98.19 132 ARG B CA 1
ATOM 2488 C C . ARG B 1 132 ? -3.279 13.711 6.066 1 98.19 132 ARG B C 1
ATOM 2490 O O . ARG B 1 132 ? -3.18 12.75 5.305 1 98.19 132 ARG B O 1
ATOM 2497 N N . LYS B 1 133 ? -3.08 14.938 5.715 1 98.75 133 LYS B N 1
ATOM 2498 C CA . LYS B 1 133 ? -2.559 15.289 4.398 1 98.75 133 LYS B CA 1
ATOM 2499 C C . LYS B 1 133 ? -1.242 16.047 4.512 1 98.75 133 LYS B C 1
ATOM 2501 O O . LYS B 1 133 ? -1.167 17.078 5.203 1 98.75 133 LYS B O 1
ATOM 2506 N N . VAL B 1 134 ? -0.228 15.555 3.881 1 98.81 134 VAL B N 1
ATOM 2507 C CA . VAL B 1 134 ? 1.085 16.188 3.816 1 98.81 134 VAL B CA 1
ATOM 2508 C C . VAL B 1 134 ? 1.333 16.719 2.408 1 98.81 134 VAL B C 1
ATOM 2510 O O . VAL B 1 134 ? 1.438 15.953 1.453 1 98.81 134 VAL B O 1
ATOM 2513 N N . ALA B 1 135 ? 1.423 17.969 2.311 1 98.62 135 ALA B N 1
ATOM 2514 C CA . ALA B 1 135 ? 1.734 18.609 1.034 1 98.62 135 ALA B CA 1
ATOM 2515 C C . ALA B 1 135 ? 3.176 18.328 0.621 1 98.62 135 ALA B C 1
ATOM 2517 O O . ALA B 1 135 ? 3.998 17.922 1.445 1 98.62 135 ALA B O 1
ATOM 2518 N N . PRO B 1 136 ? 3.438 18.578 -0.658 1 98.44 136 PRO B N 1
ATOM 2519 C CA . PRO B 1 136 ? 4.816 18.375 -1.106 1 98.44 136 PRO B CA 1
ATOM 2520 C C . PRO B 1 136 ? 5.824 19.188 -0.3 1 98.44 136 PRO B C 1
ATOM 2522 O O . PRO B 1 136 ? 6.98 18.781 -0.16 1 98.44 136 PRO B O 1
ATOM 2525 N N . SER B 1 137 ? 5.414 20.297 0.312 1 97.81 137 SER B N 1
ATOM 2526 C CA . SER B 1 137 ? 6.273 21.141 1.135 1 97.81 137 SER B CA 1
ATOM 2527 C C . SER B 1 137 ? 6.547 20.5 2.49 1 97.81 137 SER B C 1
ATOM 2529 O O . SER B 1 137 ? 7.438 20.922 3.223 1 97.81 137 SER B O 1
ATOM 2531 N N . GLY B 1 138 ? 5.758 19.5 2.801 1 98.31 138 GLY B N 1
ATOM 2532 C CA . GLY B 1 138 ? 5.852 18.875 4.109 1 98.31 138 GLY B CA 1
ATOM 2533 C C . GLY B 1 138 ? 4.84 19.422 5.102 1 98.31 138 GLY B C 1
ATOM 2534 O O . GLY B 1 138 ? 4.75 18.938 6.23 1 98.31 138 GLY B O 1
ATOM 2535 N N . TYR B 1 139 ? 4.133 20.453 4.703 1 98.25 139 TYR B N 1
ATOM 2536 C CA . TYR B 1 139 ? 3.1 20.984 5.586 1 98.25 139 TYR B CA 1
ATOM 2537 C C . TYR B 1 139 ? 1.953 20 5.746 1 98.25 139 TYR B C 1
ATOM 2539 O O . TYR B 1 139 ? 1.433 19.484 4.758 1 98.25 139 TYR B O 1
ATOM 2547 N N . THR B 1 140 ? 1.558 19.734 7.016 1 97.81 140 THR B N 1
ATOM 2548 C CA . THR B 1 140 ? 0.587 18.688 7.332 1 97.81 140 THR B CA 1
ATOM 2549 C C . THR B 1 140 ? -0.713 19.312 7.848 1 97.81 140 THR B C 1
ATOM 2551 O O . THR B 1 140 ? -0.691 20.219 8.672 1 97.81 140 THR B O 1
ATOM 2554 N N . THR B 1 141 ? -1.812 18.875 7.34 1 98 141 THR B N 1
ATOM 2555 C CA . THR B 1 141 ? -3.158 19.188 7.812 1 98 141 THR B CA 1
ATOM 2556 C C . THR B 1 141 ? -3.957 17.922 8.055 1 98 141 THR B C 1
ATOM 2558 O O . THR B 1 141 ? -3.48 16.812 7.762 1 98 141 THR B O 1
ATOM 2561 N N . THR B 1 142 ? -5.113 18.031 8.672 1 97.5 142 THR B N 1
ATOM 2562 C CA . THR B 1 142 ? -6.023 16.906 8.867 1 97.5 142 THR B CA 1
ATOM 2563 C C . THR B 1 142 ? -7.246 17.047 7.961 1 97.5 142 THR B C 1
ATOM 2565 O O . THR B 1 142 ? -7.922 18.078 7.969 1 97.5 142 THR B O 1
ATOM 2568 N N . ILE B 1 143 ? -7.559 15.992 7.266 1 97.94 143 ILE B N 1
ATOM 2569 C CA . ILE B 1 143 ? -8.633 16.156 6.297 1 97.94 143 ILE B CA 1
ATOM 2570 C C . ILE B 1 143 ? -9.844 15.328 6.719 1 97.94 143 ILE B C 1
ATOM 2572 O O . ILE B 1 143 ? -10.953 15.523 6.207 1 97.94 143 ILE B O 1
ATOM 2576 N N . ALA B 1 144 ? -9.695 14.383 7.602 1 97.56 144 ALA B N 1
ATOM 2577 C CA . ALA B 1 144 ? -10.82 13.57 8.078 1 97.56 144 ALA B CA 1
ATOM 2578 C C . ALA B 1 144 ? -10.578 13.094 9.508 1 97.56 144 ALA B C 1
ATOM 2580 O O . ALA B 1 144 ? -9.445 12.797 9.891 1 97.56 144 ALA B O 1
ATOM 2581 N N . GLY B 1 145 ? -11.664 13.023 10.258 1 94.62 145 GLY B N 1
ATOM 2582 C CA . GLY B 1 145 ? -11.625 12.461 11.602 1 94.62 145 GLY B CA 1
ATOM 2583 C C . GLY B 1 145 ? -11.109 13.438 12.641 1 94.62 145 GLY B C 1
ATOM 2584 O O . GLY B 1 145 ? -10.742 13.031 13.75 1 94.62 145 GLY B O 1
ATOM 2585 N N . GLY B 1 146 ? -10.969 14.672 12.391 1 87 146 GLY B N 1
ATOM 2586 C CA . GLY B 1 146 ? -10.375 15.656 13.281 1 87 146 GLY B CA 1
ATOM 2587 C C . GLY B 1 146 ? -11.195 15.891 14.539 1 87 146 GLY B C 1
ATOM 2588 O O . GLY B 1 146 ? -10.648 16.266 15.578 1 87 146 GLY B O 1
ATOM 2589 N N . PHE B 1 147 ? -12.422 15.625 14.438 1 85.12 147 PHE B N 1
ATOM 2590 C CA . PHE B 1 147 ? -13.305 15.859 15.578 1 85.12 147 PHE B CA 1
ATOM 2591 C C . PHE B 1 147 ? -13.711 14.539 16.219 1 85.12 147 PHE B C 1
ATOM 2593 O O . PHE B 1 147 ? -14.594 14.508 17.078 1 85.12 147 PHE B O 1
ATOM 2600 N N . SER B 1 148 ? -13.078 13.5 15.68 1 77.38 148 SER B N 1
ATOM 2601 C CA . SER B 1 148 ? -13.516 12.18 16.141 1 77.38 148 SER B CA 1
ATOM 2602 C C . SER B 1 148 ? -13.219 11.984 17.625 1 77.38 148 SER B C 1
ATOM 2604 O O . SER B 1 148 ? -12.172 12.414 18.109 1 77.38 148 SER B O 1
ATOM 2606 N N . SER B 1 149 ? -14.172 11.43 18.359 1 81.81 149 SER B N 1
ATOM 2607 C CA . SER B 1 149 ? -13.992 11.133 19.781 1 81.81 149 SER B CA 1
ATOM 2608 C C . SER B 1 149 ? -13.781 9.641 20.016 1 81.81 149 SER B C 1
ATOM 2610 O O . SER B 1 149 ? -13.797 9.172 21.156 1 81.81 149 SER B O 1
ATOM 2612 N N . GLY B 1 150 ? -13.641 8.93 18.953 1 88.56 150 GLY B N 1
ATOM 2613 C CA . GLY B 1 150 ? -13.438 7.492 19.078 1 88.56 150 GLY B CA 1
ATOM 2614 C C . GLY B 1 150 ? -13.75 6.73 17.812 1 88.56 150 GLY B C 1
ATOM 2615 O O . GLY B 1 150 ? -14.203 7.32 16.828 1 88.56 150 GLY B O 1
ATOM 2616 N N . PRO B 1 151 ? -13.562 5.441 17.984 1 94.75 151 PRO B N 1
ATOM 2617 C CA . PRO B 1 151 ? -13.805 4.621 16.781 1 94.75 151 PRO B CA 1
ATOM 2618 C C . PRO B 1 151 ? -15.273 4.582 16.375 1 94.75 151 PRO B C 1
ATOM 2620 O O . PRO B 1 151 ? -16.156 4.773 17.219 1 94.75 151 PRO B O 1
ATOM 2623 N N . GLY B 1 152 ? -15.555 4.43 15.125 1 97.06 152 GLY B N 1
ATOM 2624 C CA . GLY B 1 152 ? -16.875 4.348 14.531 1 97.06 152 GLY B CA 1
ATOM 2625 C C . GLY B 1 152 ? -16.844 4.172 13.031 1 97.06 152 GLY B C 1
ATOM 2626 O O . GLY B 1 152 ? -15.852 3.709 12.469 1 97.06 152 GLY B O 1
ATOM 2627 N N . HIS B 1 153 ? -17.953 4.398 12.445 1 97.69 153 HIS B N 1
ATOM 2628 C CA . HIS B 1 153 ? -18.047 4.324 10.992 1 97.69 153 HIS B CA 1
ATOM 2629 C C . HIS B 1 153 ? -19.016 5.367 10.445 1 97.69 153 HIS B C 1
ATOM 2631 O O . HIS B 1 153 ? -19.734 5.109 9.477 1 97.69 153 HIS B O 1
ATOM 2637 N N . ARG B 1 154 ? -19.016 6.469 11.062 1 96.75 154 ARG B N 1
ATOM 2638 C CA . ARG B 1 154 ? -19.891 7.559 10.664 1 96.75 154 ARG B CA 1
ATOM 2639 C C . ARG B 1 154 ? -19.438 8.188 9.352 1 96.75 154 ARG B C 1
ATOM 2641 O O . ARG B 1 154 ? -18.25 8.477 9.18 1 96.75 154 ARG B O 1
ATOM 2648 N N . ASP B 1 155 ? -20.391 8.359 8.43 1 95.81 155 ASP B N 1
ATOM 2649 C CA . ASP B 1 155 ? -20.172 9.125 7.203 1 95.81 155 ASP B CA 1
ATOM 2650 C C . ASP B 1 155 ? -20.469 10.609 7.418 1 95.81 155 ASP B C 1
ATOM 2652 O O . ASP B 1 155 ? -21.031 10.992 8.445 1 95.81 155 ASP B O 1
ATOM 2656 N N . GLY B 1 156 ? -20.156 11.5 6.34 1 92.69 156 GLY B N 1
ATOM 2657 C CA . GLY B 1 156 ? -20.469 12.914 6.41 1 92.69 156 GLY B CA 1
ATOM 2658 C C . GLY B 1 156 ? -19.266 13.812 6.172 1 92.69 156 GLY B C 1
ATOM 2659 O O . GLY B 1 156 ? -18.281 13.383 5.566 1 92.69 156 GLY B O 1
ATOM 2660 N N . PRO B 1 157 ? -19.531 15.102 6.625 1 93 157 PRO B N 1
ATOM 2661 C CA . PRO B 1 157 ? -18.328 15.945 6.586 1 93 157 PRO B CA 1
ATOM 2662 C C . PRO B 1 157 ? -17.125 15.266 7.215 1 93 157 PRO B C 1
ATOM 2664 O O . PRO B 1 157 ? -17.234 14.664 8.289 1 93 157 PRO B O 1
ATOM 2667 N N . ALA B 1 158 ? -16.062 15.336 6.594 1 93.94 158 ALA B N 1
ATOM 2668 C CA . ALA B 1 158 ? -14.953 14.422 6.836 1 93.94 158 ALA B CA 1
ATOM 2669 C C . ALA B 1 158 ? -14.406 14.586 8.258 1 93.94 158 ALA B C 1
ATOM 2671 O O . ALA B 1 158 ? -13.977 13.609 8.875 1 93.94 158 ALA B O 1
ATOM 2672 N N . GLN B 1 159 ? -14.547 15.797 8.781 1 93.94 159 GLN B N 1
ATOM 2673 C CA . GLN B 1 159 ? -14 16 10.125 1 93.94 159 GLN B CA 1
ATOM 2674 C C . GLN B 1 159 ? -14.852 15.297 11.172 1 93.94 159 GLN B C 1
ATOM 2676 O O . GLN B 1 159 ? -14.383 15.008 12.273 1 93.94 159 GLN B O 1
ATOM 2681 N N . ASN B 1 160 ? -16.062 14.977 10.836 1 94.06 160 ASN B N 1
ATOM 2682 C CA . ASN B 1 160 ? -16.984 14.297 11.742 1 94.06 160 ASN B CA 1
ATOM 2683 C C . ASN B 1 160 ? -16.969 12.781 11.516 1 94.06 160 ASN B C 1
ATOM 2685 O O . ASN B 1 160 ? -17.516 12.023 12.312 1 94.06 160 ASN B O 1
ATOM 2689 N N . ALA B 1 161 ? -16.422 12.445 10.438 1 96.12 161 ALA B N 1
ATOM 2690 C CA . ALA B 1 161 ? -16.406 11.023 10.109 1 96.12 161 ALA B CA 1
ATOM 2691 C C . ALA B 1 161 ? -15.578 10.227 11.109 1 96.12 161 ALA B C 1
ATOM 2693 O O . ALA B 1 161 ? -14.656 10.766 11.719 1 96.12 161 ALA B O 1
ATOM 2694 N N . THR B 1 162 ? -15.953 8.969 11.281 1 97.75 162 THR B N 1
ATOM 2695 C CA . THR B 1 162 ? -15.203 8.086 12.164 1 97.75 162 THR B CA 1
ATOM 2696 C C . THR B 1 162 ? -14.805 6.809 11.445 1 97.75 162 THR B C 1
ATOM 2698 O O . THR B 1 162 ? -15.445 6.414 10.469 1 97.75 162 THR B O 1
ATOM 2701 N N . PHE B 1 163 ? -13.797 6.176 11.93 1 98 163 PHE B N 1
ATOM 2702 C CA . PHE B 1 163 ? -13.25 4.934 11.398 1 98 163 PHE B CA 1
ATOM 2703 C C . PHE B 1 163 ? -13.008 3.928 12.516 1 98 163 PHE B C 1
ATOM 2705 O O . PHE B 1 163 ? -13.078 4.277 13.695 1 98 163 PHE B O 1
ATOM 2712 N N . SER B 1 164 ? -12.781 2.705 12.141 1 97.81 164 SER B N 1
ATOM 2713 C CA . SER B 1 164 ? -12.289 1.735 13.117 1 97.81 164 SER B CA 1
ATOM 2714 C C . SER B 1 164 ? -10.852 2.047 13.531 1 97.81 164 SER B C 1
ATOM 2716 O O . SER B 1 164 ? -10.172 2.842 12.883 1 97.81 164 SER B O 1
ATOM 2718 N N . PRO B 1 165 ? -10.305 1.407 14.586 1 96.44 165 PRO B N 1
ATOM 2719 C CA . PRO B 1 165 ? -8.93 1.668 15.016 1 96.44 165 PRO B CA 1
ATOM 2720 C C . PRO B 1 165 ? -7.887 1.097 14.055 1 96.44 165 PRO B C 1
ATOM 2722 O O . PRO B 1 165 ? -6.684 1.257 14.273 1 96.44 165 PRO B O 1
ATOM 2725 N N . ASP B 1 166 ? -8.312 0.424 13.117 1 97.5 166 ASP B N 1
ATOM 2726 C CA . ASP B 1 166 ? -7.418 -0.156 12.117 1 97.5 166 ASP B CA 1
ATOM 2727 C C . ASP B 1 166 ? -7.945 0.079 10.703 1 97.5 166 ASP B C 1
ATOM 2729 O O . ASP B 1 166 ? -9 -0.446 10.336 1 97.5 166 ASP B O 1
ATOM 2733 N N . PHE B 1 167 ? -7.297 0.931 9.938 1 98.31 167 PHE B N 1
ATOM 2734 C CA . PHE B 1 167 ? -7.676 1.204 8.555 1 98.31 167 PHE B CA 1
ATOM 2735 C C . PHE B 1 167 ? -6.453 1.539 7.715 1 98.31 167 PHE B C 1
ATOM 2737 O O . PHE B 1 167 ? -5.383 1.829 8.25 1 98.31 167 PHE B O 1
ATOM 2744 N N . ALA B 1 168 ? -6.562 1.438 6.395 1 98.81 168 ALA B N 1
ATOM 2745 C CA . ALA B 1 168 ? -5.496 1.7 5.434 1 98.81 168 ALA B CA 1
ATOM 2746 C C . ALA B 1 168 ? -6.008 2.52 4.254 1 98.81 168 ALA B C 1
ATOM 2748 O O . ALA B 1 168 ? -7.203 2.506 3.951 1 98.81 168 ALA B O 1
ATOM 2749 N N . LEU B 1 169 ? -5.098 3.195 3.594 1 98.94 169 LEU B N 1
ATOM 2750 C CA . LEU B 1 169 ? -5.461 4.137 2.539 1 98.94 169 LEU B CA 1
ATOM 2751 C C . LEU B 1 169 ? -4.902 3.686 1.192 1 98.94 169 LEU B C 1
ATOM 2753 O O . LEU B 1 169 ? -3.816 3.104 1.129 1 98.94 169 LEU B O 1
ATOM 2757 N N . VAL B 1 170 ? -5.637 4.031 0.171 1 98.88 170 VAL B N 1
ATOM 2758 C CA . VAL B 1 170 ? -5.117 3.928 -1.188 1 98.88 170 VAL B CA 1
ATOM 2759 C C . VAL B 1 170 ? -5.695 5.051 -2.049 1 98.88 170 VAL B C 1
ATOM 2761 O O . VAL B 1 170 ? -6.848 5.445 -1.87 1 98.88 170 VAL B O 1
ATOM 2764 N N . TYR B 1 171 ? -4.859 5.57 -2.877 1 98.81 171 TYR B N 1
ATOM 2765 C CA . TYR B 1 171 ? -5.316 6.531 -3.875 1 98.81 171 TYR B CA 1
ATOM 2766 C C . TYR B 1 171 ? -5.832 5.82 -5.121 1 98.81 171 TYR B C 1
ATOM 2768 O O . TYR B 1 171 ? -5.176 4.918 -5.645 1 98.81 171 TYR B O 1
ATOM 2776 N N . VAL B 1 172 ? -7.023 6.207 -5.559 1 98.44 172 VAL B N 1
ATOM 2777 C CA . VAL B 1 172 ? -7.645 5.645 -6.754 1 98.44 172 VAL B CA 1
ATOM 2778 C C . VAL B 1 172 ? -7.824 6.734 -7.809 1 98.44 172 VAL B C 1
ATOM 2780 O O . VAL B 1 172 ? -8.789 7.504 -7.758 1 98.44 172 VAL B O 1
ATOM 2783 N N . PRO B 1 173 ? -6.984 6.738 -8.812 1 96.94 173 PRO B N 1
ATOM 2784 C CA . PRO B 1 173 ? -6.996 7.832 -9.781 1 96.94 173 PRO B CA 1
ATOM 2785 C C . PRO B 1 173 ? -8.312 7.93 -10.547 1 96.94 173 PRO B C 1
ATOM 2787 O O . PRO B 1 173 ? -8.82 9.031 -10.773 1 96.94 173 PRO B O 1
ATOM 2790 N N . LYS B 1 174 ? -8.906 6.891 -10.891 1 95.81 174 LYS B N 1
ATOM 2791 C CA . LYS B 1 174 ? -10.062 6.863 -11.789 1 95.81 174 LYS B CA 1
ATOM 2792 C C . LYS B 1 174 ? -11.234 7.641 -11.195 1 95.81 174 LYS B C 1
ATOM 2794 O O . LYS B 1 174 ? -12.016 8.25 -11.93 1 95.81 174 LYS B O 1
ATOM 2799 N N . ILE B 1 175 ? -11.328 7.676 -9.914 1 96.19 175 ILE B N 1
ATOM 2800 C CA . ILE B 1 175 ? -12.477 8.352 -9.312 1 96.19 175 ILE B CA 1
ATOM 2801 C C . ILE B 1 175 ? -12 9.539 -8.484 1 96.19 175 ILE B C 1
ATOM 2803 O O . ILE B 1 175 ? -12.781 10.133 -7.734 1 96.19 175 ILE B O 1
ATOM 2807 N N . CYS B 1 176 ? -10.703 9.875 -8.523 1 97 176 CYS B N 1
ATOM 2808 C CA . CYS B 1 176 ? -10.102 10.969 -7.77 1 97 176 CYS B CA 1
ATOM 2809 C C . CYS B 1 176 ? -10.5 10.906 -6.301 1 97 176 CYS B C 1
ATOM 2811 O O . CYS B 1 176 ? -11.094 11.852 -5.777 1 97 176 CYS B O 1
ATOM 2813 N N . ALA B 1 177 ? -10.117 9.797 -5.688 1 98.38 177 ALA B N 1
ATOM 2814 C CA . ALA B 1 177 ? -10.531 9.586 -4.305 1 98.38 177 ALA B CA 1
ATOM 2815 C C . ALA B 1 177 ? -9.508 8.75 -3.545 1 98.38 177 ALA B C 1
ATOM 2817 O O . ALA B 1 177 ? -8.68 8.062 -4.152 1 98.38 177 ALA B O 1
ATOM 2818 N N . LEU B 1 178 ? -9.516 8.914 -2.225 1 98.69 178 LEU B N 1
ATOM 2819 C CA . LEU B 1 178 ? -8.938 7.914 -1.335 1 98.69 178 LEU B CA 1
ATOM 2820 C C . LEU B 1 178 ? -9.977 6.852 -0.973 1 98.69 178 LEU B C 1
ATOM 2822 O O . LEU B 1 178 ? -11.109 7.18 -0.612 1 98.69 178 LEU B O 1
ATOM 2826 N N . LEU B 1 179 ? -9.609 5.676 -1.143 1 98.81 179 LEU B N 1
ATOM 2827 C CA . LEU B 1 179 ? -10.375 4.609 -0.5 1 98.81 179 LEU B CA 1
ATOM 2828 C C . LEU B 1 179 ? -9.711 4.176 0.802 1 98.81 179 LEU B C 1
ATOM 2830 O O . LEU B 1 179 ? -8.484 4.156 0.901 1 98.81 179 LEU B O 1
ATOM 2834 N N . VAL B 1 180 ? -10.531 3.895 1.771 1 98.81 180 VAL B N 1
ATOM 2835 C CA . VAL B 1 180 ? -10.125 3.504 3.117 1 98.81 180 VAL B CA 1
ATOM 2836 C C . VAL B 1 180 ? -10.57 2.068 3.395 1 98.81 180 VAL B C 1
ATOM 2838 O O . VAL B 1 180 ? -11.766 1.788 3.486 1 98.81 180 VAL B O 1
ATOM 2841 N N . ALA B 1 181 ? -9.633 1.158 3.408 1 98.88 181 ALA B N 1
ATOM 2842 C CA . ALA B 1 181 ? -9.953 -0.155 3.959 1 98.88 181 ALA B CA 1
ATOM 2843 C C . ALA B 1 181 ? -10.188 -0.076 5.465 1 98.88 181 ALA B C 1
ATOM 2845 O O . ALA B 1 181 ? -9.234 -0.08 6.246 1 98.88 181 ALA B O 1
ATOM 2846 N N . ASP B 1 182 ? -11.398 0.054 5.867 1 98.62 182 ASP B N 1
ATOM 2847 C CA . ASP B 1 182 ? -11.812 0.182 7.258 1 98.62 182 ASP B CA 1
ATOM 2848 C C . ASP B 1 182 ? -11.977 -1.189 7.91 1 98.62 182 ASP B C 1
ATOM 2850 O O . ASP B 1 182 ? -13.102 -1.645 8.133 1 98.62 182 ASP B O 1
ATOM 2854 N N . ARG B 1 183 ? -10.867 -1.803 8.328 1 98.25 183 ARG B N 1
ATOM 2855 C CA . ARG B 1 183 ? -10.734 -3.219 8.648 1 98.25 183 ARG B CA 1
ATOM 2856 C C . ARG B 1 183 ? -11.68 -3.615 9.781 1 98.25 183 ARG B C 1
ATOM 2858 O O . ARG B 1 183 ? -12.398 -4.605 9.672 1 98.25 183 ARG B O 1
ATOM 2865 N N . GLY B 1 184 ? -11.688 -2.859 10.773 1 96.94 184 GLY B N 1
ATOM 2866 C CA . GLY B 1 184 ? -12.5 -3.215 11.93 1 96.94 184 GLY B CA 1
ATOM 2867 C C . GLY B 1 184 ? -13.992 -3.127 11.664 1 96.94 184 GLY B C 1
ATOM 2868 O O . GLY B 1 184 ? -14.789 -3.764 12.352 1 96.94 184 GLY B O 1
ATOM 2869 N N . ASN B 1 185 ? -14.398 -2.342 10.703 1 98.19 185 ASN B N 1
ATOM 2870 C CA . ASN B 1 185 ? -15.812 -2.164 10.375 1 98.19 185 ASN B CA 1
ATOM 2871 C C . ASN B 1 185 ? -16.219 -3.016 9.18 1 98.19 185 ASN B C 1
ATOM 2873 O O . ASN B 1 185 ? -17.375 -2.973 8.75 1 98.19 185 ASN B O 1
ATOM 2877 N N . ARG B 1 186 ? -15.312 -3.775 8.609 1 98.31 186 ARG B N 1
ATOM 2878 C CA . ARG B 1 186 ? -15.539 -4.594 7.422 1 98.31 186 ARG B CA 1
ATOM 2879 C C . ARG B 1 186 ? -16.188 -3.777 6.309 1 98.31 186 ARG B C 1
ATOM 2881 O O . ARG B 1 186 ? -17.188 -4.195 5.727 1 98.31 186 ARG B O 1
ATOM 2888 N N . MET B 1 187 ? -15.656 -2.551 6.051 1 98.44 187 MET B N 1
ATOM 2889 C CA . MET B 1 187 ? -16.156 -1.609 5.051 1 98.44 187 MET B CA 1
ATOM 2890 C C . MET B 1 187 ? -15 -1.039 4.227 1 98.44 187 MET B C 1
ATOM 2892 O O . MET B 1 187 ? -13.852 -1.066 4.656 1 98.44 187 MET B O 1
ATOM 2896 N N . VAL B 1 188 ? -15.312 -0.665 3.084 1 98.75 188 VAL B N 1
ATOM 2897 C CA . VAL B 1 188 ? -14.477 0.24 2.303 1 98.75 188 VAL B CA 1
ATOM 2898 C C . VAL B 1 188 ? -15.125 1.62 2.238 1 98.75 188 VAL B C 1
ATOM 2900 O O . VAL B 1 188 ? -16.281 1.754 1.802 1 98.75 188 VAL B O 1
ATOM 2903 N N . ARG B 1 189 ? -14.398 2.645 2.82 1 98.56 189 ARG B N 1
ATOM 2904 C CA . ARG B 1 189 ? -14.891 4.02 2.822 1 98.56 189 ARG B CA 1
ATOM 2905 C C . ARG B 1 189 ? -14.242 4.832 1.707 1 98.56 189 ARG B C 1
ATOM 2907 O O . ARG B 1 189 ? -13.258 4.398 1.105 1 98.56 189 ARG B O 1
ATOM 2914 N N . GLN B 1 190 ? -14.852 5.961 1.446 1 98.69 190 GLN B N 1
ATOM 2915 C CA . GLN B 1 190 ? -14.375 6.797 0.349 1 98.69 190 GLN B CA 1
ATOM 2916 C C . GLN B 1 190 ? -14.266 8.258 0.775 1 98.69 190 GLN B C 1
ATOM 2918 O O . GLN B 1 190 ? -15.156 8.781 1.438 1 98.69 190 GLN B O 1
ATOM 2923 N N . ILE B 1 191 ? -13.156 8.898 0.452 1 98.62 191 ILE B N 1
ATOM 2924 C CA . ILE B 1 191 ? -12.93 10.336 0.59 1 98.62 191 ILE B CA 1
ATOM 2925 C C . ILE B 1 191 ? -12.633 10.945 -0.777 1 98.62 191 ILE B C 1
ATOM 2927 O O . ILE B 1 191 ? -11.586 10.688 -1.365 1 98.62 191 ILE B O 1
ATOM 2931 N N . ASN B 1 192 ? -13.516 11.773 -1.247 1 97.5 192 ASN B N 1
ATOM 2932 C CA . ASN B 1 192 ? -13.266 12.445 -2.518 1 97.5 192 ASN B CA 1
ATOM 2933 C C . ASN B 1 192 ? -12.227 13.555 -2.371 1 97.5 192 ASN B C 1
ATOM 2935 O O . ASN B 1 192 ? -12.297 14.352 -1.434 1 97.5 192 ASN B O 1
ATOM 2939 N N . LEU B 1 193 ? -11.328 13.523 -3.309 1 97.94 193 LEU B N 1
ATOM 2940 C CA . LEU B 1 193 ? -10.258 14.516 -3.268 1 97.94 193 LEU B CA 1
ATOM 2941 C C . LEU B 1 193 ? -10.609 15.727 -4.125 1 97.94 193 LEU B C 1
ATOM 2943 O O . LEU B 1 193 ? -11.594 15.703 -4.863 1 97.94 193 LEU B O 1
ATOM 2947 N N . LYS B 1 194 ? -9.828 16.766 -3.926 1 97 194 LYS B N 1
ATOM 2948 C CA . LYS B 1 194 ? -9.992 17.969 -4.754 1 97 194 LYS B CA 1
ATOM 2949 C C . LYS B 1 194 ? -9.445 17.734 -6.16 1 97 194 LYS B C 1
ATOM 2951 O O . LYS B 1 194 ? -8.414 17.078 -6.336 1 97 194 LYS B O 1
ATOM 2956 N N . PRO B 1 195 ? -10.102 18.281 -7.141 1 95.31 195 PRO B N 1
ATOM 2957 C CA . PRO B 1 195 ? -9.703 18.016 -8.523 1 95.31 195 PRO B CA 1
ATOM 2958 C C . PRO B 1 195 ? -8.242 18.359 -8.797 1 95.31 195 PRO B C 1
ATOM 2960 O O . PRO B 1 195 ? -7.578 17.656 -9.578 1 95.31 195 PRO B O 1
ATOM 2963 N N . GLU B 1 196 ? -7.711 19.344 -8.18 1 95.38 196 GLU B N 1
ATOM 2964 C CA . GLU B 1 196 ? -6.34 19.781 -8.43 1 95.38 196 GLU B CA 1
ATOM 2965 C C . GLU B 1 196 ? -5.34 18.734 -7.934 1 95.38 196 GLU B C 1
ATOM 2967 O O . GLU B 1 196 ? -4.164 18.766 -8.312 1 95.38 196 GLU B O 1
ATOM 2972 N N . ASP B 1 197 ? -5.82 17.828 -7.109 1 96.38 197 ASP B N 1
ATOM 2973 C CA . ASP B 1 197 ? -4.93 16.828 -6.52 1 96.38 197 ASP B CA 1
ATOM 2974 C C . ASP B 1 197 ? -4.918 15.555 -7.352 1 96.38 197 ASP B C 1
ATOM 2976 O O . ASP B 1 197 ? -4.184 14.617 -7.043 1 96.38 197 ASP B O 1
ATOM 2980 N N . CYS B 1 198 ? -5.672 15.445 -8.383 1 96 198 CYS B N 1
ATOM 2981 C CA . CYS B 1 198 ? -5.863 14.188 -9.094 1 96 198 CYS B CA 1
ATOM 2982 C C . CYS B 1 198 ? -5.277 14.258 -10.5 1 96 198 CYS B C 1
ATOM 2984 O O . CYS B 1 198 ? -4.91 15.328 -10.969 1 96 198 CYS B O 1
ATOM 2986 N N . ALA B 1 199 ? -5.066 13.008 -11.039 1 85.06 199 ALA B N 1
ATOM 2987 C CA . ALA B 1 199 ? -4.512 12.867 -12.383 1 85.06 199 ALA B CA 1
ATOM 2988 C C . ALA B 1 199 ? -5.48 13.398 -13.438 1 85.06 199 ALA B C 1
ATOM 2990 O O . ALA B 1 199 ? -6.695 13.227 -13.312 1 85.06 199 ALA B O 1
ATOM 2991 N N . HIS B 1 200 ? -4.93 14.25 -14.367 1 77.19 200 HIS B N 1
ATOM 2992 C CA . HIS B 1 200 ? -5.742 14.797 -15.445 1 77.19 200 HIS B CA 1
ATOM 2993 C C . HIS B 1 200 ? -5.406 14.125 -16.781 1 77.19 200 HIS B C 1
ATOM 2995 O O . HIS B 1 200 ? -4.254 13.773 -17.031 1 77.19 200 HIS B O 1
ATOM 3001 N N . GLU B 1 201 ? -6.422 13.352 -17.219 1 60.12 201 GLU B N 1
ATOM 3002 C CA . GLU B 1 201 ? -6.199 12.805 -18.562 1 60.12 201 GLU B CA 1
ATOM 3003 C C . GLU B 1 201 ? -5.715 13.883 -19.516 1 60.12 201 GLU B C 1
ATOM 3005 O O . GLU B 1 201 ? -6.176 15.031 -19.469 1 60.12 201 GLU B O 1
ATOM 3010 N N . LYS B 1 202 ? -4.418 13.812 -19.922 1 51.78 202 LYS B N 1
ATOM 3011 C CA . LYS B 1 202 ? -4.016 14.688 -21.016 1 51.78 202 LYS B CA 1
ATOM 3012 C C . LYS B 1 202 ? -5.055 14.68 -22.141 1 51.78 202 LYS B C 1
ATOM 3014 O O . LYS B 1 202 ? -5.449 13.617 -22.625 1 51.78 202 LYS B O 1
ATOM 3019 N N . GLN B 1 203 ? -6.012 15.469 -22.062 1 42.38 203 GLN B N 1
ATOM 3020 C CA . GLN B 1 203 ? -6.832 15.695 -23.25 1 42.38 203 GLN B CA 1
ATOM 3021 C C . GLN B 1 203 ? -5.973 15.781 -24.5 1 42.38 203 GLN B C 1
ATOM 3023 O O . GLN B 1 203 ? -5.02 16.562 -24.562 1 42.38 203 GLN B O 1
ATOM 3028 N N . SER B 1 204 ? -5.633 14.719 -25.172 1 41.12 204 SER B N 1
ATOM 3029 C CA . SER B 1 204 ? -5.172 14.922 -26.547 1 41.12 204 SER B CA 1
ATOM 3030 C C . SER B 1 204 ? -5.977 16.016 -27.234 1 41.12 204 SER B C 1
ATOM 3032 O O . SER B 1 204 ? -7.207 15.953 -27.297 1 41.12 204 SER B O 1
ATOM 3034 N N . GLY B 1 205 ? -5.668 17.156 -26.953 1 32.19 205 GLY B N 1
ATOM 3035 C CA . GLY B 1 205 ? -6.207 18.234 -27.766 1 32.19 205 GLY B CA 1
ATOM 3036 C C . GLY B 1 205 ? -6.23 17.906 -29.25 1 32.19 205 GLY B C 1
ATOM 3037 O O . GLY B 1 205 ? -5.191 17.594 -29.828 1 32.19 205 GLY B O 1
ATOM 3038 N N . LYS B 1 206 ? -7.387 17.344 -29.812 1 34.91 206 LYS B N 1
ATOM 3039 C CA . LYS B 1 206 ? -7.672 17.453 -31.25 1 34.91 206 LYS B CA 1
ATOM 3040 C C . LYS B 1 206 ? -7.465 18.891 -31.734 1 34.91 206 LYS B C 1
ATOM 3042 O O . LYS B 1 206 ? -8.227 19.781 -31.359 1 34.91 206 LYS B O 1
ATOM 3047 N N . TYR B 1 207 ? -6.109 19.266 -31.5 1 28.44 207 TYR B N 1
ATOM 3048 C CA . TYR B 1 207 ? -6.016 20.344 -32.5 1 28.44 207 TYR B CA 1
ATOM 3049 C C . TYR B 1 207 ? -5.945 19.766 -33.906 1 28.44 207 TYR B C 1
ATOM 3051 O O . TYR B 1 207 ? -5.395 18.688 -34.094 1 28.44 207 TYR B O 1
#

Nearest PDB structures (foldseek):
  6gc1-assembly1_A  TM=8.570E-01  e=9.910E-10  Homo sapiens
  6gc1-assembly3_C  TM=8.564E-01  e=2.142E-09  Homo sapiens
  7djm-assembly1_A  TM=8.573E-01  e=4.364E-09  Arabidopsis thaliana
  6gc1-assembly4_D  TM=8.571E-01  e=3.876E-09  Homo sapiens
  6gc1-assembly2_B  TM=8.589E-01  e=3.876E-09  Homo sapiens

Sequence (414 aa):
MAGSPRHLSLFPLRLLLLLPLLAAGKPVLEDGYTVTTFADLNPLPASGPHPYAVLPRSRAGDLLLLDSAGSALYTISLSSSPGEPRRLAGGKRGSGFNDGGPGDAAFDRPRSVAVDAADNVYVADRLHGAVRKVAPSGYTTTIAGGFSSGPGHRDGPAQNATFSPDFALVYVPKICALLVADRGNRMVRQINLKPEDCAHEKQSGKYMAGSPRHLSLFPLRLLLLLPLLAAGKPVLEDGYTVTTFADLNPLPASGPHPYAVLPRSRAGDLLLLDSAGSALYTISLSSSPGEPRRLAGGKRGSGFNDGGPGDAAFDRPRSVAVDAADNVYVADRLHGAVRKVAPSGYTTTIAGGFSSGPGHRDGPAQNATFSPDFALVYVPKICALLVADRGNRMVRQINLKPEDCAHEKQSGKY

Radius of gyration: 28.38 Å; Cα contacts (8 Å, |Δi|>4): 1078; chains: 2; bounding box: 49×147×110 Å

Organism: Zea mays (NCBI:txid4577)

Foldseek 3Di:
DPDDPPPPPPDPPPPPPPPPPPCPPPDPDDDDDDDDDQDDCVVPDPLAADALDWDDQDPVQWIWGDRLQLQFIWIFGPDSCGPGTHTQAANQVGADCFFFARNTHHAHRFNAWEAANQRWIWTCRLQQQWIWTQHSRSGIDTQACCCPPAADADDDRRVDGHAHSDWYWYADQVQQWIWIRRPVVNDIDIGHDDPVRHDDDPPPPPD/DPDDPDPPPPDPPPPPPPPPPPCPPPDPDDDDDDDDDQDDCVVPDPLAADALDWDDQDPVQWIWGDRLQLQFIWIFGPDSCRPGTHTQAANQVGADCFFFARNTHHAHRFNAWEAANQRWIWTCRLQQQWIWTQHSRSGIDTQACCCPPAADADDDRRVDGHAHSDWYWYADQVQQWIWIRRPVVNDIDIGHDDPVRHDDPPPPPPD